Protein AF-A0A4Y7PXG0-F1 (afdb_monomer_lite)

Organism: NCBI:txid50990

Structure (mmCIF, N/CA/C/O backbone):
data_AF-A0A4Y7PXG0-F1
#
_entry.id   AF-A0A4Y7PXG0-F1
#
loop_
_atom_site.group_PDB
_atom_site.id
_atom_site.type_symbol
_atom_site.label_atom_id
_atom_site.label_alt_id
_atom_site.label_comp_id
_atom_site.label_asym_id
_atom_site.label_entity_id
_atom_site.label_seq_id
_atom_site.pdbx_PDB_ins_code
_atom_site.Cartn_x
_atom_site.Cartn_y
_atom_site.Cartn_z
_atom_site.occupancy
_atom_site.B_iso_or_equiv
_atom_site.auth_seq_id
_atom_site.auth_comp_id
_atom_site.auth_asym_id
_atom_site.auth_atom_id
_atom_site.pdbx_PDB_model_num
ATOM 1 N N . MET A 1 1 ? 46.203 24.951 -33.612 1.00 40.97 1 MET A N 1
ATOM 2 C CA . MET A 1 1 ? 46.061 23.713 -32.829 1.00 40.97 1 MET A CA 1
ATOM 3 C C . MET A 1 1 ? 44.956 23.925 -31.813 1.00 40.97 1 MET A C 1
ATOM 5 O O . MET A 1 1 ? 45.062 24.821 -30.986 1.00 40.97 1 MET A O 1
ATOM 9 N N . GLY A 1 2 ? 43.862 23.171 -31.935 1.00 44.19 2 GLY A N 1
ATOM 10 C CA . GLY A 1 2 ? 42.755 23.217 -30.977 1.00 44.19 2 GLY A CA 1
ATOM 11 C C . GLY A 1 2 ? 43.132 22.587 -29.633 1.00 44.19 2 GLY A C 1
ATOM 12 O O . GLY A 1 2 ? 44.190 21.964 -29.512 1.00 44.19 2 GLY A O 1
ATOM 13 N N . LEU A 1 3 ? 42.265 22.746 -28.626 1.00 47.06 3 LEU A N 1
ATOM 14 C CA . LEU A 1 3 ? 42.345 21.924 -27.416 1.00 47.06 3 LEU A CA 1
ATOM 15 C C . LEU A 1 3 ? 42.347 20.442 -27.842 1.00 47.06 3 LEU A C 1
ATOM 17 O O . LEU A 1 3 ? 41.605 20.086 -28.760 1.00 47.06 3 LEU A O 1
ATOM 21 N N . PRO A 1 4 ? 43.170 19.571 -27.229 1.00 47.88 4 PRO A N 1
ATOM 22 C CA . PRO A 1 4 ? 43.013 18.136 -27.429 1.00 47.88 4 PRO A CA 1
ATOM 23 C C . PRO A 1 4 ? 41.588 17.710 -27.037 1.00 47.88 4 PRO A C 1
ATOM 25 O O . PRO A 1 4 ? 40.912 18.383 -26.268 1.00 47.88 4 PRO A O 1
ATOM 28 N N . ASN A 1 5 ? 41.084 16.601 -27.569 1.00 43.50 5 ASN A N 1
ATOM 29 C CA . ASN A 1 5 ? 39.733 16.184 -27.200 1.00 43.50 5 ASN A CA 1
ATOM 30 C C . ASN A 1 5 ? 39.681 15.810 -25.710 1.00 43.50 5 ASN A C 1
ATOM 32 O O . ASN A 1 5 ? 40.474 14.994 -25.237 1.00 43.50 5 ASN A O 1
ATOM 36 N N . GLY A 1 6 ? 38.762 16.417 -24.963 1.00 48.44 6 GLY A N 1
ATOM 37 C CA . GLY A 1 6 ? 38.644 16.206 -23.525 1.00 48.44 6 GLY A CA 1
ATOM 38 C C . GLY A 1 6 ? 37.518 17.015 -22.894 1.00 48.44 6 GLY A C 1
ATOM 39 O O . GLY A 1 6 ? 37.078 18.026 -23.435 1.00 48.44 6 GLY A O 1
ATOM 40 N N . VAL A 1 7 ? 37.045 16.555 -21.734 1.00 44.22 7 VAL A N 1
ATOM 41 C CA . VAL A 1 7 ? 36.142 17.336 -20.882 1.00 44.22 7 VAL A CA 1
ATOM 42 C C . VAL A 1 7 ? 36.988 18.278 -20.043 1.00 44.22 7 VAL A C 1
ATOM 44 O O . VAL A 1 7 ? 37.875 17.844 -19.304 1.00 44.22 7 VAL A O 1
ATOM 47 N N . TYR A 1 8 ? 36.682 19.564 -20.141 1.00 49.88 8 TYR A N 1
ATOM 48 C CA . TYR A 1 8 ? 37.384 20.606 -19.413 1.00 49.88 8 TYR A CA 1
ATOM 49 C C . TYR A 1 8 ? 36.490 21.189 -18.337 1.00 49.88 8 TYR A C 1
ATOM 51 O O . TYR A 1 8 ? 35.365 21.596 -18.612 1.00 49.88 8 TYR A O 1
ATOM 59 N N . THR A 1 9 ? 37.008 21.270 -17.116 1.00 49.62 9 THR A N 1
ATOM 60 C CA . THR A 1 9 ? 36.431 22.130 -16.082 1.00 49.62 9 THR A CA 1
ATOM 61 C C . THR A 1 9 ? 37.228 23.425 -16.032 1.00 49.62 9 THR A C 1
ATOM 63 O O . THR A 1 9 ? 38.440 23.386 -15.818 1.00 49.62 9 THR A O 1
ATOM 66 N N . ILE A 1 10 ? 36.550 24.561 -16.212 1.00 53.53 10 ILE A N 1
ATOM 67 C CA . ILE A 1 10 ? 37.145 25.898 -16.091 1.00 53.53 10 ILE A CA 1
ATOM 68 C C . ILE A 1 10 ? 36.751 26.496 -14.739 1.00 53.53 10 ILE A C 1
ATOM 70 O O . ILE A 1 10 ? 35.619 26.948 -14.580 1.00 53.53 10 ILE A O 1
ATOM 74 N N . THR A 1 11 ? 37.665 26.521 -13.766 1.00 50.16 11 THR A N 1
ATOM 75 C CA . THR A 1 11 ? 37.377 27.056 -12.423 1.00 50.16 11 THR A CA 1
ATOM 76 C C . THR A 1 11 ? 38.101 28.374 -12.172 1.00 50.16 11 THR A C 1
ATOM 78 O O . THR A 1 11 ? 39.317 28.470 -12.339 1.00 50.16 11 THR A O 1
ATOM 81 N N . ASN A 1 12 ? 37.352 29.373 -11.698 1.00 52.50 12 ASN A N 1
ATOM 82 C CA . ASN A 1 12 ? 37.888 30.534 -10.989 1.00 52.50 12 ASN A CA 1
ATOM 83 C C . ASN A 1 12 ? 37.644 30.324 -9.488 1.00 52.50 12 ASN A C 1
ATOM 85 O O . ASN A 1 12 ? 36.490 30.188 -9.068 1.00 52.50 12 ASN A O 1
ATOM 89 N N . ILE A 1 13 ? 38.715 30.293 -8.691 1.00 45.44 13 ILE A N 1
ATOM 90 C CA . ILE A 1 13 ? 38.663 30.001 -7.246 1.00 45.44 13 ILE A CA 1
ATOM 91 C C . ILE A 1 13 ? 37.767 31.007 -6.494 1.00 45.44 13 ILE A C 1
ATOM 93 O O . ILE A 1 13 ? 37.146 30.641 -5.499 1.00 45.44 13 ILE A O 1
ATOM 97 N N . HIS A 1 14 ? 37.603 32.229 -7.011 1.00 42.09 14 HIS A N 1
ATOM 98 C CA . HIS A 1 14 ? 36.809 33.288 -6.386 1.00 42.09 14 HIS A CA 1
ATOM 99 C C . HIS A 1 14 ? 35.302 33.247 -6.701 1.00 42.09 14 HIS A C 1
ATOM 101 O O . HIS A 1 14 ? 34.524 33.874 -5.987 1.00 42.09 14 HIS A O 1
ATOM 107 N N . CYS A 1 15 ? 34.862 32.552 -7.759 1.00 48.28 15 CYS A N 1
ATOM 108 C CA . CYS A 1 15 ? 33.457 32.592 -8.215 1.00 48.28 15 CYS A CA 1
ATOM 109 C C . CYS A 1 15 ? 32.815 31.226 -8.486 1.00 48.28 15 CYS A C 1
ATOM 111 O O . CYS A 1 15 ? 31.639 31.186 -8.846 1.00 48.28 15 CYS A O 1
ATOM 113 N N . TRP A 1 16 ? 33.551 30.124 -8.291 1.00 47.94 16 TRP A N 1
ATOM 114 C CA . TRP A 1 16 ? 33.038 28.749 -8.408 1.00 47.94 16 TRP A CA 1
ATOM 115 C C . TRP A 1 16 ? 32.289 28.498 -9.725 1.00 47.94 16 TRP A C 1
ATOM 117 O O . TRP A 1 16 ? 31.226 27.879 -9.761 1.00 47.94 16 TRP A O 1
ATOM 127 N N . ASN A 1 17 ? 32.844 28.995 -10.829 1.00 47.31 17 ASN A N 1
ATOM 128 C CA . ASN A 1 17 ? 32.306 28.682 -12.145 1.00 47.31 17 ASN A CA 1
ATOM 129 C C . ASN A 1 17 ? 32.657 27.256 -12.532 1.00 47.31 17 ASN A C 1
ATOM 131 O O . ASN A 1 17 ? 33.788 26.810 -12.330 1.00 47.31 17 ASN A O 1
ATOM 135 N N . VAL A 1 18 ? 31.675 26.582 -13.116 1.00 48.19 18 VAL A N 1
ATOM 136 C CA . VAL A 1 18 ? 31.830 25.291 -13.768 1.00 48.19 18 VAL A CA 1
ATOM 137 C C . VAL A 1 18 ? 31.264 25.465 -15.164 1.00 48.19 18 VAL A C 1
ATOM 139 O O . VAL A 1 18 ? 30.083 25.755 -15.331 1.00 48.19 18 VAL A O 1
ATOM 142 N N . ALA A 1 19 ? 32.133 25.336 -16.154 1.00 47.22 19 ALA A N 1
ATOM 143 C CA . ALA A 1 19 ? 31.768 25.378 -17.554 1.00 47.22 19 ALA A CA 1
ATOM 144 C C . ALA A 1 19 ? 32.248 24.102 -18.220 1.00 47.22 19 ALA A C 1
ATOM 146 O O . ALA A 1 19 ? 33.355 23.646 -17.930 1.00 47.22 19 ALA A O 1
ATOM 147 N N . TYR A 1 20 ? 31.404 23.565 -19.091 1.00 48.53 20 TYR A N 1
ATOM 148 C CA . TYR A 1 20 ? 31.653 22.355 -19.851 1.00 48.53 20 TYR A CA 1
ATOM 149 C C . TYR A 1 20 ? 31.914 22.758 -21.297 1.00 48.53 20 TYR A C 1
ATOM 151 O O . TYR A 1 20 ? 31.089 23.444 -21.893 1.00 48.53 20 TYR A O 1
ATOM 159 N N . LEU A 1 21 ? 33.066 22.354 -21.827 1.00 50.31 21 LEU A N 1
ATOM 160 C CA . LEU A 1 21 ? 33.448 22.583 -23.219 1.00 50.31 21 LEU A CA 1
ATOM 161 C C . LEU A 1 21 ? 33.563 21.231 -23.938 1.00 50.31 21 LEU A C 1
ATOM 163 O O . LEU A 1 21 ? 34.588 20.561 -23.776 1.00 50.31 21 LEU A O 1
ATOM 167 N N . PRO A 1 22 ? 32.535 20.778 -24.678 1.00 46.72 22 PRO A N 1
ATOM 168 C CA . PRO A 1 22 ? 32.644 19.654 -25.603 1.00 46.72 22 PRO A CA 1
ATOM 169 C C . PRO A 1 22 ? 33.558 20.012 -26.788 1.00 46.72 22 PRO A C 1
ATOM 171 O O . PRO A 1 22 ? 33.167 20.587 -27.794 1.00 46.72 22 PRO A O 1
ATOM 174 N N . SER A 1 23 ? 34.818 19.643 -26.589 1.00 50.69 23 SER A N 1
ATOM 175 C CA . SER A 1 23 ? 36.056 19.728 -27.375 1.00 50.69 23 SER A CA 1
ATOM 176 C C . SER A 1 23 ? 36.113 19.922 -28.910 1.00 50.69 23 SER A C 1
ATOM 178 O O . SER A 1 23 ? 37.156 19.580 -29.459 1.00 50.69 23 SER A O 1
ATOM 180 N N . THR A 1 24 ? 35.123 20.440 -29.650 1.00 40.19 24 THR A N 1
ATOM 181 C CA . THR A 1 24 ? 35.226 20.427 -31.132 1.00 40.19 24 THR A CA 1
ATOM 182 C C . THR A 1 24 ? 34.801 21.660 -31.939 1.00 40.19 24 THR A C 1
ATOM 184 O O . THR A 1 24 ? 35.064 21.634 -33.138 1.00 40.19 24 THR A O 1
ATOM 187 N N . ASP A 1 25 ? 34.267 22.753 -31.373 1.00 44.94 25 ASP A N 1
ATOM 188 C CA . ASP A 1 25 ? 34.185 24.014 -32.143 1.00 44.94 25 ASP A CA 1
ATOM 189 C C . ASP A 1 25 ? 34.343 25.283 -31.284 1.00 44.94 25 ASP A C 1
ATOM 191 O O . ASP A 1 25 ? 33.770 25.432 -30.203 1.00 44.94 25 ASP A O 1
ATOM 195 N N . ASP A 1 26 ? 35.132 26.230 -31.788 1.00 50.12 26 ASP A N 1
ATOM 196 C CA . ASP A 1 26 ? 35.785 27.308 -31.030 1.00 50.12 26 ASP A CA 1
ATOM 197 C C . ASP A 1 26 ? 34.854 28.477 -30.649 1.00 50.12 26 ASP A C 1
ATOM 199 O O . ASP A 1 26 ? 35.310 29.593 -30.406 1.00 50.12 26 ASP A O 1
ATOM 203 N N . ARG A 1 27 ? 33.534 28.270 -30.658 1.00 49.28 27 ARG A N 1
ATOM 204 C CA . ARG A 1 27 ? 32.528 29.344 -30.538 1.00 49.28 27 ARG A CA 1
ATOM 205 C C . ARG A 1 27 ? 31.463 29.095 -29.476 1.00 49.28 27 ARG A C 1
ATOM 207 O O . ARG A 1 27 ? 30.477 29.833 -29.422 1.00 49.28 27 ARG A O 1
ATOM 214 N N . GLU A 1 28 ? 31.636 28.079 -28.638 1.00 52.78 28 GLU A N 1
ATOM 215 C CA . GLU A 1 28 ? 30.645 27.757 -27.619 1.00 52.78 28 GLU A CA 1
ATOM 216 C C . GLU A 1 28 ? 30.525 28.822 -26.527 1.00 52.78 28 GLU A C 1
ATOM 218 O O . GLU A 1 28 ? 31.491 29.472 -26.103 1.00 52.78 28 GLU A O 1
ATOM 223 N N . GLN A 1 29 ? 29.279 28.994 -26.080 1.00 52.38 29 GLN A N 1
ATOM 224 C CA . GLN A 1 29 ? 28.937 29.888 -24.991 1.00 52.38 29 GLN A CA 1
ATOM 225 C C . GLN A 1 29 ? 29.162 29.198 -23.646 1.00 52.38 29 GLN A C 1
ATOM 227 O O . GLN A 1 29 ? 28.631 28.126 -23.374 1.00 52.38 29 GLN A O 1
ATOM 232 N N . VAL A 1 30 ? 29.908 29.861 -22.772 1.00 53.84 30 VAL A N 1
ATOM 233 C CA . VAL A 1 30 ? 30.200 29.437 -21.409 1.00 53.84 30 VAL A CA 1
ATOM 234 C C . VAL A 1 30 ? 29.355 30.255 -20.441 1.00 53.84 30 VAL A C 1
ATOM 236 O O . VAL A 1 30 ? 29.513 31.469 -20.347 1.00 53.84 30 VAL A O 1
ATOM 239 N N . VAL A 1 31 ? 28.472 29.609 -19.681 1.00 52.47 31 VAL A N 1
ATOM 240 C CA . VAL A 1 31 ? 27.696 30.290 -18.634 1.00 52.47 31 VAL A CA 1
ATOM 241 C C . VAL A 1 31 ? 28.514 30.325 -17.342 1.00 52.47 31 VAL A C 1
ATOM 243 O O . VAL A 1 31 ? 28.868 29.283 -16.798 1.00 52.47 31 VAL A O 1
ATOM 246 N N . GLY A 1 32 ? 28.818 31.522 -16.830 1.00 54.50 32 GLY A N 1
ATOM 247 C CA . GLY A 1 32 ? 29.572 31.684 -15.581 1.00 54.50 32 GLY A CA 1
ATOM 248 C C . GLY A 1 32 ? 29.323 33.021 -14.875 1.00 54.50 32 GLY A C 1
ATOM 249 O O . GLY A 1 32 ? 28.742 33.947 -15.439 1.00 54.50 32 GLY A O 1
ATOM 250 N N . LYS A 1 33 ? 29.736 33.107 -13.608 1.00 52.50 33 LYS A N 1
ATOM 251 C CA . LYS A 1 33 ? 29.701 34.289 -12.735 1.00 52.50 33 LYS A CA 1
ATOM 252 C C . LYS A 1 33 ? 31.036 35.035 -12.794 1.00 52.50 33 LYS A C 1
ATOM 254 O O . LYS A 1 33 ? 32.079 34.462 -12.492 1.00 52.50 33 LYS A O 1
ATOM 259 N N . VAL A 1 34 ? 31.033 36.313 -13.146 1.00 52.94 34 VAL A N 1
ATOM 260 C CA . VAL A 1 34 ? 32.256 37.137 -13.135 1.00 52.94 34 VAL A CA 1
ATOM 261 C C . VAL A 1 34 ? 32.356 37.860 -11.784 1.00 52.94 34 VAL A C 1
ATOM 263 O O . VAL A 1 34 ? 31.339 38.396 -11.336 1.00 52.94 34 VAL A O 1
ATOM 266 N N . PRO A 1 35 ? 33.524 37.887 -11.112 1.00 47.44 35 PRO A N 1
ATOM 267 C CA . PRO A 1 35 ? 33.686 38.714 -9.922 1.00 47.44 35 PRO A CA 1
ATOM 268 C C . PRO A 1 35 ? 33.567 40.199 -10.291 1.00 47.44 35 PRO A C 1
ATOM 270 O O . PRO A 1 35 ? 34.208 40.670 -11.230 1.00 47.44 35 PRO A O 1
ATOM 273 N N . SER A 1 36 ? 32.733 40.922 -9.544 1.00 53.47 36 SER A N 1
ATOM 274 C CA . SER A 1 36 ? 32.681 42.387 -9.554 1.00 53.47 36 SER A CA 1
ATOM 275 C C . SER A 1 36 ? 33.916 42.941 -8.833 1.00 53.47 36 SER A C 1
ATOM 277 O O . SER A 1 36 ? 34.288 42.424 -7.785 1.00 53.47 36 SER A O 1
ATOM 279 N N . GLU A 1 37 ? 34.540 43.994 -9.371 1.00 51.12 37 GLU A N 1
ATOM 280 C CA . GLU A 1 37 ? 35.707 44.676 -8.772 1.00 51.12 37 GLU A CA 1
ATOM 281 C C . GLU A 1 37 ? 35.384 45.434 -7.471 1.00 51.12 37 GLU A C 1
ATOM 283 O O . GLU A 1 37 ? 36.294 45.890 -6.785 1.00 51.12 37 GLU A O 1
ATOM 288 N N . SER A 1 38 ? 34.109 45.566 -7.105 1.00 51.25 38 SER A N 1
ATOM 289 C CA . SER A 1 38 ? 33.699 46.079 -5.799 1.00 51.25 38 SER A CA 1
ATOM 290 C C . SER A 1 38 ? 33.218 44.931 -4.916 1.00 51.25 38 SER A C 1
ATOM 292 O O . SER A 1 38 ? 32.426 44.099 -5.357 1.00 51.25 38 SER A O 1
ATOM 294 N N . ASP A 1 39 ? 33.648 44.915 -3.655 1.00 44.41 39 ASP A N 1
ATOM 295 C CA . ASP A 1 39 ? 33.277 43.957 -2.595 1.00 44.41 39 ASP A CA 1
ATOM 296 C C . ASP A 1 39 ? 31.760 43.919 -2.233 1.00 44.41 39 ASP A C 1
ATOM 298 O O . ASP A 1 39 ? 31.370 43.571 -1.120 1.00 44.41 39 ASP A O 1
ATOM 302 N N . ALA A 1 40 ? 30.846 44.247 -3.154 1.00 45.75 40 ALA A N 1
ATOM 303 C CA . ALA A 1 40 ? 29.398 44.281 -2.944 1.00 45.75 40 ALA A CA 1
ATOM 304 C C . ALA A 1 40 ? 28.642 43.204 -3.763 1.00 45.75 40 ALA A C 1
ATOM 306 O O . ALA A 1 40 ? 28.206 43.430 -4.888 1.00 45.75 40 ALA A O 1
ATOM 307 N N . THR A 1 41 ? 28.499 42.018 -3.157 1.00 44.38 41 THR A N 1
ATOM 308 C CA . THR A 1 41 ? 27.347 41.070 -3.118 1.00 44.38 41 THR A CA 1
ATOM 309 C C . THR A 1 41 ? 26.451 40.735 -4.331 1.00 44.38 41 THR A C 1
ATOM 311 O O . THR A 1 41 ? 25.601 39.857 -4.180 1.00 44.38 41 THR A O 1
ATOM 314 N N . SER A 1 42 ? 26.616 41.279 -5.539 1.00 43.50 42 SER A N 1
ATOM 315 C CA . SER A 1 42 ? 25.809 40.862 -6.705 1.00 43.50 42 SER A CA 1
ATOM 316 C C . SER A 1 42 ? 26.647 40.134 -7.761 1.00 43.50 42 SER A C 1
ATOM 318 O O . SER A 1 42 ? 27.561 40.693 -8.358 1.00 43.50 42 SER A O 1
ATOM 320 N N . THR A 1 43 ? 26.344 38.850 -7.987 1.00 51.06 43 THR A N 1
ATOM 321 C CA . THR A 1 43 ? 26.910 38.052 -9.088 1.00 51.06 43 THR A CA 1
ATOM 322 C C . THR A 1 43 ? 25.894 37.972 -10.219 1.00 51.06 43 THR A C 1
ATOM 324 O O . THR A 1 43 ? 24.780 37.490 -10.026 1.00 51.06 43 THR A O 1
ATOM 327 N N . VAL A 1 44 ? 26.276 38.431 -11.411 1.00 50.56 44 VAL A N 1
ATOM 328 C CA . VAL A 1 44 ? 25.461 38.301 -12.626 1.00 50.56 44 VAL A CA 1
ATOM 329 C C . VAL A 1 44 ? 25.980 37.106 -13.422 1.00 50.56 44 VAL A C 1
ATOM 331 O O . VAL A 1 44 ? 27.174 37.013 -13.706 1.00 50.56 44 VAL A O 1
ATOM 334 N N . SER A 1 45 ? 25.089 36.171 -13.756 1.00 50.31 45 SER A N 1
ATOM 335 C CA . SER A 1 45 ? 25.391 35.091 -14.697 1.00 50.31 45 SER A CA 1
ATOM 336 C C . SER A 1 45 ? 25.335 35.653 -16.117 1.00 50.31 45 SER A C 1
ATOM 338 O O . SER A 1 45 ? 24.293 36.153 -16.546 1.00 50.31 45 SER A O 1
ATOM 340 N N . ASN A 1 46 ? 26.461 35.604 -16.829 1.00 58.25 46 ASN A N 1
ATOM 341 C CA . ASN A 1 46 ? 26.549 36.009 -18.230 1.00 58.25 46 ASN A CA 1
ATOM 342 C C . ASN A 1 46 ? 26.941 34.799 -19.087 1.00 58.25 46 ASN A C 1
ATOM 344 O O . ASN A 1 46 ? 27.756 33.971 -18.676 1.00 58.25 46 ASN A O 1
ATOM 348 N N . ALA A 1 47 ? 26.363 34.717 -20.287 1.00 53.94 47 ALA A N 1
ATOM 349 C CA . ALA A 1 47 ? 26.868 33.855 -21.347 1.00 53.94 47 ALA A CA 1
ATOM 350 C C . ALA A 1 47 ? 28.139 34.504 -21.911 1.00 53.94 47 ALA A C 1
ATOM 352 O O . ALA A 1 47 ? 28.065 35.574 -22.506 1.00 53.94 47 ALA A O 1
ATOM 353 N N . MET A 1 48 ? 29.299 33.904 -21.670 1.00 62.56 48 MET A N 1
ATOM 354 C CA . MET A 1 48 ? 30.597 34.298 -22.221 1.00 62.56 48 MET A CA 1
ATOM 355 C C . MET A 1 48 ? 30.856 33.523 -23.515 1.00 62.56 48 MET A C 1
ATOM 357 O O . MET A 1 48 ? 30.333 32.428 -23.671 1.00 62.56 48 MET A O 1
ATOM 361 N N . SER A 1 49 ? 31.662 34.041 -24.436 1.00 59.22 49 SER A N 1
ATOM 362 C CA . SER A 1 49 ? 32.095 33.306 -25.631 1.00 59.22 49 SER A CA 1
ATOM 363 C C . SER A 1 49 ? 33.570 32.937 -25.539 1.00 59.22 49 SER A C 1
ATOM 365 O O . SER A 1 49 ? 34.403 33.782 -25.203 1.00 59.22 49 SER A O 1
ATOM 367 N N . LEU A 1 50 ? 33.909 31.683 -25.850 1.00 60.25 50 LEU A N 1
ATOM 368 C CA . LEU A 1 50 ? 35.278 31.359 -26.246 1.00 60.25 50 LEU A CA 1
ATOM 369 C C . LEU A 1 50 ? 35.493 31.840 -27.684 1.00 60.25 50 LEU A C 1
ATOM 371 O O . LEU A 1 50 ? 34.616 31.692 -28.530 1.00 60.25 50 LEU A O 1
ATOM 375 N N . ILE A 1 51 ? 36.643 32.457 -27.947 1.00 59.59 51 ILE A N 1
ATOM 376 C CA . ILE A 1 51 ? 37.051 32.908 -29.279 1.00 59.59 51 ILE A CA 1
ATOM 377 C C . ILE A 1 51 ? 38.464 32.380 -29.542 1.00 59.59 51 ILE A C 1
ATOM 379 O O . ILE A 1 51 ? 39.351 32.605 -28.708 1.00 59.59 51 ILE A O 1
ATOM 383 N N . PRO A 1 52 ? 38.713 31.718 -30.683 1.00 53.19 52 PRO A N 1
ATOM 384 C CA . PRO A 1 52 ? 40.049 31.284 -31.052 1.00 53.19 52 PRO A CA 1
ATOM 385 C C . PRO A 1 52 ? 40.890 32.502 -31.450 1.00 53.19 52 PRO A C 1
ATOM 387 O O . PRO A 1 52 ? 40.439 33.391 -32.173 1.00 53.19 52 PRO A O 1
ATOM 390 N N . SER A 1 53 ? 42.128 32.552 -30.973 1.00 55.69 53 SER A N 1
ATOM 391 C CA . SER A 1 53 ? 43.137 33.538 -31.361 1.00 55.69 53 SER A CA 1
ATOM 392 C C . SER A 1 53 ? 44.192 32.876 -32.244 1.00 55.69 53 SER A C 1
ATOM 394 O O . SER A 1 53 ? 44.472 31.689 -32.101 1.00 55.69 53 SER A O 1
ATOM 396 N N . SER A 1 54 ? 44.842 33.668 -33.096 1.00 44.25 54 SER A N 1
ATOM 397 C CA . SER A 1 54 ? 45.867 33.267 -34.080 1.00 44.25 54 SER A CA 1
ATOM 398 C C . SER A 1 54 ? 47.086 32.489 -33.551 1.00 44.25 54 SER A C 1
ATOM 400 O O . SER A 1 54 ? 47.881 32.016 -34.355 1.00 44.25 54 SER A O 1
ATOM 402 N N . ASP A 1 55 ? 47.239 32.344 -32.232 1.00 54.59 55 ASP A N 1
ATOM 403 C CA . ASP A 1 55 ? 48.450 31.840 -31.569 1.00 54.59 55 ASP A CA 1
ATOM 404 C C . ASP A 1 55 ? 48.183 30.574 -30.726 1.00 54.59 55 ASP A C 1
ATOM 406 O O . ASP A 1 55 ? 48.753 30.441 -29.644 1.00 54.59 55 ASP A O 1
ATOM 410 N N . ASP A 1 56 ? 47.271 29.687 -31.138 1.00 45.09 56 ASP A N 1
ATOM 411 C CA . ASP A 1 56 ? 46.874 28.494 -30.355 1.00 45.09 56 ASP A CA 1
ATOM 412 C C . ASP A 1 56 ? 46.349 28.834 -28.944 1.00 45.09 56 ASP A C 1
ATOM 414 O O . ASP A 1 56 ? 46.570 28.121 -27.964 1.00 45.09 56 ASP A O 1
ATOM 418 N N . ARG A 1 57 ? 45.654 29.971 -28.823 1.00 52.44 57 ARG A N 1
ATOM 419 C CA . ARG A 1 57 ? 45.103 30.480 -27.559 1.00 52.44 57 ARG A CA 1
ATOM 420 C C . ARG A 1 57 ? 43.610 30.737 -27.696 1.00 52.44 57 ARG A C 1
ATOM 422 O O . ARG A 1 57 ? 43.183 31.316 -28.687 1.00 52.44 57 ARG A O 1
ATOM 429 N N . TYR A 1 58 ? 42.840 30.390 -26.669 1.00 54.53 58 TYR A N 1
ATOM 430 C CA . TYR A 1 58 ? 41.436 30.790 -26.556 1.00 54.53 58 TYR A CA 1
ATOM 431 C C . TYR A 1 58 ? 41.309 32.038 -25.692 1.00 54.53 58 TYR A C 1
ATOM 433 O O . TYR A 1 58 ? 41.987 32.175 -24.673 1.00 54.53 58 TYR A O 1
ATOM 441 N N . VAL A 1 59 ? 40.431 32.946 -26.101 1.00 59.47 59 VAL A N 1
ATOM 442 C CA . VAL A 1 59 ? 40.041 34.130 -25.339 1.00 59.47 59 VAL A CA 1
ATOM 443 C C . VAL A 1 59 ? 38.627 33.916 -24.831 1.00 59.47 59 VAL A C 1
ATOM 445 O O . VAL A 1 59 ? 37.741 33.611 -25.621 1.00 59.47 59 VAL A O 1
ATOM 448 N N . ILE A 1 60 ? 38.405 34.099 -23.530 1.00 61.53 60 ILE A N 1
ATOM 449 C CA . ILE A 1 60 ? 37.049 34.145 -22.974 1.00 61.53 60 ILE A CA 1
ATOM 450 C C . ILE A 1 60 ? 36.610 35.606 -23.007 1.00 61.53 60 ILE A C 1
ATOM 452 O O . ILE A 1 60 ? 37.227 36.455 -22.356 1.00 61.53 60 ILE A O 1
ATOM 456 N N . ARG A 1 61 ? 35.582 35.906 -23.796 1.00 61.03 61 ARG A N 1
ATOM 457 C CA . ARG A 1 61 ? 35.001 37.241 -23.932 1.00 61.03 61 ARG A CA 1
ATOM 458 C C . ARG A 1 61 ? 33.659 37.278 -23.221 1.00 61.03 61 ARG A C 1
ATOM 460 O O . ARG A 1 61 ? 32.780 36.468 -23.496 1.00 61.03 61 ARG A O 1
ATOM 467 N N . ASP A 1 62 ? 33.490 38.240 -22.327 1.00 62.19 62 ASP A N 1
ATOM 468 C CA . ASP A 1 62 ? 32.165 38.585 -21.820 1.00 62.19 62 ASP A CA 1
ATOM 469 C C . ASP A 1 62 ? 31.512 39.569 -22.807 1.00 62.19 62 ASP A C 1
ATOM 471 O O . ASP A 1 62 ? 31.999 40.694 -22.957 1.00 62.19 62 ASP A O 1
ATOM 475 N N . PRO A 1 63 ? 30.424 39.186 -23.495 1.00 56.06 63 PRO A N 1
ATOM 476 C CA . PRO A 1 63 ? 29.803 40.032 -24.505 1.00 56.06 63 PRO A CA 1
ATOM 477 C C . PRO A 1 63 ? 29.197 41.316 -23.926 1.00 56.06 63 PRO A C 1
ATOM 479 O O . PRO A 1 63 ? 28.967 42.252 -24.686 1.00 56.06 63 PRO A O 1
ATOM 482 N N . LYS A 1 64 ? 28.935 41.390 -22.609 1.00 56.41 64 LYS A N 1
ATOM 483 C CA . LYS A 1 64 ? 28.347 42.587 -21.982 1.00 56.41 64 LYS A CA 1
ATOM 484 C C . LYS A 1 64 ? 29.375 43.636 -21.567 1.00 56.41 64 LYS A C 1
ATOM 486 O O . LYS A 1 64 ? 29.044 44.817 -21.554 1.00 56.41 64 LYS A O 1
ATOM 491 N N . SER A 1 65 ? 30.588 43.226 -21.202 1.00 61.53 65 SER A N 1
ATOM 492 C CA . SER A 1 65 ? 31.644 44.136 -20.729 1.00 61.53 65 SER A CA 1
ATOM 493 C C . SER A 1 65 ? 32.763 44.361 -21.750 1.00 61.53 65 SER A C 1
ATOM 495 O O . SER A 1 65 ? 33.661 45.162 -21.500 1.00 61.53 65 SER A O 1
ATOM 497 N N . ASP A 1 66 ? 32.732 43.633 -22.870 1.00 53.09 66 ASP A N 1
ATOM 498 C CA . ASP A 1 66 ? 33.783 43.537 -23.892 1.00 53.09 66 ASP A CA 1
ATOM 499 C C . ASP A 1 66 ? 35.174 43.137 -23.356 1.00 53.09 66 ASP A C 1
ATOM 501 O O . ASP A 1 66 ? 36.187 43.159 -24.061 1.00 53.09 66 ASP A O 1
ATOM 505 N N . ARG A 1 67 ? 35.242 42.726 -22.085 1.00 56.94 67 ARG A N 1
ATOM 506 C CA . ARG A 1 67 ? 36.478 42.286 -21.448 1.00 56.94 67 ARG A CA 1
ATOM 507 C C . ARG A 1 67 ? 36.871 40.926 -22.021 1.00 56.94 67 ARG A C 1
ATOM 509 O O . ARG A 1 67 ? 36.090 39.974 -22.027 1.00 56.94 67 ARG A O 1
ATOM 516 N N . CYS A 1 68 ? 38.113 40.853 -22.487 1.00 50.53 68 CYS A N 1
ATOM 517 C CA . CYS A 1 68 ? 38.736 39.650 -23.021 1.00 50.53 68 CYS A CA 1
ATOM 518 C C . CYS A 1 68 ? 39.768 39.123 -22.024 1.00 50.53 68 CYS A C 1
ATOM 520 O O . CYS A 1 68 ? 40.735 39.816 -21.707 1.00 50.53 68 CYS A O 1
ATOM 522 N N . ILE A 1 69 ? 39.600 37.887 -21.565 1.00 55.41 69 ILE A N 1
ATOM 523 C CA . ILE A 1 69 ? 40.558 37.223 -20.678 1.00 55.41 69 ILE A CA 1
ATOM 524 C C . ILE A 1 69 ? 41.417 36.278 -21.519 1.00 55.41 69 ILE A C 1
ATOM 526 O O . ILE A 1 69 ? 40.894 35.409 -22.217 1.00 55.41 69 ILE A O 1
ATOM 530 N N . ARG A 1 70 ? 42.743 36.466 -21.462 1.00 51.41 70 ARG A N 1
ATOM 531 C CA . ARG A 1 70 ? 43.736 35.689 -22.222 1.00 51.41 70 ARG A CA 1
ATOM 532 C C . ARG A 1 70 ? 44.501 34.733 -21.296 1.00 51.41 70 ARG A C 1
ATOM 534 O O . ARG A 1 70 ? 45.519 35.142 -20.736 1.00 51.41 70 ARG A O 1
ATOM 541 N N . PRO A 1 71 ? 44.056 33.480 -21.112 1.00 48.06 71 PRO A N 1
ATOM 542 C CA . PRO A 1 71 ? 44.861 32.475 -20.423 1.00 48.06 71 PRO A CA 1
ATOM 543 C C . PRO A 1 71 ? 46.201 32.236 -21.151 1.00 48.06 71 PRO A C 1
ATOM 545 O O . PRO A 1 71 ? 46.267 32.204 -22.382 1.00 48.06 71 PRO A O 1
ATOM 548 N N . ARG A 1 72 ? 47.295 32.092 -20.390 1.00 40.50 72 ARG A N 1
ATOM 549 C CA . ARG A 1 72 ? 48.596 31.614 -20.898 1.00 40.50 72 ARG A CA 1
ATOM 550 C C . ARG A 1 72 ? 48.651 30.092 -20.747 1.00 40.50 72 ARG A C 1
ATOM 552 O O . ARG A 1 72 ? 48.430 29.590 -19.651 1.00 40.50 72 ARG A O 1
ATOM 559 N N . PHE A 1 73 ? 48.982 29.384 -21.826 1.00 41.50 73 PHE A N 1
ATOM 560 C CA . PHE A 1 73 ? 49.116 27.924 -21.852 1.00 41.50 73 PHE A CA 1
ATOM 561 C C . PHE A 1 73 ? 50.595 27.536 -22.014 1.00 41.50 73 PHE A C 1
ATOM 563 O O . PHE A 1 73 ? 51.295 28.134 -22.831 1.00 41.50 73 PHE A O 1
ATOM 570 N N . SER A 1 74 ? 51.078 26.538 -21.269 1.00 36.19 74 SER A N 1
ATOM 571 C CA . SER A 1 74 ? 52.353 25.853 -21.530 1.00 36.19 74 SER A CA 1
ATOM 572 C C . SER A 1 74 ? 52.128 24.339 -21.466 1.00 36.19 74 SER A C 1
ATOM 574 O O . SER A 1 74 ? 51.526 23.845 -20.518 1.00 36.19 74 SER A O 1
ATOM 576 N N . ALA A 1 75 ? 52.558 23.587 -22.482 1.00 35.62 75 ALA A N 1
ATOM 577 C CA . ALA A 1 75 ? 52.525 22.123 -22.461 1.00 35.62 75 ALA A CA 1
ATOM 578 C C . ALA A 1 75 ? 53.783 21.545 -23.129 1.00 35.62 75 ALA A C 1
ATOM 580 O O . ALA A 1 75 ? 54.097 21.878 -24.270 1.00 35.62 75 ALA A O 1
ATOM 581 N N . GLN A 1 76 ? 54.489 20.673 -22.407 1.00 33.81 76 GLN A N 1
ATOM 582 C CA . GLN A 1 76 ? 55.580 19.820 -22.888 1.00 33.81 76 GLN A CA 1
ATOM 583 C C . GLN A 1 76 ? 55.321 18.389 -22.378 1.00 33.81 76 GLN A C 1
ATOM 585 O O . GLN A 1 76 ? 55.474 18.180 -21.182 1.00 33.81 76 GLN A O 1
ATOM 590 N N . SER A 1 77 ? 54.964 17.420 -23.237 1.00 32.78 77 SER A N 1
ATOM 591 C CA . SER A 1 77 ? 55.457 16.016 -23.195 1.00 32.78 77 SER A CA 1
ATOM 592 C C . SER A 1 77 ? 54.818 15.124 -24.286 1.00 32.78 77 SER A C 1
ATOM 594 O O . SER A 1 77 ? 53.873 15.524 -24.962 1.00 32.78 77 SER A O 1
ATOM 596 N N . ARG A 1 78 ? 55.432 13.949 -24.518 1.00 38.28 78 ARG A N 1
ATOM 597 C CA . ARG A 1 78 ? 55.238 12.999 -25.637 1.00 38.28 78 ARG A CA 1
ATOM 598 C C . ARG A 1 78 ? 54.234 11.872 -25.327 1.00 38.28 78 ARG A C 1
ATOM 600 O O . ARG A 1 78 ? 53.865 11.647 -24.184 1.00 38.28 78 ARG A O 1
ATOM 607 N N . ALA A 1 79 ? 53.858 11.146 -26.385 1.00 37.56 79 ALA A N 1
ATOM 608 C CA . ALA A 1 79 ? 52.903 10.038 -26.413 1.00 37.56 79 ALA A CA 1
ATOM 609 C C . ALA A 1 79 ? 53.232 8.883 -25.446 1.00 37.56 79 ALA A C 1
ATOM 611 O O . ALA A 1 79 ? 54.321 8.315 -25.517 1.00 37.56 79 ALA A O 1
ATOM 612 N N . GLY A 1 80 ? 52.250 8.505 -24.618 1.00 36.94 80 GLY A N 1
ATOM 613 C CA . GLY A 1 80 ? 52.269 7.292 -23.791 1.00 36.94 80 GLY A CA 1
ATOM 614 C C . GLY A 1 80 ? 51.829 7.477 -22.336 1.00 36.94 80 GLY A C 1
ATOM 615 O O . GLY A 1 80 ? 51.344 6.520 -21.745 1.00 36.94 80 GLY A O 1
ATOM 616 N N . ASP A 1 81 ? 51.921 8.684 -21.778 1.00 32.09 81 ASP A N 1
ATOM 617 C CA . ASP A 1 81 ? 51.584 8.924 -20.370 1.00 32.09 81 ASP A CA 1
ATOM 618 C C . ASP A 1 81 ? 50.171 9.500 -20.198 1.00 32.09 81 ASP A C 1
ATOM 620 O O . ASP A 1 81 ? 49.731 10.368 -20.955 1.00 32.09 81 ASP A O 1
ATOM 624 N N . ALA A 1 82 ? 49.461 9.044 -19.163 1.00 43.84 82 ALA A N 1
ATOM 625 C CA . ALA A 1 82 ? 48.259 9.708 -18.671 1.00 43.84 82 ALA A CA 1
ATOM 626 C C . ALA A 1 82 ? 48.672 11.049 -18.038 1.00 43.84 82 ALA A C 1
ATOM 628 O O . ALA A 1 82 ? 49.205 11.079 -16.929 1.00 43.84 82 ALA A O 1
ATOM 629 N N . VAL A 1 83 ? 48.487 12.164 -18.752 1.00 36.44 83 VAL A N 1
ATOM 630 C CA . VAL A 1 83 ? 48.935 13.486 -18.286 1.00 36.44 83 VAL A CA 1
ATOM 631 C C . VAL A 1 83 ? 47.772 14.303 -17.733 1.00 36.44 83 VAL A C 1
ATOM 633 O O . VAL A 1 83 ? 46.871 14.733 -18.448 1.00 36.44 83 VAL A O 1
ATOM 636 N N . GLN A 1 84 ? 47.865 14.589 -16.438 1.00 35.91 84 GLN A N 1
ATOM 637 C CA . GLN A 1 84 ? 47.132 15.632 -15.736 1.00 35.91 84 GLN A CA 1
ATOM 638 C C . GLN A 1 84 ? 47.758 16.991 -16.104 1.00 35.91 84 GLN A C 1
ATOM 640 O O . GLN A 1 84 ? 48.722 17.432 -15.481 1.00 35.91 84 GLN A O 1
ATOM 645 N N . ALA A 1 85 ? 47.261 17.650 -17.152 1.00 38.00 85 ALA A N 1
ATOM 646 C CA . ALA A 1 85 ? 47.761 18.966 -17.541 1.00 38.00 85 ALA A CA 1
ATOM 647 C C . ALA A 1 85 ? 47.150 20.050 -16.636 1.00 38.00 85 ALA A C 1
ATOM 649 O O . ALA A 1 85 ? 45.964 20.371 -16.725 1.00 38.00 85 ALA A O 1
ATOM 650 N N . SER A 1 86 ? 47.955 20.594 -15.722 1.00 38.34 86 SER A N 1
ATOM 651 C CA . SER A 1 86 ? 47.595 21.740 -14.890 1.00 38.34 86 SER A CA 1
ATOM 652 C C . SER A 1 86 ? 48.143 23.024 -15.513 1.00 38.34 86 SER A C 1
ATOM 654 O O . SER A 1 86 ? 49.339 23.301 -15.487 1.00 38.34 86 SER A O 1
ATOM 656 N N . TYR A 1 87 ? 47.247 23.829 -16.081 1.00 42.56 87 TYR A N 1
ATOM 657 C CA . TYR A 1 87 ? 47.589 25.127 -16.661 1.00 42.56 87 TYR A CA 1
ATOM 658 C C . TYR A 1 87 ? 47.403 26.221 -15.600 1.00 42.56 87 TYR A C 1
ATOM 660 O O . TYR A 1 87 ? 46.300 26.380 -15.074 1.00 42.56 87 TYR A O 1
ATOM 668 N N . GLY A 1 88 ? 48.476 26.940 -15.246 1.00 38.03 88 GLY A N 1
ATOM 669 C CA . GLY A 1 88 ? 48.476 27.928 -14.161 1.00 38.03 88 GLY A CA 1
ATOM 670 C C . GLY A 1 88 ? 49.289 29.195 -14.455 1.00 38.03 88 GLY A C 1
ATOM 671 O O . GLY A 1 88 ? 50.272 29.167 -15.190 1.00 38.03 88 GLY A O 1
ATOM 672 N N . SER A 1 89 ? 48.862 30.304 -13.844 1.00 40.88 89 SER A N 1
ATOM 673 C CA . SER A 1 89 ? 49.557 31.598 -13.740 1.00 40.88 89 SER A CA 1
ATOM 674 C C . SER A 1 89 ? 49.687 31.953 -12.253 1.00 40.88 89 SER A C 1
ATOM 676 O O . SER A 1 89 ? 48.845 31.539 -11.461 1.00 40.88 89 SER A O 1
ATOM 678 N N . SER A 1 90 ? 50.706 32.722 -11.865 1.00 42.88 90 SER A N 1
ATOM 679 C CA . SER A 1 90 ? 50.976 33.131 -10.475 1.00 42.88 90 SER A CA 1
ATOM 680 C C . SER A 1 90 ? 50.114 34.298 -9.956 1.00 42.88 90 SER A C 1
ATOM 682 O O . SER A 1 90 ? 50.359 34.776 -8.853 1.00 42.88 90 SER A O 1
ATOM 684 N N . ASP A 1 91 ? 49.135 34.782 -10.726 1.00 42.97 91 ASP A N 1
ATOM 685 C CA . ASP A 1 91 ? 48.291 35.934 -10.363 1.00 42.97 91 ASP A CA 1
ATOM 686 C C . ASP A 1 91 ? 47.073 35.555 -9.500 1.00 42.97 91 ASP A C 1
ATOM 688 O O . ASP A 1 91 ? 46.467 34.521 -9.759 1.00 42.97 91 ASP A O 1
ATOM 692 N N . PRO A 1 92 ? 46.609 36.406 -8.559 1.00 38.09 92 PRO A N 1
ATOM 693 C CA . PRO A 1 92 ? 45.529 36.096 -7.604 1.00 38.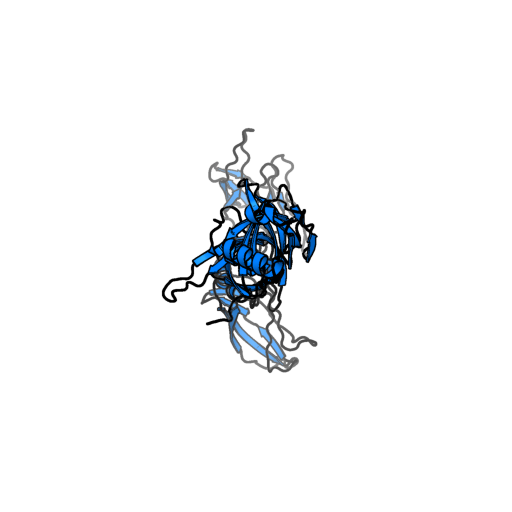09 92 PRO A CA 1
ATOM 694 C C . PRO A 1 92 ? 44.145 35.831 -8.233 1.00 38.09 92 PRO A C 1
ATOM 696 O O . PRO A 1 92 ? 43.244 35.347 -7.553 1.00 38.09 92 PRO A O 1
ATOM 699 N N . PHE A 1 93 ? 43.983 36.079 -9.537 1.00 42.97 93 PHE A N 1
ATOM 700 C CA . PHE A 1 93 ? 42.762 35.826 -10.315 1.00 42.97 93 PHE A CA 1
ATOM 701 C C . PHE A 1 93 ? 42.962 34.750 -11.393 1.00 42.97 93 PHE A C 1
ATOM 703 O O . PHE A 1 93 ? 42.434 34.857 -12.505 1.00 42.97 93 PHE A O 1
ATOM 710 N N . TYR A 1 94 ? 43.770 33.729 -11.107 1.00 45.16 94 TYR A N 1
ATOM 711 C CA . TYR A 1 94 ? 44.053 32.688 -12.086 1.00 45.16 94 TYR A CA 1
ATOM 712 C C . TYR A 1 94 ? 42.875 31.722 -12.286 1.00 45.16 94 TYR A C 1
ATOM 714 O O . TYR A 1 94 ? 42.120 31.385 -11.371 1.00 45.16 94 TYR A O 1
ATOM 722 N N . TRP A 1 95 ? 42.743 31.268 -13.530 1.00 41.69 95 TRP A N 1
ATOM 723 C CA . TRP A 1 95 ? 41.792 30.250 -13.955 1.00 41.69 95 TRP A CA 1
ATOM 724 C C . TRP A 1 95 ? 42.526 28.920 -14.095 1.00 41.69 95 TRP A C 1
ATOM 726 O O . TRP A 1 95 ? 43.614 28.879 -14.672 1.00 41.69 95 TRP A O 1
ATOM 736 N N . LYS A 1 96 ? 41.934 27.839 -13.583 1.00 43.84 96 LYS A N 1
ATOM 737 C CA . LYS A 1 96 ? 42.468 26.480 -13.714 1.00 43.84 96 LYS A CA 1
ATOM 738 C C . LYS A 1 96 ? 41.616 25.708 -14.714 1.00 43.84 96 LYS A C 1
ATOM 740 O O . LYS A 1 96 ? 40.407 25.585 -14.519 1.00 43.84 96 LYS A O 1
ATOM 745 N N . ILE A 1 97 ? 42.253 25.195 -15.763 1.00 42.84 97 ILE A N 1
ATOM 746 C CA . ILE A 1 97 ? 41.652 24.245 -16.703 1.00 42.84 97 ILE A CA 1
ATOM 747 C C . ILE A 1 97 ? 42.213 22.875 -16.353 1.00 42.84 97 ILE A C 1
ATOM 749 O O . ILE A 1 97 ? 43.428 22.687 -16.362 1.00 42.84 97 ILE A O 1
ATOM 753 N N . ILE A 1 98 ? 41.330 21.951 -15.985 1.00 47.16 98 ILE A N 1
ATOM 754 C CA . ILE A 1 98 ? 41.694 20.577 -15.635 1.00 47.16 98 ILE A CA 1
ATOM 755 C C . ILE A 1 98 ? 41.148 19.660 -16.719 1.00 47.16 98 ILE A C 1
ATOM 757 O O . ILE A 1 98 ? 39.944 19.660 -16.975 1.00 47.16 98 ILE A O 1
ATOM 761 N N . GLN A 1 99 ? 42.048 18.900 -17.334 1.00 40.28 99 GLN A N 1
ATOM 762 C CA . GLN A 1 99 ? 41.716 17.741 -18.152 1.00 40.28 99 GLN A CA 1
ATOM 763 C C . GLN A 1 99 ? 41.669 16.519 -17.228 1.00 40.28 99 GLN A C 1
ATOM 765 O O . GLN A 1 99 ? 42.632 16.257 -16.504 1.00 40.28 99 GLN A O 1
ATOM 770 N N . HIS A 1 100 ? 40.543 15.811 -17.199 1.00 39.50 100 HIS A N 1
ATOM 771 C CA . HIS A 1 100 ? 40.338 14.680 -16.289 1.00 39.50 100 HIS A CA 1
ATOM 772 C C . HIS A 1 100 ? 40.751 13.357 -16.948 1.00 39.50 100 HIS A C 1
ATOM 774 O O . HIS A 1 100 ? 40.308 13.063 -18.057 1.00 39.50 100 HIS A O 1
ATOM 780 N N . ALA A 1 101 ? 41.582 12.575 -16.250 1.00 42.50 101 ALA A N 1
ATOM 781 C CA . ALA A 1 101 ? 41.868 11.169 -16.534 1.00 42.50 101 ALA A CA 1
ATOM 782 C C . ALA A 1 101 ? 41.103 10.328 -15.498 1.00 42.50 101 ALA A C 1
ATOM 784 O O . ALA A 1 101 ? 41.316 10.513 -14.305 1.00 42.50 101 ALA A O 1
ATOM 785 N N . ASP A 1 102 ? 40.188 9.489 -15.983 1.00 45.31 102 ASP A N 1
ATOM 786 C CA . ASP A 1 102 ? 39.285 8.566 -15.280 1.00 45.31 102 ASP A CA 1
ATOM 787 C C . ASP A 1 102 ? 38.546 9.080 -14.023 1.00 45.31 102 ASP A C 1
ATOM 789 O O . ASP A 1 102 ? 39.094 9.187 -12.930 1.00 45.31 102 ASP A O 1
ATOM 793 N N . GLY A 1 103 ? 37.224 9.261 -14.177 1.00 38.59 103 GLY A N 1
ATOM 794 C CA . GLY A 1 103 ? 36.250 9.510 -13.105 1.00 38.59 103 GLY A CA 1
ATOM 795 C C . GLY A 1 103 ? 36.271 10.951 -12.577 1.00 38.59 103 GLY A C 1
ATOM 796 O O . GLY A 1 103 ? 37.304 11.531 -12.299 1.00 38.59 103 GLY A O 1
ATOM 797 N N . SER A 1 104 ? 35.168 11.649 -12.364 1.00 46.31 104 SER A N 1
ATOM 798 C CA . SER A 1 104 ? 33.771 11.261 -12.334 1.00 46.31 104 SER A CA 1
ATOM 799 C C . SER A 1 104 ? 32.983 12.565 -12.261 1.00 46.31 104 SER A C 1
ATOM 801 O O . SER A 1 104 ? 33.058 13.241 -11.243 1.00 46.31 104 SER A O 1
ATOM 803 N N . TYR A 1 105 ? 32.267 12.917 -13.324 1.00 34.47 105 TYR A N 1
ATOM 804 C CA . TYR A 1 105 ? 30.961 13.577 -13.289 1.00 34.47 105 TYR A CA 1
ATOM 805 C C . TYR A 1 105 ? 30.348 13.429 -14.687 1.00 34.47 105 TYR A C 1
ATOM 807 O O . TYR A 1 105 ? 30.922 13.892 -15.666 1.00 34.47 105 TYR A O 1
ATOM 815 N N . LEU A 1 106 ? 29.171 12.797 -14.730 1.00 44.88 106 LEU A N 1
ATOM 816 C CA . LEU A 1 106 ? 28.144 12.960 -15.765 1.00 44.88 106 LEU A CA 1
ATOM 817 C C . LEU A 1 106 ? 28.594 12.633 -17.196 1.00 44.88 106 LEU A C 1
ATOM 819 O O . LEU A 1 106 ? 28.744 13.519 -18.032 1.00 44.88 106 LEU A O 1
ATOM 823 N N . SER A 1 107 ? 28.764 11.348 -17.498 1.00 37.59 107 SER A N 1
ATOM 824 C CA . SER A 1 107 ? 28.866 10.896 -18.882 1.00 37.59 107 SER A CA 1
ATOM 825 C C . SER A 1 107 ? 27.508 10.388 -19.370 1.00 37.59 107 SER A C 1
ATOM 827 O O . SER A 1 107 ? 26.734 9.787 -18.622 1.00 37.59 107 SER A O 1
ATOM 829 N N . ASN A 1 108 ? 27.250 10.565 -20.663 1.00 38.75 108 ASN A N 1
ATOM 830 C CA . ASN A 1 108 ? 26.251 9.838 -21.450 1.00 38.75 108 ASN A CA 1
ATOM 831 C C . ASN A 1 108 ? 26.531 8.306 -21.490 1.00 38.75 108 ASN A C 1
ATOM 833 O O . ASN A 1 108 ? 26.295 7.646 -22.499 1.00 38.75 108 ASN A O 1
ATOM 837 N N . GLU A 1 109 ? 27.085 7.722 -20.419 1.00 42.66 109 GLU A N 1
ATOM 838 C CA . GLU A 1 109 ? 27.458 6.308 -20.287 1.00 42.66 109 GLU A CA 1
ATOM 839 C C . GLU A 1 109 ? 26.673 5.576 -19.200 1.00 42.66 109 GLU A C 1
ATOM 841 O O . GLU A 1 109 ? 27.076 4.492 -18.778 1.00 42.66 109 GLU A O 1
ATOM 846 N N . GLN A 1 110 ? 25.516 6.091 -18.779 1.00 51.06 110 GLN A N 1
ATOM 847 C CA . GLN A 1 110 ? 24.508 5.219 -18.176 1.00 51.06 110 GLN A CA 1
ATOM 848 C C . GLN A 1 110 ? 23.925 4.331 -19.274 1.00 51.06 110 GLN A C 1
ATOM 850 O O . GLN A 1 110 ? 22.822 4.537 -19.773 1.00 51.06 110 GLN A O 1
ATOM 855 N N . GLY A 1 111 ? 24.736 3.370 -19.707 1.00 54.84 111 GLY A N 1
ATOM 856 C CA . GLY A 1 111 ? 24.267 2.271 -20.505 1.00 54.84 111 GLY A CA 1
ATOM 857 C C . GLY A 1 111 ? 23.633 1.245 -19.584 1.00 54.84 111 GLY A C 1
ATOM 858 O O . GLY A 1 111 ? 24.246 0.842 -18.597 1.00 54.84 111 GLY A O 1
ATOM 859 N N . PHE A 1 112 ? 22.414 0.817 -19.881 1.00 61.28 112 PHE A N 1
ATOM 860 C CA . PHE A 1 112 ? 21.847 -0.340 -19.201 1.00 61.28 112 PHE A CA 1
ATOM 861 C C . PHE A 1 112 ? 22.219 -1.596 -19.983 1.00 61.28 112 PHE A C 1
ATOM 863 O O . PHE A 1 112 ? 22.284 -1.594 -21.214 1.00 61.28 112 PHE A O 1
ATOM 870 N N . THR A 1 113 ? 22.518 -2.669 -19.257 1.00 64.12 113 THR A N 1
ATOM 871 C CA . THR A 1 113 ? 22.811 -3.957 -19.882 1.00 64.12 113 THR A CA 1
ATOM 872 C C . THR A 1 113 ? 21.493 -4.681 -20.111 1.00 64.12 113 THR A C 1
ATOM 874 O O . THR A 1 113 ? 20.711 -4.837 -19.177 1.00 64.12 113 THR A O 1
ATOM 877 N N . CYS A 1 114 ? 21.237 -5.111 -21.342 1.00 66.38 114 CYS A N 1
ATOM 878 C CA . CYS A 1 114 ? 20.136 -6.027 -21.645 1.00 66.38 114 CYS A CA 1
ATOM 879 C C . CYS A 1 114 ? 20.692 -7.425 -21.928 1.00 66.38 114 CYS A C 1
ATOM 881 O O . CYS A 1 114 ? 21.855 -7.552 -22.288 1.00 66.38 114 CYS A O 1
ATOM 883 N N . GLU A 1 115 ? 19.885 -8.470 -21.758 1.00 77.94 115 GLU A N 1
ATOM 884 C CA . GLU A 1 115 ? 20.229 -9.835 -22.174 1.00 77.94 115 GLU A CA 1
ATOM 885 C C . GLU A 1 115 ? 19.404 -10.174 -23.420 1.00 77.94 115 GLU A C 1
ATOM 887 O O . GLU A 1 115 ? 18.176 -10.097 -23.393 1.00 77.94 115 GLU A O 1
ATOM 892 N N . ILE A 1 116 ? 20.073 -10.522 -24.521 1.00 76.06 116 ILE A N 1
ATOM 893 C CA . ILE A 1 116 ? 19.437 -10.981 -25.764 1.00 76.06 116 ILE A CA 1
ATOM 894 C C . ILE A 1 116 ? 19.839 -12.436 -25.985 1.00 76.06 116 ILE A C 1
ATOM 896 O O . ILE A 1 116 ? 21.025 -12.734 -26.106 1.00 76.06 116 ILE A O 1
ATOM 900 N N . GLU A 1 117 ? 18.867 -13.340 -26.072 1.00 80.50 117 GLU A N 1
ATOM 901 C CA . GLU A 1 117 ? 19.091 -14.761 -26.355 1.00 80.50 117 GLU A CA 1
ATOM 902 C C . GLU A 1 117 ? 18.622 -15.116 -27.773 1.00 80.50 117 GLU A C 1
ATOM 904 O O . GLU A 1 117 ? 17.459 -14.911 -28.124 1.00 80.50 117 GLU A O 1
ATOM 909 N N . PHE A 1 118 ? 19.520 -15.683 -28.583 1.00 75.50 118 PHE A N 1
ATOM 910 C CA . PHE A 1 118 ? 19.211 -16.204 -29.916 1.00 75.50 118 PHE A CA 1
ATOM 911 C C . PHE A 1 118 ? 18.930 -17.706 -29.825 1.00 75.50 118 PHE A C 1
ATOM 913 O O . PHE A 1 118 ? 19.838 -18.527 -29.682 1.00 75.50 118 PHE A O 1
ATOM 920 N N . GLN A 1 119 ? 17.656 -18.082 -29.901 1.00 77.25 119 GLN A N 1
ATOM 921 C CA . GLN A 1 119 ? 17.244 -19.483 -29.827 1.00 77.25 119 GLN A CA 1
ATOM 922 C C . GLN A 1 119 ? 17.435 -20.196 -31.176 1.00 77.25 119 GLN A C 1
ATOM 924 O O . GLN A 1 119 ? 17.266 -19.599 -32.235 1.00 77.25 119 GLN A O 1
ATOM 929 N N . GLY A 1 120 ? 17.783 -21.487 -31.135 1.00 75.50 120 GLY A N 1
ATOM 930 C CA . GLY A 1 120 ? 17.903 -22.338 -32.328 1.00 75.50 120 GLY A CA 1
ATOM 931 C C . GLY A 1 120 ? 19.271 -22.345 -33.026 1.00 75.50 120 GLY A C 1
ATOM 932 O O . GLY A 1 120 ? 19.435 -23.079 -33.996 1.00 75.50 120 GLY A O 1
ATOM 933 N N . PHE A 1 121 ? 20.260 -21.594 -32.533 1.00 74.06 121 PHE A N 1
ATOM 934 C CA . PHE A 1 121 ? 21.632 -21.608 -33.058 1.00 74.06 121 PHE A CA 1
ATOM 935 C C . PHE A 1 121 ? 22.533 -22.606 -32.309 1.00 74.06 121 PHE A C 1
ATOM 937 O O . PHE A 1 121 ? 22.378 -22.822 -31.106 1.00 74.06 121 PHE A O 1
ATOM 944 N N . ASP A 1 122 ? 23.504 -23.211 -33.002 1.00 77.00 122 ASP A N 1
ATOM 945 C CA . ASP A 1 122 ? 24.552 -24.022 -32.357 1.00 77.00 122 ASP A CA 1
ATOM 946 C C . ASP A 1 122 ? 25.479 -23.097 -31.528 1.00 77.00 122 ASP A C 1
ATOM 948 O O . ASP A 1 122 ? 25.812 -22.002 -31.986 1.00 77.00 122 ASP A O 1
ATOM 952 N N . PRO A 1 123 ? 25.936 -23.512 -30.331 1.00 78.44 123 PRO A N 1
ATOM 953 C CA . PRO A 1 123 ? 26.888 -22.765 -29.505 1.00 78.44 123 PRO A CA 1
ATOM 954 C C . PRO A 1 123 ? 28.128 -22.214 -30.216 1.00 78.44 123 PRO A C 1
ATOM 956 O O . PRO A 1 123 ? 28.726 -21.267 -29.715 1.00 78.44 123 PRO A O 1
ATOM 959 N N . ARG A 1 124 ? 28.535 -22.803 -31.346 1.00 79.69 124 ARG A N 1
ATOM 960 C CA . ARG A 1 124 ? 29.727 -22.424 -32.122 1.00 79.69 124 ARG A CA 1
ATOM 961 C C . ARG A 1 124 ? 29.492 -21.278 -33.105 1.00 79.69 124 ARG A C 1
ATOM 963 O O . ARG A 1 124 ? 30.395 -20.968 -33.880 1.00 79.69 124 ARG A O 1
ATOM 970 N N . TYR A 1 125 ? 28.302 -20.686 -33.145 1.00 80.94 125 TYR A N 1
ATOM 971 C CA . TYR A 1 125 ? 28.049 -19.532 -34.003 1.00 80.94 125 TYR A CA 1
ATOM 972 C C . TYR A 1 125 ? 28.614 -18.240 -33.401 1.00 80.94 125 TYR A C 1
ATOM 974 O O . TYR A 1 125 ? 28.584 -17.997 -32.193 1.00 80.94 125 TYR A O 1
ATOM 982 N N . VAL A 1 126 ? 29.148 -17.405 -34.286 1.00 81.81 126 VAL A N 1
ATOM 983 C CA . VAL A 1 126 ? 29.673 -16.072 -34.005 1.00 81.81 126 VAL A CA 1
ATOM 984 C C . VAL A 1 126 ? 28.743 -15.058 -34.650 1.00 81.81 126 VAL A C 1
ATOM 986 O O . VAL A 1 126 ? 28.425 -15.167 -35.835 1.00 81.81 126 VAL A O 1
ATOM 989 N N . PHE A 1 127 ? 28.352 -14.052 -33.870 1.00 85.00 127 PHE A N 1
ATOM 990 C CA . PHE A 1 127 ? 27.545 -12.934 -34.343 1.00 85.00 127 PHE A CA 1
ATOM 991 C C . PHE A 1 127 ? 28.444 -11.707 -34.520 1.00 85.00 127 PHE A C 1
ATOM 993 O O . PHE A 1 127 ? 29.157 -11.298 -33.596 1.00 85.00 127 PHE A O 1
ATOM 1000 N N . HIS A 1 128 ? 28.431 -11.138 -35.721 1.00 86.38 128 HIS A N 1
ATOM 1001 C CA . HIS A 1 128 ? 29.171 -9.934 -36.084 1.00 86.38 128 HIS A CA 1
ATOM 1002 C C . HIS A 1 128 ? 28.168 -8.856 -36.487 1.00 86.38 128 HIS A C 1
ATOM 1004 O O . HIS A 1 128 ? 27.511 -8.975 -37.517 1.00 86.38 128 HIS A O 1
ATOM 1010 N N . PHE A 1 129 ? 28.040 -7.810 -35.674 1.00 85.69 129 PHE A N 1
ATOM 1011 C CA . PHE A 1 129 ? 27.147 -6.694 -35.965 1.00 85.69 129 PHE A CA 1
ATOM 1012 C C . PHE A 1 129 ? 27.949 -5.585 -36.643 1.00 85.69 129 PHE A C 1
ATOM 1014 O O . PHE A 1 129 ? 28.860 -5.019 -36.040 1.00 85.69 129 PHE A O 1
ATOM 1021 N N . GLN A 1 130 ? 27.634 -5.305 -37.910 1.00 86.94 130 GLN A N 1
ATOM 1022 C CA . GLN A 1 130 ? 28.245 -4.199 -38.656 1.00 86.94 130 GLN A CA 1
ATOM 1023 C C . GLN A 1 130 ? 27.595 -2.859 -38.295 1.00 86.94 130 GLN A C 1
ATOM 1025 O O . GLN A 1 130 ? 28.250 -1.818 -38.305 1.00 86.94 130 GLN A O 1
ATOM 1030 N N . GLU A 1 131 ? 26.314 -2.902 -37.933 1.00 89.19 131 GLU A N 1
ATOM 1031 C CA . GLU A 1 131 ? 25.525 -1.761 -37.484 1.00 89.19 131 GLU A CA 1
ATOM 1032 C C . GLU A 1 131 ? 25.170 -1.910 -35.996 1.00 89.19 131 GLU A C 1
ATOM 1034 O O . GLU A 1 131 ? 25.157 -3.027 -35.464 1.00 89.19 131 GLU A O 1
ATOM 1039 N N . PRO A 1 132 ? 24.909 -0.802 -35.281 1.00 89.06 132 PRO A N 1
ATOM 1040 C CA . PRO A 1 132 ? 24.501 -0.872 -33.887 1.00 89.06 132 PRO A CA 1
ATOM 1041 C C . PRO A 1 132 ? 23.142 -1.558 -33.726 1.00 89.06 132 PRO A C 1
ATOM 1043 O O . PRO A 1 132 ? 22.242 -1.414 -34.551 1.00 89.06 132 PRO A O 1
ATOM 1046 N N . ILE A 1 133 ? 22.971 -2.238 -32.597 1.00 88.56 133 ILE A N 1
ATOM 1047 C CA . ILE A 1 133 ? 21.657 -2.692 -32.147 1.00 88.56 133 ILE A CA 1
ATOM 1048 C C . ILE A 1 133 ? 20.900 -1.472 -31.630 1.00 88.56 133 ILE A C 1
ATOM 1050 O O . ILE A 1 133 ? 21.423 -0.738 -30.791 1.00 88.56 133 ILE A O 1
ATOM 1054 N N . LEU A 1 134 ? 19.682 -1.267 -32.113 1.00 91.56 134 LEU A N 1
ATOM 1055 C CA . LEU A 1 134 ? 18.834 -0.126 -31.800 1.00 91.56 134 LEU A CA 1
ATOM 1056 C C . LEU A 1 134 ? 17.668 -0.555 -30.913 1.00 91.56 134 LEU A C 1
ATOM 1058 O O . LEU A 1 134 ? 17.078 -1.618 -31.116 1.00 91.56 134 LEU A O 1
ATOM 1062 N N . ILE A 1 135 ? 17.313 0.302 -29.961 1.00 89.19 135 ILE A N 1
ATOM 1063 C CA . ILE A 1 135 ? 16.010 0.272 -29.305 1.00 89.19 135 ILE A CA 1
ATOM 1064 C C . ILE A 1 135 ? 15.224 1.486 -29.751 1.00 89.19 135 ILE A C 1
ATOM 1066 O O . ILE A 1 135 ? 15.702 2.618 -29.664 1.00 89.19 135 ILE A O 1
ATOM 1070 N N . GLU A 1 136 ? 13.995 1.231 -30.167 1.00 92.56 136 GLU A N 1
ATOM 1071 C CA . GLU A 1 136 ? 13.049 2.239 -30.601 1.00 92.56 136 GLU A CA 1
ATOM 1072 C C . GLU A 1 136 ? 11.818 2.239 -29.704 1.00 92.56 136 GLU A C 1
ATOM 1074 O O . GLU A 1 136 ? 11.340 1.195 -29.243 1.00 92.56 136 GLU A O 1
ATOM 1079 N N . TYR A 1 137 ? 11.285 3.434 -29.489 1.00 90.44 137 TYR A N 1
ATOM 1080 C CA . TYR A 1 137 ? 9.984 3.644 -28.881 1.00 90.44 137 TYR A CA 1
ATOM 1081 C C . TYR A 1 137 ? 9.132 4.470 -29.845 1.00 90.44 137 TYR A C 1
ATOM 1083 O O . TYR A 1 137 ? 9.508 5.572 -30.244 1.00 90.44 137 TYR A O 1
ATOM 1091 N N . GLY A 1 138 ? 8.003 3.907 -30.281 1.00 88.69 138 GLY A N 1
ATOM 1092 C CA . GLY A 1 138 ? 7.255 4.452 -31.414 1.00 88.69 138 GLY A CA 1
ATOM 1093 C C . GLY A 1 138 ? 8.036 4.289 -32.722 1.00 88.69 138 GLY A C 1
ATOM 1094 O O . GLY A 1 138 ? 8.202 3.168 -33.196 1.00 88.69 138 GLY A O 1
ATOM 1095 N N . HIS A 1 139 ? 8.497 5.402 -33.295 1.00 87.25 139 HIS A N 1
ATOM 1096 C CA . HIS A 1 139 ? 9.325 5.440 -34.512 1.00 87.25 139 HIS A CA 1
ATOM 1097 C C . HIS A 1 139 ? 10.699 6.088 -34.282 1.00 87.25 139 HIS A C 1
ATOM 1099 O O . HIS A 1 139 ? 11.449 6.292 -35.234 1.00 87.25 139 HIS A O 1
ATOM 1105 N N . ASP A 1 140 ? 11.018 6.421 -33.030 1.00 91.81 140 ASP A N 1
ATOM 1106 C CA . ASP A 1 140 ? 12.228 7.145 -32.664 1.00 91.81 140 ASP A CA 1
ATOM 1107 C C . ASP A 1 140 ? 13.235 6.190 -32.006 1.00 91.81 140 ASP A C 1
ATOM 1109 O O . ASP A 1 140 ? 12.868 5.371 -31.157 1.00 91.81 140 ASP A O 1
ATOM 1113 N N . VAL A 1 141 ? 14.514 6.312 -32.373 1.00 90.12 141 VAL A N 1
ATOM 1114 C CA . VAL A 1 141 ? 15.615 5.573 -31.736 1.00 90.12 141 VAL A CA 1
ATOM 1115 C C . VAL A 1 141 ? 15.921 6.214 -30.387 1.00 90.12 141 VAL A C 1
ATOM 1117 O O . VAL A 1 141 ? 16.290 7.383 -30.313 1.00 90.12 141 VAL A O 1
ATOM 1120 N N . ILE A 1 142 ? 15.777 5.443 -29.313 1.00 87.94 142 ILE A N 1
ATOM 1121 C CA . ILE A 1 142 ? 15.996 5.924 -27.944 1.00 87.94 142 ILE A CA 1
ATOM 1122 C C . ILE A 1 142 ? 17.354 5.514 -27.385 1.00 87.94 142 ILE A C 1
ATOM 1124 O O . ILE A 1 142 ? 17.926 6.225 -26.560 1.00 87.94 142 ILE A O 1
ATOM 1128 N N . ALA A 1 143 ? 17.878 4.369 -27.814 1.00 86.56 143 ALA A N 1
ATOM 1129 C CA . ALA A 1 143 ? 19.152 3.852 -27.348 1.00 86.56 143 ALA A CA 1
ATOM 1130 C C . ALA A 1 143 ? 19.802 2.975 -28.413 1.00 86.56 143 ALA A C 1
ATOM 1132 O O . ALA A 1 143 ? 19.117 2.335 -29.213 1.00 86.56 143 ALA A O 1
ATOM 1133 N N . LYS A 1 144 ? 21.131 2.898 -28.375 1.00 90.75 144 LYS A N 1
ATOM 1134 C CA . LYS A 1 144 ? 21.915 2.054 -29.274 1.00 90.75 144 LYS A CA 1
ATOM 1135 C C . LYS A 1 144 ? 23.061 1.352 -28.564 1.00 90.75 144 LYS A C 1
ATOM 1137 O O . LYS A 1 144 ? 23.601 1.848 -27.576 1.00 90.75 144 LYS A O 1
ATOM 1142 N N . SER A 1 145 ? 23.461 0.199 -29.085 1.00 86.81 145 SER A N 1
ATOM 1143 C CA . SER A 1 145 ? 24.628 -0.543 -28.616 1.00 86.81 145 SER A CA 1
ATOM 1144 C C . SER A 1 145 ? 25.517 -0.944 -29.783 1.00 86.81 145 SER A C 1
ATOM 1146 O O . SER A 1 145 ? 25.062 -1.571 -30.738 1.00 86.81 145 SER A O 1
ATOM 1148 N N . TYR A 1 146 ? 26.800 -0.598 -29.691 1.00 84.88 146 TYR A N 1
ATOM 1149 C CA . TYR A 1 146 ? 27.815 -1.037 -30.642 1.00 84.88 146 TYR A CA 1
ATOM 1150 C C . TYR A 1 146 ? 28.478 -2.293 -30.096 1.00 84.88 146 TYR A C 1
ATOM 1152 O O . TYR A 1 146 ? 29.238 -2.225 -29.129 1.00 84.88 146 TYR A O 1
ATOM 1160 N N . ILE A 1 147 ? 28.194 -3.438 -30.715 1.00 79.75 147 ILE A N 1
ATOM 1161 C CA . ILE A 1 147 ? 28.820 -4.702 -30.343 1.00 79.75 147 ILE A CA 1
ATOM 1162 C C . ILE A 1 147 ? 29.513 -5.293 -31.568 1.00 79.75 147 ILE A C 1
ATOM 1164 O O . ILE A 1 147 ? 28.883 -6.000 -32.346 1.00 79.75 147 ILE A O 1
ATOM 1168 N N . PRO A 1 148 ? 30.813 -5.027 -31.760 1.00 70.44 148 PRO A N 1
ATOM 1169 C CA . PRO A 1 148 ? 31.474 -5.364 -33.013 1.00 70.44 148 PRO A CA 1
ATOM 1170 C C . PRO A 1 148 ? 31.512 -6.875 -33.254 1.00 70.44 148 PRO A C 1
ATOM 1172 O O . PRO A 1 148 ? 31.286 -7.328 -34.363 1.00 70.44 148 PRO A O 1
ATOM 1175 N N . ARG A 1 149 ? 31.761 -7.704 -32.238 1.00 74.50 149 ARG A N 1
ATOM 1176 C CA . ARG A 1 149 ? 31.760 -9.162 -32.414 1.00 74.50 149 ARG A CA 1
ATOM 1177 C C . ARG A 1 149 ? 31.517 -9.850 -31.088 1.00 74.50 149 ARG A C 1
ATOM 1179 O O . ARG A 1 149 ? 32.218 -9.558 -30.123 1.00 74.50 149 ARG A O 1
ATOM 1186 N N . VAL A 1 150 ? 30.584 -10.797 -31.053 1.00 71.00 150 VAL A N 1
ATOM 1187 C CA . VAL A 1 150 ? 30.337 -11.598 -29.850 1.00 71.00 150 VAL A CA 1
ATOM 1188 C C . VAL A 1 150 ? 30.553 -13.063 -30.141 1.00 71.00 150 VAL A C 1
ATOM 1190 O O . VAL A 1 150 ? 29.988 -13.629 -31.079 1.00 71.00 150 VAL A O 1
ATOM 1193 N N . ARG A 1 151 ? 31.388 -13.672 -29.301 1.00 65.38 151 ARG A N 1
ATOM 1194 C CA . ARG A 1 151 ? 31.464 -15.120 -29.197 1.00 65.38 151 ARG A CA 1
ATOM 1195 C C . ARG A 1 151 ? 30.419 -15.572 -28.196 1.00 65.38 151 ARG A C 1
ATOM 1197 O O . ARG A 1 151 ? 30.358 -15.061 -27.081 1.00 65.38 151 ARG A O 1
ATOM 1204 N N . SER A 1 152 ? 29.618 -16.531 -28.623 1.00 62.34 152 SER A N 1
ATOM 1205 C CA . SER A 1 152 ? 28.759 -17.319 -27.757 1.00 62.34 152 SER A CA 1
ATOM 1206 C C . SER A 1 152 ? 29.603 -17.886 -26.599 1.00 62.34 152 SER A C 1
ATOM 1208 O O . SER A 1 152 ? 30.622 -18.541 -26.827 1.00 62.34 152 SER A O 1
ATOM 1210 N N . GLY A 1 153 ? 29.264 -17.532 -25.355 1.00 59.91 153 GLY A N 1
ATOM 1211 C CA . GLY A 1 153 ? 30.034 -17.946 -24.178 1.00 59.91 153 GLY A CA 1
ATOM 1212 C C . GLY A 1 153 ? 29.917 -19.453 -23.935 1.00 59.91 153 GLY A C 1
ATOM 1213 O O . GLY A 1 153 ? 28.852 -20.023 -24.160 1.00 59.91 153 GLY A O 1
ATOM 1214 N N . GLN A 1 154 ? 30.985 -20.094 -23.437 1.00 57.34 154 GLN A N 1
ATOM 1215 C CA . GLN A 1 154 ? 30.996 -21.545 -23.171 1.00 57.34 154 GLN A CA 1
ATOM 1216 C C . GLN A 1 154 ? 29.895 -21.984 -22.187 1.00 57.34 154 GLN A C 1
ATOM 1218 O O . GLN A 1 154 ? 29.321 -23.053 -22.368 1.00 57.34 154 GLN A O 1
ATOM 1223 N N . ASP A 1 155 ? 29.551 -21.134 -21.212 1.00 57.53 155 ASP A N 1
ATOM 1224 C CA . ASP A 1 155 ? 28.556 -21.443 -20.173 1.00 57.53 155 ASP A CA 1
ATOM 1225 C C . ASP A 1 155 ? 27.118 -21.017 -20.528 1.00 57.53 155 ASP A C 1
ATOM 1227 O O . ASP A 1 155 ? 26.157 -21.505 -19.934 1.00 57.53 155 ASP A O 1
ATOM 1231 N N . LYS A 1 156 ? 26.946 -20.091 -21.482 1.00 65.81 156 LYS A N 1
ATOM 1232 C CA . LYS A 1 156 ? 25.639 -19.573 -21.926 1.00 65.81 156 LYS A CA 1
ATOM 1233 C C . LYS A 1 156 ? 25.676 -19.280 -23.427 1.00 65.81 156 LYS A C 1
ATOM 1235 O O . LYS A 1 156 ? 25.872 -18.123 -23.821 1.00 65.81 156 LYS A O 1
ATOM 1240 N N . PRO A 1 157 ? 25.521 -20.312 -24.268 1.00 67.31 157 PRO A N 1
ATOM 1241 C CA . PRO A 1 157 ? 25.618 -20.121 -25.697 1.00 67.31 157 PRO A CA 1
ATOM 1242 C C . PRO A 1 157 ? 24.492 -19.234 -26.232 1.00 67.31 157 PRO A C 1
ATOM 1244 O O . PRO A 1 157 ? 23.370 -19.270 -25.733 1.00 67.31 157 PRO A O 1
ATOM 1247 N N . ASN A 1 158 ? 24.802 -18.442 -27.258 1.00 73.00 158 ASN A N 1
ATOM 1248 C CA . ASN A 1 158 ? 23.871 -17.565 -27.976 1.00 73.00 158 ASN A CA 1
ATOM 1249 C C . ASN A 1 158 ? 23.238 -16.436 -27.148 1.00 73.00 158 ASN A C 1
ATOM 1251 O O . ASN A 1 158 ? 22.198 -15.899 -27.535 1.00 73.00 158 ASN A O 1
ATOM 1255 N N . ARG A 1 159 ? 23.854 -16.054 -26.025 1.00 79.31 159 ARG A N 1
ATOM 1256 C CA . ARG A 1 159 ? 23.424 -14.901 -25.228 1.00 79.31 159 ARG A CA 1
ATOM 1257 C C . ARG A 1 159 ? 24.360 -13.718 -25.408 1.00 79.31 159 ARG A C 1
ATOM 1259 O O . ARG A 1 159 ? 25.575 -13.861 -25.288 1.00 79.31 159 ARG A O 1
ATOM 1266 N N . LEU A 1 160 ? 23.785 -12.552 -25.674 1.00 77.44 160 LEU A N 1
ATOM 1267 C CA . LEU A 1 160 ? 24.485 -11.280 -25.790 1.00 77.44 160 LEU A CA 1
ATOM 1268 C C . LEU A 1 160 ? 24.086 -10.377 -24.632 1.00 77.44 160 LEU A C 1
ATOM 1270 O O . LEU A 1 160 ? 22.923 -10.361 -24.231 1.00 77.44 160 LEU A O 1
ATOM 1274 N N . TYR A 1 161 ? 25.037 -9.568 -24.174 1.00 78.19 161 TYR A N 1
ATOM 1275 C CA . TYR A 1 161 ? 24.798 -8.558 -23.150 1.00 78.19 161 TYR A CA 1
ATOM 1276 C C . TYR A 1 161 ? 25.136 -7.154 -23.676 1.00 78.19 161 TYR A C 1
ATOM 1278 O O . TYR A 1 161 ? 26.168 -6.597 -23.295 1.00 78.19 161 TYR A O 1
ATOM 1286 N N . PRO A 1 162 ? 24.343 -6.587 -24.612 1.00 76.88 162 PRO A N 1
ATOM 1287 C CA . PRO A 1 162 ? 24.565 -5.228 -25.085 1.00 76.88 162 PRO A CA 1
ATOM 1288 C C . PRO A 1 162 ? 24.481 -4.224 -23.946 1.00 76.88 162 PRO A C 1
ATOM 1290 O O . PRO A 1 162 ? 23.499 -4.203 -23.200 1.00 76.88 162 PRO A O 1
ATOM 1293 N N . VAL A 1 163 ? 25.462 -3.327 -23.890 1.00 78.69 163 VAL A N 1
ATOM 1294 C CA . VAL A 1 163 ? 25.356 -2.088 -23.120 1.00 78.69 163 VAL A CA 1
ATOM 1295 C C . VAL A 1 163 ? 24.684 -1.054 -24.019 1.00 78.69 163 VAL A C 1
ATOM 1297 O O . VAL A 1 163 ? 25.291 -0.568 -24.978 1.00 78.69 163 VAL A O 1
ATOM 1300 N N . LEU A 1 164 ? 23.413 -0.766 -23.753 1.00 76.94 164 LEU A N 1
ATOM 1301 C CA . LEU A 1 164 ? 22.594 0.166 -24.523 1.00 76.94 164 LEU A CA 1
ATOM 1302 C C . LEU A 1 164 ? 22.768 1.572 -23.989 1.00 76.94 164 LEU A C 1
ATOM 1304 O O . LEU A 1 164 ? 22.363 1.855 -22.867 1.00 76.94 164 LEU A O 1
ATOM 1308 N N . ARG A 1 165 ? 23.348 2.452 -24.799 1.00 82.62 165 ARG A N 1
ATOM 1309 C CA . ARG A 1 165 ? 23.553 3.858 -24.457 1.00 82.62 165 ARG A CA 1
ATOM 1310 C C . ARG A 1 165 ? 22.382 4.677 -24.983 1.00 82.62 165 ARG A C 1
ATOM 1312 O O . ARG A 1 165 ? 22.015 4.529 -26.148 1.00 82.62 165 ARG A O 1
ATOM 1319 N N . ILE A 1 166 ? 21.807 5.516 -24.126 1.00 80.00 166 ILE A N 1
ATOM 1320 C CA . ILE A 1 166 ? 20.707 6.414 -24.494 1.00 80.00 166 ILE A CA 1
ATOM 1321 C C . ILE A 1 166 ? 21.220 7.411 -25.541 1.00 80.00 166 ILE A C 1
ATOM 1323 O O . ILE A 1 166 ? 22.259 8.038 -25.342 1.00 80.00 166 ILE A O 1
ATOM 1327 N N . GLU A 1 167 ? 20.510 7.521 -26.661 1.00 81.81 167 GLU A N 1
ATOM 1328 C CA . GLU A 1 167 ? 20.858 8.409 -27.776 1.00 81.81 167 GLU A CA 1
ATOM 1329 C C . GLU A 1 167 ? 20.035 9.698 -27.741 1.00 81.81 167 GLU A C 1
ATOM 1331 O O . GLU A 1 167 ? 20.596 10.787 -27.848 1.00 81.81 167 GLU A O 1
ATOM 1336 N N . ASP A 1 168 ? 18.725 9.579 -27.517 1.00 80.25 168 ASP A N 1
ATOM 1337 C CA . ASP A 1 168 ? 17.822 10.713 -27.349 1.00 80.25 168 ASP A CA 1
ATOM 1338 C C . ASP A 1 168 ? 17.218 10.690 -25.944 1.00 80.25 168 ASP A C 1
ATOM 1340 O O . ASP A 1 168 ? 16.368 9.866 -25.595 1.00 80.25 168 ASP A O 1
ATOM 1344 N N . TRP A 1 169 ? 17.677 11.630 -25.126 1.00 73.25 169 TRP A N 1
ATOM 1345 C CA . TRP A 1 169 ? 17.257 11.748 -23.741 1.00 73.25 169 TRP A CA 1
ATOM 1346 C C . TRP A 1 169 ? 15.791 12.161 -23.581 1.00 73.25 169 TRP A C 1
ATOM 1348 O O . TRP A 1 169 ? 15.108 11.651 -22.694 1.00 73.25 169 TRP A O 1
ATOM 1358 N N . LEU A 1 170 ? 15.282 13.059 -24.429 1.00 75.44 170 LEU A N 1
ATOM 1359 C CA . LEU A 1 170 ? 13.890 13.508 -24.349 1.00 75.44 170 LEU A CA 1
ATOM 1360 C C . LEU A 1 170 ? 12.948 12.354 -24.699 1.00 75.44 170 LEU A C 1
ATOM 1362 O O . LEU A 1 170 ? 11.952 12.128 -24.014 1.00 75.44 170 LEU A O 1
ATOM 1366 N N . ARG A 1 171 ? 13.312 11.552 -25.702 1.00 81.25 171 ARG A N 1
ATOM 1367 C CA . ARG A 1 171 ? 12.537 10.366 -26.089 1.00 81.25 171 ARG A CA 1
ATOM 1368 C C . ARG A 1 171 ? 12.648 9.240 -25.079 1.00 81.25 171 ARG A C 1
ATOM 1370 O O . ARG A 1 171 ? 11.662 8.555 -24.820 1.00 81.25 171 ARG A O 1
ATOM 1377 N N . PHE A 1 172 ? 13.808 9.078 -24.450 1.00 78.50 172 PHE A N 1
ATOM 1378 C CA . PHE A 1 172 ? 13.943 8.173 -23.316 1.00 78.50 172 PHE A CA 1
ATOM 1379 C C . PHE A 1 172 ? 13.058 8.606 -22.138 1.00 78.50 172 PHE A C 1
ATOM 1381 O O . PHE A 1 172 ? 12.413 7.759 -21.524 1.00 78.50 172 PHE A O 1
ATOM 1388 N N . GLN A 1 173 ? 12.957 9.909 -21.848 1.00 72.88 173 GLN A N 1
ATOM 1389 C CA . GLN A 1 173 ? 12.017 10.422 -20.846 1.00 72.88 173 GLN A CA 1
ATOM 1390 C C . GLN A 1 173 ? 10.561 10.132 -21.219 1.00 72.88 173 GLN A C 1
ATOM 1392 O O . GLN A 1 173 ? 9.772 9.788 -20.339 1.00 72.88 173 GLN A O 1
ATOM 1397 N N . ASP A 1 174 ? 10.202 10.237 -22.499 1.00 80.06 174 ASP A N 1
ATOM 1398 C CA . ASP A 1 174 ? 8.864 9.884 -22.975 1.00 80.06 174 ASP A CA 1
ATOM 1399 C C . ASP A 1 174 ? 8.588 8.382 -22.839 1.00 80.06 174 ASP A C 1
ATOM 1401 O O . ASP A 1 174 ? 7.518 8.016 -22.349 1.00 80.06 174 ASP A O 1
ATOM 1405 N N . LEU A 1 175 ? 9.555 7.514 -23.172 1.00 81.00 175 LEU A N 1
ATOM 1406 C CA . LEU A 1 175 ? 9.452 6.077 -22.907 1.00 81.00 175 LEU A CA 1
ATOM 1407 C C . LEU A 1 175 ? 9.279 5.821 -21.409 1.00 81.00 175 LEU A C 1
ATOM 1409 O O . LEU A 1 175 ? 8.380 5.087 -21.014 1.00 81.00 175 LEU A O 1
ATOM 1413 N N . ALA A 1 176 ? 10.131 6.404 -20.565 1.00 74.06 176 ALA A N 1
ATOM 1414 C CA . ALA A 1 176 ? 10.068 6.205 -19.124 1.00 74.06 176 ALA A CA 1
ATOM 1415 C C . ALA A 1 176 ? 8.713 6.664 -18.572 1.00 74.06 176 ALA A C 1
ATOM 1417 O O . ALA A 1 176 ? 8.094 5.960 -17.778 1.00 74.06 176 ALA A O 1
ATOM 1418 N N . ARG A 1 177 ? 8.193 7.801 -19.048 1.00 72.75 177 ARG A N 1
ATOM 1419 C CA . ARG A 1 177 ? 6.855 8.283 -18.698 1.00 72.75 177 ARG A CA 1
ATOM 1420 C C . ARG A 1 177 ? 5.775 7.294 -19.133 1.00 72.75 177 ARG A C 1
ATOM 1422 O O . ARG A 1 177 ? 4.906 6.989 -18.321 1.00 72.75 177 ARG A O 1
ATOM 1429 N N . ALA A 1 178 ? 5.847 6.770 -20.354 1.00 78.81 178 ALA A N 1
ATOM 1430 C CA . ALA A 1 178 ? 4.909 5.768 -20.850 1.00 78.81 178 ALA A CA 1
ATOM 1431 C C . ALA A 1 178 ? 4.970 4.485 -20.015 1.00 78.81 178 ALA A C 1
ATOM 1433 O O . ALA A 1 178 ? 3.934 3.995 -19.572 1.00 78.81 178 ALA A O 1
ATOM 1434 N N . VAL A 1 179 ? 6.174 3.988 -19.702 1.00 75.88 179 VAL A N 1
ATOM 1435 C CA . VAL A 1 179 ? 6.370 2.817 -18.830 1.00 75.88 179 VAL A CA 1
ATOM 1436 C C . VAL A 1 179 ? 5.768 3.087 -17.459 1.00 75.88 179 VAL A C 1
ATOM 1438 O O . VAL A 1 179 ? 5.210 2.185 -16.857 1.00 75.88 179 VAL A O 1
ATOM 1441 N N . MET A 1 180 ? 5.778 4.318 -16.960 1.00 69.06 180 MET A N 1
ATOM 1442 C CA . MET A 1 180 ? 5.141 4.632 -15.680 1.00 69.06 180 MET A CA 1
ATOM 1443 C C . MET A 1 180 ? 3.620 4.879 -15.758 1.00 69.06 180 MET A C 1
ATOM 1445 O O . MET A 1 180 ? 2.972 4.939 -14.714 1.00 69.06 180 MET A O 1
ATOM 1449 N N . GLN A 1 181 ? 3.024 5.023 -16.945 1.00 70.12 181 GLN A N 1
ATOM 1450 C CA . GLN A 1 181 ? 1.608 5.397 -17.108 1.00 70.12 181 GLN A CA 1
ATOM 1451 C C . GLN A 1 181 ? 0.740 4.300 -17.726 1.00 70.12 181 GLN A C 1
ATOM 1453 O O . GLN A 1 181 ? -0.448 4.205 -17.412 1.00 70.12 181 GLN A O 1
ATOM 1458 N N . GLU A 1 182 ? 1.316 3.479 -18.594 1.00 75.12 182 GLU A N 1
ATOM 1459 C CA . GLU A 1 182 ? 0.597 2.494 -19.391 1.00 75.12 182 GLU A CA 1
ATOM 1460 C C . GLU A 1 182 ? 0.770 1.080 -18.822 1.00 75.12 182 GLU A C 1
ATOM 1462 O O . GLU A 1 182 ? 1.708 0.785 -18.081 1.00 75.12 182 GLU A O 1
ATOM 1467 N N . ALA A 1 183 ? -0.156 0.176 -19.153 1.00 71.88 183 ALA A N 1
ATOM 1468 C CA . ALA A 1 183 ? -0.046 -1.232 -18.766 1.00 71.88 183 ALA A CA 1
ATOM 1469 C C . ALA A 1 183 ? 1.033 -1.958 -19.570 1.00 71.88 183 ALA A C 1
ATOM 1471 O O . ALA A 1 183 ? 1.824 -2.708 -18.997 1.00 71.88 183 ALA A O 1
ATOM 1472 N N . ASP A 1 184 ? 1.067 -1.699 -20.877 1.00 82.19 184 ASP A N 1
ATOM 1473 C CA . ASP A 1 184 ? 1.936 -2.354 -21.843 1.00 82.19 184 ASP A CA 1
ATOM 1474 C C . ASP A 1 184 ? 2.542 -1.295 -22.761 1.00 82.19 184 ASP A C 1
ATOM 1476 O O . ASP A 1 184 ? 1.838 -0.725 -23.590 1.00 82.19 184 ASP A O 1
ATOM 1480 N N . VAL A 1 185 ? 3.850 -1.091 -22.666 1.00 83.75 185 VAL A N 1
ATOM 1481 C CA . VAL A 1 185 ? 4.597 -0.190 -23.542 1.00 83.75 185 VAL A CA 1
ATOM 1482 C C . VAL A 1 185 ? 5.394 -1.014 -24.529 1.00 83.75 185 VAL A C 1
ATOM 1484 O O . VAL A 1 185 ? 6.197 -1.859 -24.141 1.00 83.75 185 VAL A O 1
ATOM 1487 N N . THR A 1 186 ? 5.162 -0.803 -25.819 1.00 89.31 186 THR A N 1
ATOM 1488 C CA . THR A 1 186 ? 5.870 -1.561 -26.853 1.00 89.31 186 THR A CA 1
ATOM 1489 C C . THR A 1 186 ? 7.163 -0.850 -27.221 1.00 89.31 186 THR A C 1
ATOM 1491 O O . THR A 1 186 ? 7.137 0.305 -27.636 1.00 89.31 186 THR A O 1
ATOM 1494 N N . VAL A 1 187 ? 8.277 -1.562 -27.103 1.00 88.88 187 VAL A N 1
ATOM 1495 C CA . VAL A 1 187 ? 9.586 -1.150 -27.615 1.00 88.88 187 VAL A CA 1
ATOM 1496 C C . VAL A 1 187 ? 10.015 -2.107 -28.715 1.00 88.88 187 VAL A C 1
ATOM 1498 O O . VAL A 1 187 ? 9.689 -3.298 -28.681 1.00 88.88 187 VAL A O 1
ATOM 1501 N N . VAL A 1 188 ? 10.735 -1.591 -29.700 1.00 91.19 188 VAL A N 1
ATOM 1502 C CA . VAL A 1 188 ? 11.261 -2.389 -30.805 1.00 91.19 188 VAL A CA 1
ATOM 1503 C C . VAL A 1 188 ? 12.761 -2.519 -30.625 1.00 91.19 188 VAL A C 1
ATOM 1505 O O . VAL A 1 188 ? 13.459 -1.522 -30.483 1.00 91.19 188 VAL A O 1
ATOM 1508 N N . LEU A 1 189 ? 13.253 -3.751 -30.608 1.00 88.06 189 LEU A N 1
ATOM 1509 C CA . LEU A 1 189 ? 14.676 -4.045 -30.672 1.00 88.06 189 LEU A CA 1
ATOM 1510 C C . LEU A 1 189 ? 14.999 -4.422 -32.117 1.00 88.06 189 LEU A C 1
ATOM 1512 O O . LEU A 1 189 ? 14.455 -5.399 -32.640 1.00 88.06 189 LEU A O 1
ATOM 1516 N N . ARG A 1 190 ? 15.875 -3.647 -32.750 1.00 90.69 190 ARG A N 1
ATOM 1517 C CA . ARG A 1 190 ? 16.236 -3.797 -34.159 1.00 90.69 190 ARG A CA 1
ATOM 1518 C C . ARG A 1 190 ? 17.742 -3.969 -34.305 1.00 90.69 190 ARG A C 1
ATOM 1520 O O . ARG A 1 190 ? 18.518 -3.203 -33.749 1.00 90.69 190 ARG A O 1
ATOM 1527 N N . ALA A 1 191 ? 18.155 -4.974 -35.064 1.00 88.31 191 ALA A N 1
ATOM 1528 C CA . ALA A 1 191 ? 19.537 -5.178 -35.474 1.00 88.31 191 ALA A CA 1
ATOM 1529 C C . ALA A 1 191 ? 19.560 -5.410 -36.984 1.00 88.31 191 ALA A C 1
ATOM 1531 O O . ALA A 1 191 ? 18.928 -6.337 -37.488 1.00 88.31 191 ALA A O 1
ATOM 1532 N N . THR A 1 192 ? 20.269 -4.560 -37.710 1.00 87.19 192 THR A N 1
ATOM 1533 C CA . THR A 1 192 ? 20.380 -4.593 -39.170 1.00 87.19 192 THR A CA 1
ATOM 1534 C C . THR A 1 192 ? 21.803 -4.959 -39.578 1.00 87.19 192 THR A C 1
ATOM 1536 O O . THR A 1 192 ? 22.753 -4.753 -38.824 1.00 87.19 192 THR A O 1
ATOM 1539 N N . GLY A 1 193 ? 21.956 -5.570 -40.753 1.00 82.25 193 GLY A N 1
ATOM 1540 C CA . GLY A 1 193 ? 23.273 -5.827 -41.340 1.00 82.25 193 GLY A CA 1
ATOM 1541 C C . GLY A 1 193 ? 24.191 -6.727 -40.504 1.00 82.25 193 GLY A C 1
ATOM 1542 O O . GLY A 1 193 ? 25.412 -6.610 -40.602 1.00 82.25 193 GLY A O 1
ATOM 1543 N N . PHE A 1 194 ? 23.645 -7.609 -39.660 1.00 85.81 194 PHE A N 1
ATOM 1544 C CA . PHE A 1 194 ? 24.475 -8.508 -38.858 1.00 85.81 194 PHE A CA 1
ATOM 1545 C C . PHE A 1 194 ? 24.762 -9.808 -39.606 1.00 85.81 194 PHE A C 1
ATOM 1547 O O . PHE A 1 194 ? 23.964 -10.295 -40.401 1.00 85.81 194 PHE A O 1
ATOM 1554 N N . GLN A 1 195 ? 25.928 -10.373 -39.342 1.00 86.81 195 GLN A N 1
ATOM 1555 C CA . GLN A 1 195 ? 26.434 -11.589 -39.952 1.00 86.81 195 GLN A CA 1
ATOM 1556 C C . GLN A 1 195 ? 26.496 -12.697 -38.904 1.00 86.81 195 GLN A C 1
ATOM 1558 O O . GLN A 1 195 ? 26.885 -12.464 -37.756 1.00 86.81 195 GLN A O 1
ATOM 1563 N N . CYS A 1 196 ? 26.121 -13.907 -39.306 1.00 84.06 196 CYS A N 1
ATOM 1564 C CA . CYS A 1 196 ? 26.157 -15.091 -38.458 1.00 84.06 196 CYS A CA 1
ATOM 1565 C C . CYS A 1 196 ? 26.911 -16.203 -39.188 1.00 84.06 196 CYS A C 1
ATOM 1567 O O . CYS A 1 196 ? 26.546 -16.578 -40.301 1.00 84.06 196 CYS A O 1
ATOM 1569 N N . PHE A 1 197 ? 27.979 -16.716 -38.581 1.00 83.94 197 PHE A N 1
ATOM 1570 C CA . PHE A 1 197 ? 28.804 -17.773 -39.170 1.00 83.94 197 PHE A CA 1
ATOM 1571 C C . PHE A 1 197 ? 29.394 -18.670 -38.085 1.00 83.94 197 PHE A C 1
ATOM 1573 O O . PHE A 1 197 ? 29.511 -18.274 -36.924 1.00 83.94 197 PHE A O 1
ATOM 1580 N N . ARG A 1 198 ? 29.763 -19.898 -38.452 1.00 81.50 198 ARG A N 1
ATOM 1581 C CA . ARG A 1 198 ? 30.361 -20.854 -37.519 1.00 81.50 198 ARG A CA 1
ATOM 1582 C C . ARG A 1 198 ? 31.819 -20.487 -37.241 1.00 81.50 198 ARG A C 1
ATOM 1584 O O . ARG A 1 198 ? 32.565 -20.107 -38.142 1.00 81.50 198 ARG A O 1
ATOM 1591 N N . GLU A 1 199 ? 32.241 -20.593 -35.987 1.00 76.00 199 GLU A N 1
ATOM 1592 C CA . GLU A 1 199 ? 33.622 -20.323 -35.599 1.00 76.00 199 GLU A CA 1
ATOM 1593 C C . GLU A 1 199 ? 34.587 -21.284 -36.319 1.00 76.00 199 GLU A C 1
ATOM 1595 O O . GLU A 1 199 ? 34.435 -22.503 -36.238 1.00 76.00 199 GLU A O 1
ATOM 1600 N N . GLY A 1 200 ? 35.570 -20.725 -37.034 1.00 75.81 200 GLY A N 1
ATOM 1601 C CA . GLY A 1 200 ? 36.541 -21.473 -37.845 1.00 75.81 200 GLY A CA 1
ATOM 1602 C C . GLY A 1 200 ? 36.313 -21.385 -39.358 1.00 75.81 200 GLY A C 1
ATOM 1603 O O . GLY A 1 200 ? 37.262 -21.569 -40.117 1.00 75.81 200 GLY A O 1
ATOM 1604 N N . ASP A 1 201 ? 35.115 -21.000 -39.803 1.00 73.50 201 ASP A N 1
ATOM 1605 C CA . ASP A 1 201 ? 34.796 -20.860 -41.227 1.00 73.50 201 ASP A CA 1
ATOM 1606 C C . ASP A 1 201 ? 35.119 -19.437 -41.719 1.00 73.50 201 ASP A C 1
ATOM 1608 O O . ASP A 1 201 ? 34.254 -18.570 -41.815 1.00 73.50 201 ASP A O 1
ATOM 1612 N N . ALA A 1 202 ? 36.397 -19.171 -42.019 1.00 56.44 202 ALA A N 1
ATOM 1613 C CA . ALA A 1 202 ? 36.884 -17.847 -42.440 1.00 56.44 202 ALA A CA 1
ATOM 1614 C C . ALA A 1 202 ? 36.452 -17.416 -43.861 1.00 56.44 202 ALA A C 1
ATOM 1616 O O . ALA A 1 202 ? 36.603 -16.250 -44.212 1.00 56.44 202 ALA A O 1
ATOM 1617 N N . ASN A 1 203 ? 35.923 -18.343 -44.668 1.00 58.31 203 ASN A N 1
ATOM 1618 C CA . ASN A 1 203 ? 35.663 -18.144 -46.102 1.00 58.31 203 ASN A CA 1
ATOM 1619 C C . ASN A 1 203 ? 34.174 -18.104 -46.481 1.00 58.31 203 ASN A C 1
ATOM 1621 O O . ASN A 1 203 ? 33.854 -18.084 -47.668 1.00 58.31 203 ASN A O 1
ATOM 1625 N N . PHE A 1 204 ? 33.253 -18.109 -45.517 1.00 59.66 204 PHE A N 1
ATOM 1626 C CA . PHE A 1 204 ? 31.831 -17.995 -45.835 1.00 59.66 204 PHE A CA 1
ATOM 1627 C C . PHE A 1 204 ? 31.446 -16.521 -46.002 1.00 59.66 204 PHE A C 1
ATOM 1629 O O . PHE A 1 204 ? 31.552 -15.744 -45.053 1.00 59.66 204 PHE A O 1
ATOM 1636 N N . SER A 1 205 ? 30.963 -16.129 -47.189 1.00 57.41 205 SER A N 1
ATOM 1637 C CA . SER A 1 205 ? 30.173 -14.902 -47.315 1.00 57.41 205 SER A CA 1
ATOM 1638 C C . SER A 1 205 ? 28.858 -15.153 -46.586 1.00 57.41 205 SER A C 1
ATOM 1640 O O . SER A 1 205 ? 27.933 -15.743 -47.140 1.00 57.41 205 SER A O 1
ATOM 1642 N N . SER A 1 206 ? 28.794 -14.818 -45.302 1.00 63.78 206 SER A N 1
ATOM 1643 C CA . SER A 1 206 ? 27.528 -14.903 -44.587 1.00 63.78 206 SER A CA 1
ATOM 1644 C C . SER A 1 206 ? 26.609 -13.821 -45.136 1.00 63.78 206 SER A C 1
ATOM 1646 O O . SER A 1 206 ? 27.005 -12.648 -45.167 1.00 63.78 206 SER A O 1
ATOM 1648 N N . ASP A 1 207 ? 25.401 -14.216 -45.525 1.00 78.69 207 ASP A N 1
ATOM 1649 C CA . ASP A 1 207 ? 24.319 -13.280 -45.801 1.00 78.69 207 ASP A CA 1
ATOM 1650 C C . ASP A 1 207 ? 24.2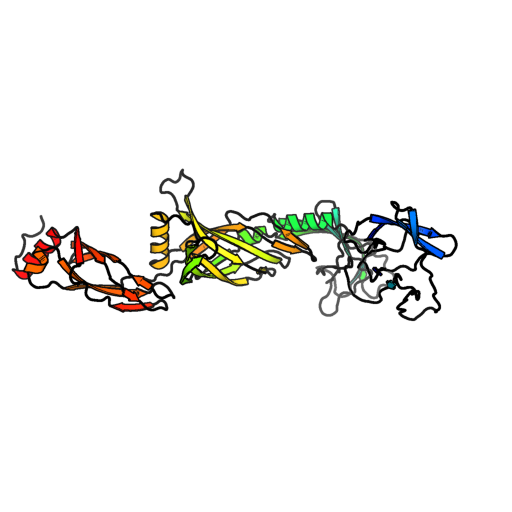01 -12.271 -44.649 1.00 78.69 207 ASP A C 1
ATOM 1652 O O . ASP A 1 207 ? 24.473 -12.578 -43.482 1.00 78.69 207 ASP A O 1
ATOM 1656 N N . THR A 1 208 ? 23.853 -11.033 -44.983 1.00 83.19 208 THR A N 1
ATOM 1657 C CA . THR A 1 208 ? 23.510 -10.029 -43.982 1.00 83.19 208 THR A CA 1
ATOM 1658 C C . THR A 1 208 ? 22.066 -10.234 -43.556 1.00 83.19 208 THR A C 1
ATOM 1660 O O . THR A 1 208 ? 21.152 -10.324 -44.375 1.00 83.19 208 THR A O 1
ATOM 1663 N N . PHE A 1 209 ? 21.858 -10.302 -42.250 1.00 83.56 209 PHE A N 1
ATOM 1664 C CA . PHE A 1 209 ? 20.559 -10.524 -41.644 1.00 83.56 209 PHE A CA 1
ATOM 1665 C C . PHE A 1 209 ? 20.034 -9.236 -41.014 1.00 83.56 209 PHE A C 1
ATOM 1667 O O . PHE A 1 209 ? 20.790 -8.393 -40.521 1.00 83.56 209 PHE A O 1
ATOM 1674 N N . THR A 1 210 ? 18.708 -9.123 -40.998 1.00 85.12 210 THR A N 1
ATOM 1675 C CA . THR A 1 210 ? 17.979 -8.108 -40.241 1.00 85.12 210 THR A CA 1
ATOM 1676 C C . THR A 1 210 ? 17.052 -8.811 -39.266 1.00 85.12 210 THR A C 1
ATOM 1678 O O . THR A 1 210 ? 16.352 -9.757 -39.625 1.00 85.12 210 THR A O 1
ATOM 1681 N N . PHE A 1 211 ? 17.050 -8.338 -38.030 1.00 84.06 211 PHE A N 1
ATOM 1682 C CA . PHE A 1 211 ? 16.204 -8.812 -36.953 1.00 84.06 211 PHE A CA 1
ATOM 1683 C C . PHE A 1 211 ? 15.437 -7.630 -36.368 1.00 84.06 211 PHE A C 1
ATOM 1685 O O . PHE A 1 211 ? 16.026 -6.615 -36.001 1.00 84.06 211 PHE A O 1
ATOM 1692 N N . GLU A 1 212 ? 14.122 -7.782 -36.269 1.00 88.62 212 GLU A N 1
ATOM 1693 C CA . GLU A 1 212 ? 13.239 -6.870 -35.550 1.00 88.62 212 GLU A CA 1
ATOM 1694 C C . GLU A 1 212 ? 12.387 -7.709 -34.602 1.00 88.62 212 GLU A C 1
ATOM 1696 O O . GLU A 1 212 ? 11.740 -8.671 -35.021 1.00 88.62 212 GLU A O 1
ATOM 1701 N N . THR A 1 213 ? 12.368 -7.340 -33.326 1.00 85.62 213 THR A N 1
ATOM 1702 C CA . THR A 1 213 ? 11.425 -7.906 -32.363 1.00 85.62 213 THR A CA 1
ATOM 1703 C C . THR A 1 213 ? 10.725 -6.806 -31.593 1.00 85.62 213 THR A C 1
ATOM 1705 O O . THR A 1 213 ? 11.313 -5.780 -31.250 1.00 85.62 213 THR A O 1
ATOM 1708 N N . ARG A 1 214 ? 9.442 -7.029 -31.316 1.00 87.19 214 ARG A N 1
ATOM 1709 C CA . ARG A 1 214 ? 8.613 -6.116 -30.536 1.00 87.19 214 ARG A CA 1
ATOM 1710 C C . ARG A 1 214 ? 8.427 -6.701 -29.151 1.00 87.19 214 ARG A C 1
ATOM 1712 O O . ARG A 1 214 ? 7.786 -7.739 -28.992 1.00 87.19 214 ARG A O 1
ATOM 1719 N N . SER A 1 215 ? 8.953 -6.005 -28.157 1.00 81.06 215 SER A N 1
ATOM 1720 C CA . SER A 1 215 ? 8.850 -6.382 -26.754 1.00 81.06 215 SER A CA 1
ATOM 1721 C C . SER A 1 215 ? 7.855 -5.473 -26.052 1.00 81.06 215 SER A C 1
ATOM 1723 O O . SER A 1 215 ? 7.841 -4.264 -26.265 1.00 81.06 215 SER A O 1
ATOM 1725 N N . LYS A 1 216 ? 7.014 -6.050 -25.194 1.00 82.75 216 LYS A N 1
ATOM 1726 C CA . LYS A 1 216 ? 6.102 -5.282 -24.342 1.00 82.75 216 LYS A CA 1
ATOM 1727 C C . LYS A 1 216 ? 6.706 -5.148 -22.954 1.00 82.75 216 LYS A C 1
ATOM 1729 O O . LYS A 1 216 ? 6.769 -6.125 -22.210 1.00 82.75 216 LYS A O 1
ATOM 1734 N N . LEU A 1 217 ? 7.124 -3.941 -22.604 1.00 75.88 217 LEU A N 1
ATOM 1735 C CA . LEU A 1 217 ? 7.473 -3.574 -21.243 1.00 75.88 217 LEU A CA 1
ATOM 1736 C C . LEU A 1 217 ? 6.177 -3.407 -20.454 1.00 75.88 217 LEU A C 1
ATOM 1738 O O . LEU A 1 217 ? 5.330 -2.583 -20.796 1.00 75.88 217 LEU A O 1
ATOM 1742 N N . LYS A 1 218 ? 6.001 -4.207 -19.404 1.00 72.56 218 LYS A N 1
ATOM 1743 C CA . LYS A 1 218 ? 4.902 -3.998 -18.463 1.00 72.56 218 LYS A CA 1
ATOM 1744 C C . LYS A 1 218 ? 5.195 -2.746 -17.655 1.00 72.56 218 LYS A C 1
ATOM 1746 O O . LYS A 1 218 ? 6.241 -2.655 -17.019 1.00 72.56 218 LYS A O 1
ATOM 1751 N N . GLY A 1 219 ? 4.285 -1.788 -17.709 1.00 66.38 219 GLY A N 1
ATOM 1752 C CA . GLY A 1 219 ? 4.470 -0.523 -17.028 1.00 66.38 219 GLY A CA 1
ATOM 1753 C C . GLY A 1 219 ? 4.064 -0.548 -15.558 1.00 66.38 219 GLY A C 1
ATOM 1754 O O . GLY A 1 219 ? 3.597 -1.561 -15.029 1.00 66.38 219 GLY A O 1
ATOM 1755 N N . PHE A 1 220 ? 4.205 0.590 -14.886 1.00 65.75 220 PHE A N 1
ATOM 1756 C CA . PHE A 1 220 ? 3.794 0.800 -13.502 1.00 65.75 220 PHE A CA 1
ATOM 1757 C C . PHE A 1 220 ? 2.281 0.651 -13.323 1.00 65.75 220 PHE A C 1
ATOM 1759 O O . PHE A 1 220 ? 1.844 0.368 -12.221 1.00 65.75 220 PHE A O 1
ATOM 1766 N N . ASP A 1 221 ? 1.451 0.705 -14.370 1.00 66.50 221 ASP A N 1
ATOM 1767 C CA . ASP A 1 221 ? 0.038 0.321 -14.228 1.00 66.50 221 ASP A CA 1
ATOM 1768 C C . ASP A 1 221 ? -0.126 -1.158 -13.808 1.00 66.50 221 ASP A C 1
ATOM 1770 O O . ASP A 1 221 ? -1.093 -1.514 -13.132 1.00 66.50 221 ASP A O 1
ATOM 1774 N N . SER A 1 222 ? 0.863 -2.021 -14.084 1.00 65.38 222 SER A N 1
ATOM 1775 C CA . SER A 1 222 ? 0.893 -3.385 -13.536 1.00 65.38 222 SER A CA 1
ATOM 1776 C C . SER A 1 222 ? 0.939 -3.417 -12.000 1.00 65.38 222 SER A C 1
ATOM 1778 O O . SER A 1 222 ? 0.383 -4.339 -11.398 1.00 65.38 222 SER A O 1
ATOM 1780 N N . PHE A 1 223 ? 1.479 -2.371 -11.358 1.00 66.25 223 PHE A N 1
ATOM 1781 C CA . PHE A 1 223 ? 1.419 -2.164 -9.908 1.00 66.25 223 PHE A CA 1
ATOM 1782 C C . PHE A 1 223 ? -0.023 -2.074 -9.404 1.00 66.25 223 PHE A C 1
ATOM 1784 O O . PHE A 1 223 ? -0.321 -2.589 -8.328 1.00 66.25 223 PHE A O 1
ATOM 1791 N N . ARG A 1 224 ? -0.957 -1.498 -10.185 1.00 69.25 224 ARG A N 1
ATOM 1792 C CA . ARG A 1 224 ? -2.367 -1.345 -9.769 1.00 69.25 224 ARG A CA 1
ATOM 1793 C C . ARG A 1 224 ? -3.049 -2.676 -9.459 1.00 69.25 224 ARG A C 1
ATOM 1795 O O . ARG A 1 224 ? -4.065 -2.694 -8.771 1.00 69.25 224 ARG A O 1
ATOM 1802 N N . ARG A 1 225 ? -2.521 -3.783 -9.984 1.00 68.50 225 ARG A N 1
ATOM 1803 C CA . ARG A 1 225 ? -3.064 -5.136 -9.789 1.00 68.50 225 ARG A CA 1
ATOM 1804 C C . ARG A 1 225 ? -2.326 -5.929 -8.709 1.00 68.50 225 ARG A C 1
ATOM 1806 O O . ARG A 1 225 ? -2.713 -7.057 -8.427 1.00 68.50 225 ARG A O 1
ATOM 1813 N N . GLY A 1 226 ? -1.269 -5.360 -8.134 1.00 70.00 226 GLY A N 1
ATOM 1814 C CA . GLY A 1 226 ? -0.296 -6.071 -7.314 1.00 70.00 226 GLY A CA 1
ATOM 1815 C C . GLY A 1 226 ? -0.179 -5.597 -5.871 1.00 70.00 226 GLY A C 1
ATOM 1816 O O . GLY A 1 226 ? 0.806 -5.939 -5.225 1.00 70.00 226 GLY A O 1
ATOM 1817 N N . VAL A 1 227 ? -1.124 -4.801 -5.363 1.00 76.25 227 VAL A N 1
ATOM 1818 C CA . VAL A 1 227 ? -1.076 -4.296 -3.983 1.00 76.25 227 VAL A CA 1
ATOM 1819 C C . VAL A 1 227 ? -2.051 -5.062 -3.098 1.00 76.25 227 VAL A C 1
ATOM 1821 O O . VAL A 1 227 ? -3.253 -5.080 -3.347 1.00 76.25 227 VAL A O 1
ATOM 1824 N N . GLN A 1 228 ? -1.540 -5.666 -2.028 1.00 80.88 228 GLN A N 1
ATOM 1825 C CA . GLN A 1 228 ? -2.347 -6.270 -0.967 1.00 80.88 228 GLN A CA 1
ATOM 1826 C C . GLN A 1 228 ? -2.039 -5.588 0.364 1.00 80.88 228 GLN A C 1
ATOM 1828 O O . GLN A 1 228 ? -0.869 -5.401 0.707 1.00 80.88 228 GLN A O 1
ATOM 1833 N N . LEU A 1 229 ? -3.082 -5.228 1.116 1.00 82.44 229 LEU A N 1
ATOM 1834 C CA . LEU A 1 229 ? -2.962 -4.590 2.425 1.00 82.44 229 LEU A CA 1
ATOM 1835 C C . LEU A 1 229 ? -3.342 -5.585 3.522 1.00 82.44 229 LEU A C 1
ATOM 1837 O O . LEU A 1 229 ? -4.511 -5.800 3.840 1.00 82.44 229 LEU A O 1
ATOM 1841 N N . ASN A 1 230 ? -2.327 -6.154 4.148 1.00 81.81 230 ASN A N 1
ATOM 1842 C CA . ASN A 1 230 ? -2.478 -7.149 5.191 1.00 81.81 230 ASN A CA 1
ATOM 1843 C C . ASN A 1 230 ? -2.186 -6.549 6.569 1.00 81.81 230 ASN A C 1
ATOM 1845 O O . ASN A 1 230 ? -1.489 -5.547 6.719 1.00 81.81 230 ASN A O 1
ATOM 1849 N N . ASP A 1 231 ? -2.720 -7.200 7.598 1.00 79.69 231 ASP A N 1
ATOM 1850 C CA . ASP A 1 231 ? -2.313 -6.995 8.984 1.00 79.69 231 ASP A CA 1
ATOM 1851 C C . ASP A 1 231 ? -2.283 -5.531 9.466 1.00 79.69 231 ASP A C 1
ATOM 1853 O O . ASP A 1 231 ? -1.334 -5.134 10.140 1.00 79.69 231 ASP A O 1
ATOM 1857 N N . VAL A 1 232 ? -3.338 -4.735 9.237 1.00 85.94 232 VAL A N 1
ATOM 1858 C CA . VAL A 1 232 ? -3.415 -3.382 9.828 1.00 85.94 232 VAL A CA 1
ATOM 1859 C C . VAL A 1 232 ? -3.610 -3.473 11.349 1.00 85.94 232 VAL A C 1
ATOM 1861 O O . VAL A 1 232 ? -4.674 -3.857 11.850 1.00 85.94 232 VAL A O 1
ATOM 1864 N N . VAL A 1 233 ? -2.542 -3.255 12.111 1.00 87.88 233 VAL A N 1
ATOM 1865 C CA . VAL A 1 233 ? -2.468 -3.310 13.578 1.00 87.88 233 VAL A CA 1
ATOM 1866 C C . VAL A 1 233 ? -2.608 -1.900 14.131 1.00 87.88 233 VAL A C 1
ATOM 1868 O O . VAL A 1 233 ? -1.762 -1.059 13.853 1.00 87.88 233 VAL A O 1
ATOM 1871 N N . VAL A 1 234 ? -3.612 -1.646 14.968 1.00 89.88 234 VAL A N 1
ATOM 1872 C CA . VAL A 1 234 ? -3.715 -0.375 15.700 1.00 89.88 234 VAL A CA 1
ATOM 1873 C C . VAL A 1 234 ? -2.832 -0.434 16.948 1.00 89.88 234 VAL A C 1
ATOM 1875 O O . VAL A 1 234 ? -3.011 -1.303 17.801 1.00 89.88 234 VAL A O 1
ATOM 1878 N N . LEU A 1 235 ? -1.891 0.502 17.050 1.00 91.44 235 LEU A N 1
ATOM 1879 C CA . LEU A 1 235 ? -0.918 0.628 18.138 1.00 91.44 235 LEU A CA 1
ATOM 1880 C C . LEU A 1 235 ? -1.371 1.598 19.233 1.00 91.44 235 LEU A C 1
ATOM 1882 O O . LEU A 1 235 ? -0.876 1.535 20.356 1.00 91.44 235 LEU A O 1
ATOM 1886 N N . GLY A 1 236 ? -2.300 2.502 18.926 1.00 90.31 236 GLY A N 1
ATOM 1887 C CA . GLY A 1 236 ? -2.841 3.449 19.894 1.00 90.31 236 GLY A CA 1
ATOM 1888 C C . GLY A 1 236 ? -3.423 4.693 19.236 1.00 90.31 236 GLY A C 1
ATOM 1889 O O . GLY A 1 236 ? -3.751 4.697 18.053 1.00 90.31 236 GLY A O 1
ATOM 1890 N N . SER A 1 237 ? -3.549 5.763 20.014 1.00 91.12 237 SER A N 1
ATOM 1891 C CA . SER A 1 237 ? -3.993 7.077 19.544 1.00 91.12 237 SER A CA 1
ATOM 1892 C C . SER A 1 237 ? -2.847 8.081 19.585 1.00 91.12 237 SER A C 1
ATOM 1894 O O . SER A 1 237 ? -2.117 8.137 20.576 1.00 91.12 237 SER A O 1
ATOM 1896 N N . LYS A 1 238 ? -2.735 8.923 18.561 1.00 92.94 238 LYS A N 1
ATOM 1897 C CA . LYS A 1 238 ? -1.785 10.041 18.501 1.00 92.94 238 LYS A CA 1
ATOM 1898 C C . LYS A 1 238 ? -2.497 11.323 18.080 1.00 92.94 238 LYS A C 1
ATOM 1900 O O . LYS A 1 238 ? -3.608 11.289 17.558 1.00 92.94 238 LYS A O 1
ATOM 1905 N N . ILE A 1 239 ? -1.846 12.457 18.320 1.00 91.31 239 ILE A N 1
ATOM 1906 C CA . ILE A 1 239 ? -2.267 13.763 17.811 1.00 91.31 239 ILE A CA 1
ATOM 1907 C C . ILE A 1 239 ? -1.337 14.119 16.659 1.00 91.31 239 ILE A C 1
ATOM 1909 O O . ILE A 1 239 ? -0.118 13.978 16.763 1.00 91.31 239 ILE A O 1
ATOM 1913 N N . ASP A 1 240 ? -1.910 14.534 15.540 1.00 88.31 240 ASP A N 1
ATOM 1914 C CA . ASP A 1 240 ? -1.137 14.981 14.394 1.00 88.31 240 ASP A CA 1
ATOM 1915 C C . ASP A 1 240 ? -0.579 16.384 14.662 1.00 88.31 240 ASP A C 1
ATOM 1917 O O . ASP A 1 240 ? -1.333 17.311 14.945 1.00 88.31 240 ASP A O 1
ATOM 1921 N N . GLY A 1 241 ? 0.746 16.536 14.604 1.00 86.69 241 GLY A N 1
ATOM 1922 C CA . GLY A 1 241 ? 1.414 17.781 14.998 1.00 86.69 241 GLY A CA 1
ATOM 1923 C C . GLY A 1 241 ? 1.070 18.988 14.121 1.00 86.69 241 GLY A C 1
ATOM 1924 O O . GLY A 1 241 ? 1.109 20.112 14.607 1.00 86.69 241 GLY A O 1
ATOM 1925 N N . ALA A 1 242 ? 0.699 18.769 12.855 1.00 87.31 242 ALA A N 1
ATOM 1926 C CA . ALA A 1 242 ? 0.352 19.847 11.932 1.00 87.31 242 ALA A CA 1
ATOM 1927 C C . ALA A 1 242 ? -1.098 20.318 12.112 1.00 87.31 242 ALA A C 1
ATOM 1929 O O . ALA A 1 242 ? -1.382 21.510 12.041 1.00 87.31 242 ALA A O 1
ATOM 1930 N N . THR A 1 243 ? -2.026 19.385 12.341 1.00 87.62 243 THR A N 1
ATOM 1931 C CA . THR A 1 243 ? -3.465 19.693 12.421 1.00 87.62 243 THR A CA 1
ATOM 1932 C C . THR A 1 243 ? -4.005 19.790 13.848 1.00 87.62 243 THR A C 1
ATOM 1934 O O . THR A 1 243 ? -5.117 20.280 14.044 1.00 87.62 243 THR A O 1
ATOM 1937 N N . GLY A 1 244 ? -3.272 19.286 14.843 1.00 88.81 244 GLY A N 1
ATOM 1938 C CA . GLY A 1 244 ? -3.719 19.173 16.234 1.00 88.81 244 GLY A CA 1
ATOM 1939 C C . GLY A 1 244 ? -4.871 18.182 16.443 1.00 88.81 244 GLY A C 1
ATOM 1940 O O . GLY A 1 244 ? -5.455 18.138 17.525 1.00 88.81 244 GLY A O 1
ATOM 1941 N N . ARG A 1 245 ? -5.236 17.394 15.424 1.00 89.50 245 ARG A N 1
ATOM 1942 C CA . ARG A 1 245 ? -6.375 16.467 15.474 1.00 89.50 245 ARG A CA 1
ATOM 1943 C C . ARG A 1 245 ? -5.921 15.042 15.805 1.00 89.50 245 ARG A C 1
ATOM 1945 O O . ARG A 1 245 ? -4.824 14.642 15.405 1.00 89.50 245 ARG A O 1
ATOM 1952 N N . PRO A 1 246 ? -6.750 14.263 16.521 1.00 90.00 246 PRO A N 1
ATOM 1953 C CA . PRO A 1 246 ? -6.418 12.889 16.858 1.00 90.00 246 PRO A CA 1
ATOM 1954 C C . PRO A 1 246 ? -6.516 11.970 15.635 1.00 90.00 246 PRO A C 1
ATOM 1956 O O . PRO A 1 246 ? -7.335 12.190 14.743 1.00 90.00 246 PRO A O 1
ATOM 1959 N N . TYR A 1 247 ? -5.706 10.918 15.638 1.00 92.06 247 TYR A N 1
ATOM 1960 C CA . TYR A 1 247 ? -5.787 9.781 14.724 1.00 92.06 247 TYR A CA 1
ATOM 1961 C C . TYR A 1 247 ? -5.380 8.497 15.453 1.00 92.06 247 TYR A C 1
ATOM 1963 O O . TYR A 1 247 ? -4.802 8.540 16.546 1.00 92.06 247 TYR A O 1
ATOM 1971 N N . LEU A 1 248 ? -5.685 7.346 14.857 1.00 91.94 248 LEU A N 1
ATOM 1972 C CA . LEU A 1 248 ? -5.226 6.055 15.353 1.00 91.94 248 LEU A CA 1
ATOM 1973 C C . LEU A 1 248 ? -3.892 5.707 14.694 1.00 91.94 248 LEU A C 1
ATOM 1975 O O . LEU A 1 248 ? -3.795 5.571 13.475 1.00 91.94 248 LEU A O 1
ATOM 1979 N N . ASP A 1 249 ? -2.858 5.586 15.515 1.00 94.06 249 ASP A N 1
ATOM 1980 C CA . ASP A 1 249 ? -1.546 5.135 15.077 1.00 94.06 249 ASP A CA 1
ATOM 1981 C C . ASP A 1 249 ? -1.606 3.637 14.804 1.00 94.06 249 ASP A C 1
ATOM 1983 O O . ASP A 1 249 ? -2.096 2.866 15.636 1.00 94.06 249 ASP A O 1
ATOM 1987 N N . ALA A 1 250 ? -1.139 3.222 13.637 1.00 93.12 250 ALA A N 1
ATOM 1988 C CA . ALA A 1 250 ? -1.203 1.842 13.208 1.00 93.12 250 ALA A CA 1
ATOM 1989 C C . ALA A 1 250 ? 0.022 1.455 12.378 1.00 93.12 250 ALA A C 1
ATOM 1991 O O . ALA A 1 250 ? 0.757 2.292 11.856 1.00 93.12 250 ALA A O 1
ATOM 1992 N N . ARG A 1 251 ? 0.224 0.148 12.240 1.00 92.50 251 ARG A N 1
ATOM 1993 C CA . ARG A 1 251 ? 1.155 -0.446 11.282 1.00 92.50 251 ARG A CA 1
ATOM 1994 C C . ARG A 1 251 ? 0.387 -1.319 10.321 1.00 92.50 251 ARG A C 1
ATOM 1996 O O . ARG A 1 251 ? -0.520 -2.024 10.744 1.00 92.50 251 ARG A O 1
ATOM 2003 N N . ALA A 1 252 ? 0.756 -1.292 9.054 1.00 90.00 252 ALA A N 1
ATOM 2004 C CA . ALA A 1 252 ? 0.181 -2.171 8.051 1.00 90.00 252 ALA A CA 1
ATOM 2005 C C . ALA A 1 252 ? 1.286 -2.948 7.351 1.00 90.00 252 ALA A C 1
ATOM 2007 O O . ALA A 1 252 ? 2.367 -2.418 7.108 1.00 90.00 252 ALA A O 1
ATOM 2008 N N . VAL A 1 253 ? 1.006 -4.199 7.009 1.00 89.81 253 VAL A N 1
ATOM 2009 C CA . VAL A 1 253 ? 1.894 -4.995 6.174 1.00 89.81 253 VAL A CA 1
ATOM 2010 C C . VAL A 1 253 ? 1.364 -4.947 4.756 1.00 89.81 253 VAL A C 1
ATOM 2012 O O . VAL A 1 253 ? 0.344 -5.545 4.433 1.00 89.81 253 VAL A O 1
ATOM 2015 N N . THR A 1 254 ? 2.086 -4.286 3.873 1.00 85.81 254 THR A N 1
ATOM 2016 C CA . THR A 1 254 ? 1.746 -4.263 2.452 1.00 85.81 254 THR A CA 1
ATOM 2017 C C . THR A 1 254 ? 2.579 -5.261 1.679 1.00 85.81 254 THR A C 1
ATOM 2019 O O . THR A 1 254 ? 3.769 -5.421 1.939 1.00 85.81 254 THR A O 1
ATOM 2022 N N . VAL A 1 255 ? 1.952 -5.933 0.721 1.00 87.38 255 VAL A N 1
ATOM 2023 C CA . VAL A 1 255 ? 2.645 -6.746 -0.273 1.00 87.38 255 VAL A CA 1
ATOM 2024 C C . VAL A 1 255 ? 2.463 -6.068 -1.617 1.00 87.38 255 VAL A C 1
ATOM 2026 O O . VAL A 1 255 ? 1.336 -5.888 -2.073 1.00 87.38 255 VAL A O 1
ATOM 2029 N N . PHE A 1 256 ? 3.578 -5.700 -2.229 1.00 83.69 256 PHE A N 1
ATOM 2030 C CA . PHE A 1 256 ? 3.644 -5.128 -3.560 1.00 83.69 256 PHE A CA 1
ATOM 2031 C C . PHE A 1 256 ? 4.175 -6.174 -4.530 1.00 83.69 256 PHE A C 1
ATOM 2033 O O . PHE A 1 256 ? 5.147 -6.866 -4.237 1.00 83.69 256 PHE A O 1
ATOM 2040 N N . SER A 1 257 ? 3.567 -6.283 -5.700 1.00 81.44 257 SER A N 1
ATOM 2041 C CA . SER A 1 257 ? 4.096 -7.064 -6.812 1.00 81.44 257 SER A CA 1
ATOM 2042 C C . SER A 1 257 ? 4.073 -6.223 -8.072 1.00 81.44 257 SER A C 1
ATOM 2044 O O . SER A 1 257 ? 3.055 -5.604 -8.381 1.00 81.44 257 SER A O 1
ATOM 2046 N N . SER A 1 258 ? 5.177 -6.239 -8.805 1.00 75.38 258 SER A N 1
ATOM 2047 C CA . SER A 1 258 ? 5.274 -5.610 -10.114 1.00 75.38 258 SER A CA 1
ATOM 2048 C C . SER A 1 258 ? 5.461 -6.690 -11.169 1.00 75.38 258 SER A C 1
ATOM 2050 O O . SER A 1 258 ? 6.225 -7.627 -10.955 1.00 75.38 258 SER A O 1
ATOM 2052 N N . LEU A 1 259 ? 4.767 -6.550 -12.298 1.00 74.94 259 LEU A N 1
ATOM 2053 C CA . LEU A 1 259 ? 5.050 -7.346 -13.498 1.00 74.94 259 LEU A CA 1
ATOM 2054 C C . LEU A 1 259 ? 6.047 -6.628 -14.414 1.00 74.94 259 LEU A C 1
ATOM 2056 O O . LEU A 1 259 ? 6.312 -7.098 -15.517 1.00 74.94 259 LEU A O 1
ATOM 2060 N N . SER A 1 260 ? 6.544 -5.463 -13.987 1.00 69.12 260 SER A N 1
ATOM 2061 C CA . SER A 1 260 ? 7.558 -4.703 -14.704 1.00 69.12 260 SER A CA 1
ATOM 2062 C C . SER A 1 260 ? 8.807 -5.543 -14.928 1.00 69.12 260 SER A C 1
ATOM 2064 O O . SER A 1 260 ? 9.288 -6.208 -14.017 1.00 69.12 260 SER A O 1
ATOM 2066 N N . MET A 1 261 ? 9.355 -5.442 -16.137 1.00 65.94 261 MET A N 1
ATOM 2067 C CA . MET A 1 261 ? 10.652 -6.020 -16.507 1.00 65.94 261 MET A CA 1
ATOM 2068 C C . MET A 1 261 ? 11.828 -5.177 -15.993 1.00 65.94 261 MET A C 1
ATOM 2070 O O . MET A 1 261 ? 12.974 -5.610 -16.062 1.00 65.94 261 MET A O 1
ATOM 2074 N N . VAL A 1 262 ? 11.554 -3.967 -15.493 1.00 65.62 262 VAL A N 1
ATOM 2075 C CA . VAL A 1 262 ? 12.554 -3.051 -14.936 1.00 65.62 262 VAL A CA 1
ATOM 2076 C C . VAL A 1 262 ? 12.375 -2.889 -13.433 1.00 65.62 262 VAL A C 1
ATOM 2078 O O . VAL A 1 262 ? 11.248 -2.889 -12.926 1.00 65.62 262 VAL A O 1
ATOM 2081 N N . GLU A 1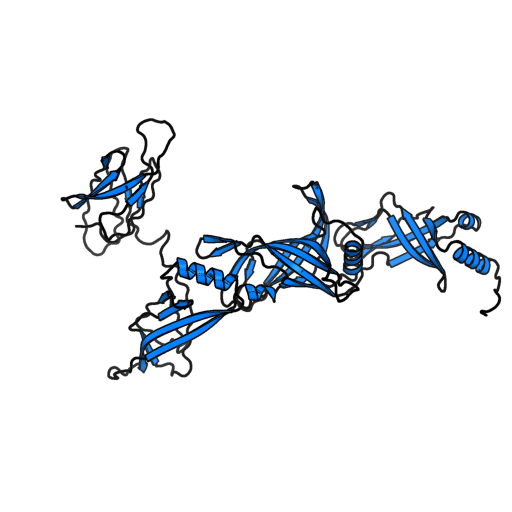 263 ? 13.498 -2.735 -12.734 1.00 73.06 263 GLU A N 1
ATOM 2082 C CA . GLU A 1 263 ? 13.513 -2.371 -11.321 1.00 73.06 263 GLU A CA 1
ATOM 2083 C C . GLU A 1 263 ? 12.983 -0.946 -11.144 1.00 73.06 263 GLU A C 1
ATOM 2085 O O . GLU A 1 263 ? 13.322 -0.039 -11.906 1.00 73.06 263 GLU A O 1
ATOM 2090 N N . ILE A 1 264 ? 12.126 -0.747 -10.145 1.00 73.62 264 ILE A N 1
ATOM 2091 C CA . ILE A 1 264 ? 11.475 0.539 -9.888 1.00 73.62 264 ILE A CA 1
ATOM 2092 C C . ILE A 1 264 ? 11.776 0.947 -8.457 1.00 73.62 264 ILE A C 1
ATOM 2094 O O . ILE A 1 264 ? 11.446 0.220 -7.524 1.00 73.62 264 ILE A O 1
ATOM 2098 N N . LYS A 1 265 ? 12.350 2.139 -8.285 1.00 83.50 265 LYS A N 1
ATOM 2099 C CA . LYS A 1 265 ? 12.508 2.786 -6.982 1.00 83.50 265 LYS A CA 1
ATOM 2100 C C . LYS A 1 265 ? 11.599 4.008 -6.906 1.00 83.50 265 LYS A C 1
ATOM 2102 O O . LYS A 1 265 ? 11.787 4.942 -7.686 1.00 83.50 265 LYS A O 1
ATOM 2107 N N . ALA A 1 266 ? 10.634 4.029 -5.989 1.00 83.94 266 ALA A N 1
ATOM 2108 C CA . ALA A 1 266 ? 9.693 5.144 -5.872 1.00 83.94 266 ALA A CA 1
ATOM 2109 C C . ALA A 1 266 ? 9.323 5.489 -4.423 1.00 83.94 266 ALA A C 1
ATOM 2111 O O . ALA A 1 266 ? 9.113 4.612 -3.594 1.00 83.94 266 ALA A O 1
ATOM 2112 N N . SER A 1 267 ? 9.171 6.779 -4.141 1.00 89.81 267 SER A N 1
ATOM 2113 C CA . SER A 1 267 ? 8.544 7.292 -2.921 1.00 89.81 267 SER A CA 1
ATOM 2114 C C . SER A 1 267 ? 7.141 7.800 -3.247 1.00 89.81 267 SER A C 1
ATOM 2116 O O . SER A 1 267 ? 6.932 8.371 -4.313 1.00 89.81 267 SER A O 1
ATOM 2118 N N . MET A 1 268 ? 6.166 7.578 -2.371 1.00 89.50 268 MET A N 1
ATOM 2119 C CA . MET A 1 268 ? 4.760 7.901 -2.632 1.00 89.50 268 MET A CA 1
ATOM 2120 C C . MET A 1 268 ? 3.953 8.091 -1.345 1.00 89.50 268 MET A C 1
ATOM 2122 O O . MET A 1 268 ? 4.296 7.567 -0.286 1.00 89.50 268 MET A O 1
ATOM 2126 N N . SER A 1 269 ? 2.827 8.784 -1.459 1.00 92.06 269 SER A N 1
ATOM 2127 C CA . SER A 1 269 ? 1.794 8.869 -0.426 1.00 92.06 269 SER A CA 1
ATOM 2128 C C . SER A 1 269 ? 0.581 8.043 -0.843 1.00 92.06 269 SER A C 1
ATOM 2130 O O . SER A 1 269 ? 0.190 8.037 -2.007 1.00 92.06 269 SER A O 1
ATOM 2132 N N . VAL A 1 270 ? -0.053 7.354 0.100 1.00 90.88 270 VAL A N 1
ATOM 2133 C CA . VAL A 1 270 ? -1.203 6.484 -0.160 1.00 90.88 270 VAL A CA 1
ATOM 2134 C C . VAL A 1 270 ? -2.362 6.901 0.730 1.00 90.88 270 VAL A C 1
ATOM 2136 O O . VAL A 1 270 ? -2.272 6.816 1.952 1.00 90.88 270 VAL A O 1
ATOM 2139 N N . ASP A 1 271 ? -3.464 7.318 0.115 1.00 93.56 271 ASP A N 1
ATOM 2140 C CA . ASP A 1 271 ? -4.749 7.498 0.782 1.00 93.56 271 ASP A CA 1
ATOM 2141 C C . ASP A 1 271 ? -5.596 6.235 0.593 1.00 93.56 271 ASP A C 1
ATOM 2143 O O . ASP A 1 271 ? -5.676 5.696 -0.512 1.00 93.56 271 ASP A O 1
ATOM 2147 N N . VAL A 1 272 ? -6.252 5.768 1.655 1.00 91.88 272 VAL A N 1
ATOM 2148 C CA . VAL A 1 272 ? -7.027 4.521 1.623 1.00 91.88 272 VAL A CA 1
ATOM 2149 C C . VAL A 1 272 ? -8.479 4.769 1.953 1.00 91.88 272 VAL A C 1
ATOM 2151 O O . VAL A 1 272 ? -8.800 5.421 2.949 1.00 91.88 272 VAL A O 1
ATOM 2154 N N . TYR A 1 273 ? -9.343 4.215 1.111 1.00 92.50 273 TYR A N 1
ATOM 2155 C CA . TYR A 1 273 ? -10.779 4.386 1.150 1.00 92.50 273 TYR A CA 1
ATOM 2156 C C . TYR A 1 273 ? -11.475 3.049 1.373 1.00 92.50 273 TYR A C 1
ATOM 2158 O O . TYR A 1 273 ? -11.190 2.066 0.692 1.00 92.50 273 TYR A O 1
ATOM 2166 N N . TYR A 1 274 ? -12.414 3.031 2.311 1.00 91.44 274 TYR A N 1
ATOM 2167 C CA . TYR A 1 274 ? -13.393 1.964 2.444 1.00 91.44 274 TYR A CA 1
ATOM 2168 C C . TYR A 1 274 ? -14.519 2.190 1.435 1.00 91.44 274 TYR A C 1
ATOM 2170 O O . TYR A 1 274 ? -15.062 3.297 1.357 1.00 91.44 274 TYR A O 1
ATOM 2178 N N . VAL A 1 275 ? -14.850 1.143 0.677 1.00 89.81 275 VAL A N 1
ATOM 2179 C CA . VAL A 1 275 ? -15.948 1.150 -0.293 1.00 89.81 275 VAL A CA 1
ATOM 2180 C C . VAL A 1 275 ? -17.195 0.617 0.385 1.00 89.81 275 VAL A C 1
ATOM 2182 O O . VAL A 1 275 ? -17.282 -0.569 0.703 1.00 89.81 275 VAL A O 1
ATOM 2185 N N . HIS A 1 276 ? -18.175 1.486 0.608 1.00 87.19 276 HIS A N 1
ATOM 2186 C CA . HIS A 1 276 ? -19.459 1.055 1.128 1.00 87.19 276 HIS A CA 1
ATOM 2187 C C . HIS A 1 276 ? -20.421 0.792 -0.030 1.00 87.19 276 HIS A C 1
ATOM 2189 O O . HIS A 1 276 ? -20.812 1.708 -0.756 1.00 87.19 276 HIS A O 1
ATOM 2195 N N . ALA A 1 277 ? -20.788 -0.477 -0.215 1.00 80.69 277 ALA A N 1
ATOM 2196 C CA . ALA A 1 277 ? -21.791 -0.861 -1.197 1.00 80.69 277 ALA A CA 1
ATOM 2197 C C . ALA A 1 277 ? -23.148 -0.266 -0.798 1.00 80.69 277 ALA A C 1
ATOM 2199 O O . ALA A 1 277 ? -23.685 -0.585 0.265 1.00 80.69 277 ALA A O 1
ATOM 2200 N N . SER A 1 278 ? -23.694 0.600 -1.653 1.00 76.94 278 SER A N 1
ATOM 2201 C CA . SER A 1 278 ? -25.046 1.114 -1.468 1.00 76.94 278 SER A CA 1
ATOM 2202 C C . SER A 1 278 ? -26.057 -0.030 -1.574 1.00 76.94 278 SER A C 1
ATOM 2204 O O . SER A 1 278 ? -25.883 -0.957 -2.364 1.00 76.94 278 SER A O 1
ATOM 2206 N N . LEU A 1 279 ? -27.138 0.046 -0.793 1.00 77.69 279 LEU A N 1
ATOM 2207 C CA . LEU A 1 279 ? -28.276 -0.874 -0.921 1.00 77.69 279 LEU A CA 1
ATOM 2208 C C . LEU A 1 279 ? -28.996 -0.718 -2.270 1.00 77.69 279 LEU A C 1
ATOM 2210 O O . LEU A 1 279 ? -29.721 -1.621 -2.681 1.00 77.69 279 LEU A O 1
ATOM 2214 N N . ASP A 1 280 ? -28.806 0.420 -2.938 1.00 81.94 280 ASP A N 1
ATOM 2215 C CA . ASP A 1 280 ? -29.320 0.682 -4.274 1.00 81.94 280 ASP A CA 1
ATOM 2216 C C . ASP A 1 280 ? -28.231 0.391 -5.325 1.00 81.94 280 ASP A C 1
ATOM 2218 O O . ASP A 1 280 ? -27.252 1.139 -5.405 1.00 81.94 280 ASP A O 1
ATOM 2222 N N . PRO A 1 281 ? -28.381 -0.656 -6.157 1.00 78.19 281 PRO A N 1
ATOM 2223 C CA . PRO A 1 281 ? -27.398 -1.005 -7.182 1.00 78.19 281 PRO A CA 1
ATOM 2224 C C . PRO A 1 281 ? -27.279 0.042 -8.304 1.00 78.19 281 PRO A C 1
ATOM 2226 O O . PRO A 1 281 ? -26.352 -0.044 -9.106 1.00 78.19 281 PRO A O 1
ATOM 2229 N N . SER A 1 282 ? -28.194 1.017 -8.387 1.00 82.69 282 SER A N 1
ATOM 2230 C CA . SER A 1 282 ? -28.129 2.116 -9.361 1.00 82.69 282 SER A CA 1
ATOM 2231 C C . SER A 1 282 ? -27.274 3.303 -8.902 1.00 82.69 282 SER A C 1
ATOM 2233 O O . SER A 1 282 ? -26.949 4.176 -9.710 1.00 82.69 282 SER A O 1
ATOM 2235 N N . ARG A 1 283 ? -26.885 3.343 -7.621 1.00 85.38 283 ARG A N 1
ATOM 2236 C CA . ARG A 1 283 ? -26.100 4.432 -7.037 1.00 85.38 283 ARG A CA 1
ATOM 2237 C C . ARG A 1 283 ? -24.620 4.060 -6.977 1.00 85.38 283 ARG A C 1
ATOM 2239 O O . ARG A 1 283 ? -24.266 2.950 -6.585 1.00 85.38 283 ARG A O 1
ATOM 2246 N N . GLU A 1 284 ? -23.747 5.002 -7.337 1.00 83.62 284 GLU A N 1
ATOM 2247 C CA . GLU A 1 284 ? -22.306 4.815 -7.141 1.00 83.62 284 GLU A CA 1
ATOM 2248 C C . GLU A 1 284 ? -21.990 4.565 -5.653 1.00 83.62 284 GLU A C 1
ATOM 2250 O O . GLU A 1 284 ? -22.624 5.174 -4.785 1.00 83.62 284 GLU A O 1
ATOM 2255 N N . PRO A 1 285 ? -21.035 3.669 -5.338 1.00 85.38 285 PRO A N 1
ATOM 2256 C CA . PRO A 1 285 ? -20.685 3.363 -3.959 1.00 85.38 285 PRO A CA 1
ATOM 2257 C C . PRO A 1 285 ? -20.097 4.586 -3.252 1.00 85.38 285 PRO A C 1
ATOM 2259 O O . PRO A 1 285 ? -19.368 5.386 -3.847 1.00 85.38 285 PRO A O 1
ATOM 2262 N N . ASP A 1 286 ? -20.374 4.705 -1.956 1.00 87.50 286 ASP A N 1
ATOM 2263 C CA . ASP A 1 286 ? -19.804 5.763 -1.131 1.00 87.50 286 ASP A CA 1
ATOM 2264 C C . ASP A 1 286 ? -18.369 5.390 -0.726 1.00 87.50 286 ASP A C 1
ATOM 2266 O O . ASP A 1 286 ? -18.052 4.231 -0.436 1.00 87.50 286 ASP A O 1
ATOM 2270 N N . HIS A 1 287 ? -17.481 6.386 -0.724 1.00 90.19 287 HIS A N 1
ATOM 2271 C CA . HIS A 1 287 ? -16.055 6.203 -0.464 1.00 90.19 287 HIS A CA 1
ATOM 2272 C C . HIS A 1 287 ? -15.644 6.989 0.776 1.00 90.19 287 HIS A C 1
ATOM 2274 O O . HIS A 1 287 ? -15.690 8.220 0.784 1.00 90.19 287 HIS A O 1
ATOM 2280 N N . TYR A 1 288 ? -15.173 6.290 1.804 1.00 91.81 288 TYR A N 1
ATOM 2281 C CA . TYR A 1 288 ? -14.766 6.916 3.061 1.00 91.81 288 TYR A CA 1
ATOM 2282 C C . TYR A 1 288 ? -13.271 6.774 3.271 1.00 91.81 288 TYR A C 1
ATOM 2284 O O . TYR A 1 288 ? -12.758 5.659 3.309 1.00 91.81 288 TYR A O 1
ATOM 2292 N N . LYS A 1 289 ? -12.560 7.890 3.438 1.00 92.19 289 LYS A N 1
ATOM 2293 C CA . LYS A 1 289 ? -11.125 7.863 3.729 1.00 92.19 289 LYS A CA 1
ATOM 2294 C C . LYS A 1 289 ? -10.896 7.302 5.135 1.00 92.19 289 LYS A C 1
ATOM 2296 O O . LYS A 1 289 ? -11.308 7.908 6.115 1.00 92.19 289 LYS A O 1
ATOM 2301 N N . ILE A 1 290 ? -10.228 6.157 5.227 1.00 93.19 290 ILE A N 1
ATOM 2302 C CA . ILE A 1 290 ? -9.958 5.440 6.483 1.00 93.19 290 ILE A CA 1
ATOM 2303 C C . ILE A 1 290 ? -8.470 5.381 6.832 1.00 93.19 290 ILE A C 1
ATOM 2305 O O . ILE A 1 290 ? -8.120 4.976 7.939 1.00 93.19 290 ILE A O 1
ATOM 2309 N N . GLY A 1 291 ? -7.584 5.758 5.909 1.00 92.56 291 GLY A N 1
ATOM 2310 C CA . GLY A 1 291 ? -6.149 5.602 6.107 1.00 92.56 291 GLY A CA 1
ATOM 2311 C C . GLY A 1 291 ? -5.296 6.555 5.288 1.00 92.56 291 GLY A C 1
ATOM 2312 O O . GLY A 1 291 ? -5.704 6.998 4.212 1.00 92.56 291 GLY A O 1
ATOM 2313 N N . VAL A 1 292 ? -4.107 6.851 5.814 1.00 93.94 292 VAL A N 1
ATOM 2314 C CA . VAL A 1 292 ? -2.998 7.471 5.078 1.00 93.94 292 VAL A CA 1
ATOM 2315 C C . VAL A 1 292 ? -1.697 6.774 5.451 1.00 93.94 292 VAL A C 1
ATOM 2317 O O . VAL A 1 292 ? -1.442 6.550 6.634 1.00 93.94 292 VAL A O 1
ATOM 2320 N N . ALA A 1 293 ? -0.862 6.493 4.459 1.00 92.44 293 ALA A N 1
ATOM 2321 C CA . ALA A 1 293 ? 0.509 6.039 4.645 1.00 92.44 293 ALA A CA 1
ATOM 2322 C C . ALA A 1 293 ? 1.455 6.801 3.715 1.00 92.44 293 ALA A C 1
ATOM 2324 O O . ALA A 1 293 ? 1.053 7.276 2.653 1.00 92.44 293 ALA A O 1
ATOM 2325 N N . THR A 1 294 ? 2.720 6.893 4.106 1.00 92.44 294 THR A N 1
ATOM 2326 C CA . THR A 1 294 ? 3.797 7.381 3.243 1.00 92.44 294 THR A CA 1
ATOM 2327 C C . THR A 1 294 ? 4.805 6.259 3.091 1.00 92.44 294 THR A C 1
ATOM 2329 O O . THR A 1 294 ? 5.179 5.618 4.070 1.00 92.44 294 THR A O 1
ATOM 2332 N N . ILE A 1 295 ? 5.217 6.011 1.858 1.00 90.44 295 ILE A N 1
ATOM 2333 C CA . ILE A 1 295 ? 6.175 4.976 1.499 1.00 90.44 295 ILE A CA 1
ATOM 2334 C C . ILE A 1 295 ? 7.385 5.694 0.925 1.00 90.44 295 ILE A C 1
ATOM 2336 O O . ILE A 1 295 ? 7.254 6.469 -0.022 1.00 90.44 295 ILE A O 1
ATOM 2340 N N . GLN A 1 296 ? 8.551 5.462 1.510 1.00 90.69 296 GLN A N 1
ATOM 2341 C CA . GLN A 1 296 ? 9.805 6.028 1.031 1.00 90.69 296 GLN A CA 1
ATOM 2342 C C . GLN A 1 296 ? 10.625 4.926 0.379 1.00 90.69 296 GLN A C 1
ATOM 2344 O O . GLN A 1 296 ? 10.746 3.840 0.939 1.00 90.69 296 GLN A O 1
ATOM 2349 N N . ASP A 1 297 ? 11.187 5.223 -0.789 1.00 86.56 297 ASP A N 1
ATOM 2350 C CA . ASP A 1 297 ? 12.161 4.373 -1.469 1.00 86.56 297 ASP A CA 1
ATOM 2351 C C . ASP A 1 297 ? 11.699 2.919 -1.699 1.00 86.56 297 ASP A C 1
ATOM 2353 O O . ASP A 1 297 ? 12.506 1.991 -1.645 1.00 86.56 297 ASP A O 1
ATOM 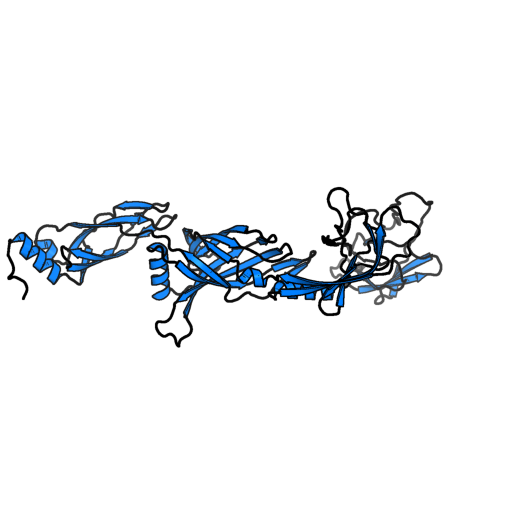2357 N N . LEU A 1 298 ? 10.414 2.716 -2.021 1.00 86.75 298 LEU A N 1
ATOM 2358 C CA . LEU A 1 298 ? 9.876 1.407 -2.390 1.00 86.75 298 LEU A CA 1
ATOM 2359 C C . LEU A 1 298 ? 10.656 0.851 -3.578 1.00 86.75 298 LEU A C 1
ATOM 2361 O O . LEU A 1 298 ? 10.600 1.417 -4.671 1.00 86.75 298 LEU A O 1
ATOM 2365 N N . TYR A 1 299 ? 11.344 -0.265 -3.359 1.00 85.38 299 TYR A N 1
ATOM 2366 C CA . TYR A 1 299 ? 12.129 -0.943 -4.378 1.00 85.38 299 TYR A CA 1
ATOM 2367 C C . TYR A 1 299 ? 11.380 -2.171 -4.881 1.00 85.38 299 TYR A C 1
ATOM 2369 O O . TYR A 1 299 ? 11.213 -3.143 -4.149 1.00 85.38 299 TYR A O 1
ATOM 2377 N N . LEU A 1 300 ? 10.921 -2.139 -6.128 1.00 79.50 300 LEU A N 1
ATOM 2378 C CA . LEU A 1 300 ? 10.246 -3.254 -6.780 1.00 79.50 300 LEU A CA 1
ATOM 2379 C C . LEU A 1 300 ? 11.195 -3.894 -7.782 1.00 79.50 300 LEU A C 1
ATOM 2381 O O . LEU A 1 300 ? 11.681 -3.234 -8.697 1.00 79.50 300 LEU A O 1
ATOM 2385 N N . THR A 1 301 ? 11.423 -5.192 -7.614 1.00 80.12 301 THR A N 1
ATOM 2386 C CA . THR A 1 301 ? 12.195 -6.008 -8.554 1.00 80.12 301 THR A CA 1
ATOM 2387 C C . THR A 1 301 ? 11.246 -6.816 -9.442 1.00 80.12 301 THR A C 1
ATOM 2389 O O . THR A 1 301 ? 10.173 -7.211 -8.966 1.00 80.12 301 THR A O 1
ATOM 2392 N N . PRO A 1 302 ? 11.607 -7.063 -10.715 1.00 76.06 302 PRO A N 1
ATOM 2393 C CA . PRO A 1 302 ? 10.807 -7.881 -11.621 1.00 76.06 302 PRO A CA 1
ATOM 2394 C C . PRO A 1 302 ? 10.435 -9.236 -11.013 1.00 76.06 302 PRO A C 1
ATOM 2396 O O . PRO A 1 302 ? 11.267 -9.890 -10.379 1.00 76.06 302 PRO A O 1
ATOM 2399 N N . ASP A 1 303 ? 9.171 -9.631 -11.182 1.00 74.50 303 ASP A N 1
ATOM 2400 C CA . ASP A 1 303 ? 8.597 -10.919 -10.762 1.00 74.50 303 ASP A CA 1
ATOM 2401 C C . ASP A 1 303 ? 8.726 -11.265 -9.267 1.00 74.50 303 ASP A C 1
ATOM 2403 O O . ASP A 1 303 ? 8.491 -12.404 -8.849 1.00 74.50 303 ASP A O 1
ATOM 2407 N N . ARG A 1 304 ? 9.056 -10.284 -8.420 1.00 82.19 304 ARG A N 1
ATOM 2408 C CA . ARG A 1 304 ? 9.186 -10.476 -6.973 1.00 82.19 304 ARG A CA 1
ATOM 2409 C C . ARG A 1 304 ? 8.115 -9.720 -6.209 1.00 82.19 304 ARG A C 1
ATOM 2411 O O . ARG A 1 304 ? 7.785 -8.568 -6.486 1.00 82.19 304 ARG A O 1
ATOM 2418 N N . LYS A 1 305 ? 7.587 -10.394 -5.188 1.00 85.69 305 LYS A N 1
ATOM 2419 C CA . LYS A 1 305 ? 6.725 -9.774 -4.186 1.00 85.69 305 LYS A CA 1
ATOM 2420 C C . LYS A 1 305 ? 7.598 -9.126 -3.121 1.00 85.69 305 LYS A C 1
ATOM 2422 O O . LYS A 1 305 ? 8.450 -9.792 -2.537 1.00 85.69 305 LYS A O 1
ATOM 2427 N N . VAL A 1 306 ? 7.353 -7.855 -2.852 1.00 86.94 306 VAL A N 1
ATOM 2428 C CA . VAL A 1 306 ? 8.047 -7.066 -1.838 1.00 86.94 306 VAL A CA 1
ATOM 2429 C C . VAL A 1 306 ? 7.083 -6.835 -0.690 1.00 86.94 306 VAL A C 1
ATOM 2431 O O . VAL A 1 306 ? 5.958 -6.383 -0.897 1.00 86.94 306 VAL A O 1
ATOM 2434 N N . ARG A 1 307 ? 7.496 -7.211 0.519 1.00 89.38 307 ARG A N 1
ATOM 2435 C CA . ARG A 1 307 ? 6.691 -7.066 1.731 1.00 89.38 307 ARG A CA 1
ATOM 2436 C C . ARG A 1 307 ? 7.264 -5.925 2.556 1.00 89.38 307 ARG A C 1
ATOM 2438 O O . ARG A 1 307 ? 8.388 -6.035 3.025 1.00 89.38 307 ARG A O 1
ATOM 2445 N N . GLU A 1 308 ? 6.463 -4.893 2.770 1.00 88.81 308 GLU A N 1
ATOM 2446 C CA . GLU A 1 308 ? 6.852 -3.696 3.514 1.00 88.81 308 GLU A CA 1
ATOM 2447 C C . GLU A 1 308 ? 5.976 -3.497 4.745 1.00 88.81 308 GLU A C 1
ATOM 2449 O O . GLU A 1 308 ? 4.762 -3.721 4.707 1.00 88.81 308 GLU A O 1
ATOM 2454 N N . ASN A 1 309 ? 6.603 -3.048 5.831 1.00 90.75 309 ASN A N 1
ATOM 2455 C CA . ASN A 1 309 ? 5.913 -2.632 7.046 1.00 90.75 309 ASN A CA 1
ATOM 2456 C C . ASN A 1 309 ? 5.760 -1.115 7.020 1.00 90.75 309 ASN A C 1
ATOM 2458 O O . ASN A 1 309 ? 6.739 -0.385 7.150 1.00 90.75 309 ASN A O 1
ATOM 2462 N N . LEU A 1 310 ? 4.528 -0.647 6.875 1.00 90.38 310 LEU A N 1
ATOM 2463 C CA . LEU A 1 310 ? 4.223 0.768 6.749 1.00 90.38 310 LEU A CA 1
ATOM 2464 C C . LEU A 1 310 ? 3.733 1.343 8.069 1.00 90.38 310 LEU A C 1
ATOM 2466 O O . LEU A 1 310 ? 2.899 0.744 8.755 1.00 90.38 310 LEU A O 1
ATOM 2470 N N . GLU A 1 311 ? 4.201 2.548 8.375 1.00 91.19 311 GLU A N 1
ATOM 2471 C CA . GLU A 1 311 ? 3.522 3.414 9.330 1.00 91.19 311 GLU A CA 1
ATOM 2472 C C . GLU A 1 311 ? 2.227 3.929 8.708 1.00 91.19 311 GLU A C 1
ATOM 2474 O O . GLU A 1 311 ? 2.192 4.405 7.570 1.00 91.19 311 GLU A O 1
ATOM 2479 N N . TRP A 1 312 ? 1.143 3.806 9.463 1.00 90.94 312 TRP A N 1
ATOM 2480 C CA . TRP A 1 312 ? -0.198 4.016 8.960 1.00 90.94 312 TRP A CA 1
ATOM 2481 C C . TRP A 1 312 ? -1.001 4.888 9.918 1.00 90.94 312 TRP A C 1
ATOM 2483 O O . TRP A 1 312 ? -1.191 4.556 11.087 1.00 90.94 312 TRP A O 1
ATOM 2493 N N . LYS A 1 313 ? -1.558 5.984 9.403 1.00 93.62 313 LYS A N 1
ATOM 2494 C CA . LYS A 1 313 ? -2.523 6.817 10.126 1.00 93.62 313 LYS A CA 1
ATOM 2495 C C . LYS A 1 313 ? -3.930 6.300 9.844 1.00 93.62 313 LYS A C 1
ATOM 2497 O O . LYS A 1 313 ? -4.508 6.620 8.806 1.00 93.62 313 LYS A O 1
ATOM 2502 N N . PHE A 1 314 ? -4.478 5.491 10.746 1.00 91.94 314 PHE A N 1
ATOM 2503 C CA . PHE A 1 314 ? -5.842 4.973 10.647 1.00 91.94 314 PHE A CA 1
ATOM 2504 C C . PHE A 1 314 ? -6.828 6.018 11.178 1.00 91.94 314 PHE A C 1
ATOM 2506 O O . PHE A 1 314 ? -6.583 6.632 12.215 1.00 91.94 314 PHE A O 1
ATOM 2513 N N . LEU A 1 315 ? -7.926 6.246 10.455 1.00 91.62 315 LEU A N 1
ATOM 2514 C CA . LEU A 1 315 ? -8.844 7.372 10.679 1.00 91.62 315 LEU A CA 1
ATOM 2515 C C . LEU A 1 315 ? -8.068 8.703 10.780 1.00 91.62 315 LEU A C 1
ATOM 2517 O O . LEU A 1 315 ? -8.003 9.313 11.850 1.00 91.62 315 LEU A O 1
ATOM 2521 N N . PRO A 1 316 ? -7.406 9.122 9.685 1.00 90.62 316 PRO A N 1
ATOM 2522 C CA . PRO A 1 316 ? -6.525 10.286 9.672 1.00 90.62 316 PRO A CA 1
ATOM 2523 C C . PRO A 1 316 ? -7.263 11.585 10.059 1.00 90.62 316 PRO A C 1
ATOM 2525 O O . PRO A 1 316 ? -8.495 11.655 9.964 1.00 90.62 316 PRO A O 1
ATOM 2528 N N . PRO A 1 317 ? -6.529 12.653 10.426 1.00 87.38 317 PRO A N 1
ATOM 2529 C CA . PRO A 1 317 ? -7.105 13.962 10.721 1.00 87.38 317 PRO A CA 1
ATOM 2530 C C . PRO A 1 317 ? -8.100 14.442 9.662 1.00 87.38 317 PRO A C 1
ATOM 2532 O O . PRO A 1 317 ? -7.793 14.468 8.473 1.00 87.38 317 PRO A O 1
ATOM 2535 N N . GLY A 1 318 ? -9.289 14.858 10.104 1.00 81.19 318 GLY A N 1
ATOM 2536 C CA . GLY A 1 318 ? -10.353 15.309 9.201 1.00 81.19 318 GLY A CA 1
ATOM 2537 C C . GLY A 1 318 ? -11.255 14.199 8.661 1.00 81.19 318 GLY A C 1
ATOM 2538 O O . GLY A 1 318 ? -12.185 14.512 7.929 1.00 81.19 318 GLY A O 1
ATOM 2539 N N . THR A 1 319 ? -11.044 12.940 9.056 1.00 85.25 319 THR A N 1
ATOM 2540 C CA . THR A 1 319 ? -12.035 11.878 8.828 1.00 85.25 319 THR A CA 1
ATOM 2541 C C . THR A 1 319 ? -13.295 12.181 9.635 1.00 85.25 319 THR A C 1
ATOM 2543 O O . THR A 1 319 ? -13.268 12.172 10.867 1.00 85.25 319 THR A O 1
ATOM 2546 N N . GLU A 1 320 ? -14.403 12.464 8.954 1.00 82.31 320 GLU A N 1
ATOM 2547 C CA . GLU A 1 320 ? -15.698 12.669 9.599 1.00 82.31 320 GLU A CA 1
ATOM 2548 C C . GLU A 1 320 ? -16.269 11.323 10.043 1.00 82.31 320 GLU A C 1
ATOM 2550 O O . GLU A 1 320 ? -16.622 10.487 9.218 1.00 82.31 320 GLU A O 1
ATOM 2555 N N . LEU A 1 321 ? -16.353 11.092 11.355 1.00 84.94 321 LEU A N 1
ATOM 2556 C CA . LEU A 1 321 ? -16.944 9.868 11.888 1.00 84.94 321 LEU A CA 1
ATOM 2557 C C . LEU A 1 321 ? -18.453 9.869 11.629 1.00 84.94 321 LEU A C 1
ATOM 2559 O O . LEU A 1 321 ? -19.207 10.616 12.252 1.00 84.94 321 LEU A O 1
ATOM 2563 N N . ASN A 1 322 ? -18.888 8.998 10.728 1.00 86.94 322 ASN A N 1
ATOM 2564 C CA . ASN A 1 322 ? -20.291 8.738 10.445 1.00 86.94 322 ASN A CA 1
ATOM 2565 C C . ASN A 1 322 ? -20.652 7.285 10.791 1.00 86.94 322 ASN A C 1
ATOM 2567 O O . ASN A 1 322 ? -19.821 6.500 11.260 1.00 86.94 322 ASN A O 1
ATOM 2571 N N . ARG A 1 323 ? -21.921 6.925 10.584 1.00 86.75 323 ARG A N 1
ATOM 2572 C CA . ARG A 1 323 ? -22.424 5.584 10.895 1.00 86.75 323 ARG A CA 1
ATOM 2573 C C . ARG A 1 323 ? -21.671 4.489 10.134 1.00 86.75 323 ARG A C 1
ATOM 2575 O O . ARG A 1 323 ? -21.392 3.450 10.728 1.00 86.75 323 ARG A O 1
ATOM 2582 N N . ASP A 1 324 ? -21.312 4.738 8.881 1.00 88.25 324 ASP A N 1
ATOM 2583 C CA . ASP A 1 324 ? -20.719 3.742 7.986 1.00 88.25 324 ASP A CA 1
ATOM 2584 C C . ASP A 1 324 ? -19.254 3.474 8.336 1.00 88.25 324 ASP A C 1
ATOM 2586 O O . ASP A 1 324 ? -18.836 2.320 8.404 1.00 88.25 324 ASP A O 1
ATOM 2590 N N . ILE A 1 325 ? -18.493 4.516 8.685 1.00 89.81 325 ILE A N 1
ATOM 2591 C CA . ILE A 1 325 ? -17.130 4.382 9.217 1.00 89.81 325 ILE A CA 1
ATOM 2592 C C . ILE A 1 325 ? -17.153 3.659 10.566 1.00 89.81 325 ILE A C 1
ATOM 2594 O O . ILE A 1 325 ? -16.362 2.744 10.787 1.00 89.81 325 ILE A O 1
ATOM 2598 N N . CYS A 1 326 ? -18.077 4.013 11.464 1.00 87.88 326 CYS A N 1
ATOM 2599 C CA . CYS A 1 326 ? -18.228 3.313 12.741 1.00 87.88 326 CYS A CA 1
ATOM 2600 C C . CYS A 1 326 ? -18.582 1.831 12.540 1.00 87.88 326 CYS A C 1
ATOM 2602 O O . CYS A 1 326 ? -18.047 0.966 13.238 1.00 87.88 326 CYS A O 1
ATOM 2604 N N . GLN A 1 327 ? -19.445 1.523 11.568 1.00 88.50 327 GLN A N 1
ATOM 2605 C CA . GLN A 1 327 ? -19.791 0.151 11.210 1.00 88.50 327 GLN A CA 1
ATOM 2606 C C . GLN A 1 327 ? -18.598 -0.591 10.602 1.00 88.50 327 GLN A C 1
ATOM 2608 O O . GLN A 1 327 ? -18.361 -1.739 10.974 1.00 88.50 327 GLN A O 1
ATOM 2613 N N . PHE A 1 328 ? -17.825 0.053 9.726 1.00 90.50 328 PHE A N 1
ATOM 2614 C CA . PHE A 1 328 ? -16.589 -0.501 9.182 1.00 90.50 328 PHE A CA 1
ATOM 2615 C C . PHE A 1 328 ? -15.597 -0.833 10.295 1.00 90.50 328 PHE A C 1
ATOM 2617 O O . PHE A 1 328 ? -15.170 -1.975 10.383 1.00 90.50 328 PHE A O 1
ATOM 2624 N N . VAL A 1 329 ? -15.281 0.109 11.189 1.00 90.00 329 VAL A N 1
ATOM 2625 C CA . VAL A 1 329 ? -14.347 -0.123 12.306 1.00 90.00 329 VAL A CA 1
ATOM 2626 C C . VAL A 1 329 ? -14.848 -1.254 13.203 1.00 90.00 329 VAL A C 1
ATOM 2628 O O . VAL A 1 329 ? -14.073 -2.126 13.593 1.00 90.00 329 VAL A O 1
ATOM 2631 N N . SER A 1 330 ? -16.150 -1.279 13.502 1.00 87.94 330 SER A N 1
ATOM 2632 C CA . SER A 1 330 ? -16.755 -2.351 14.291 1.00 87.94 330 SER A CA 1
ATOM 2633 C C . SER A 1 330 ? -16.587 -3.710 13.614 1.00 87.94 330 SER A C 1
ATOM 2635 O O . SER A 1 330 ? -16.09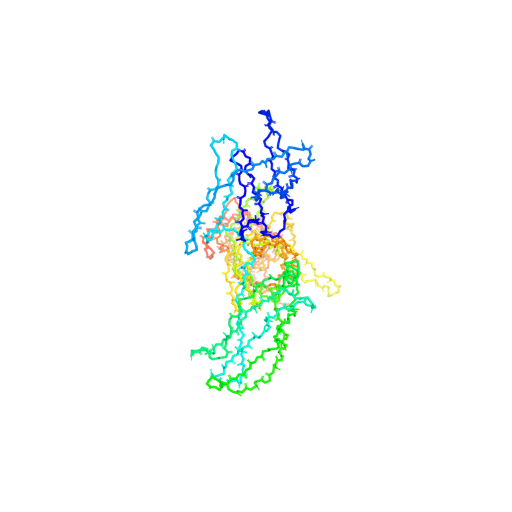2 -4.637 14.258 1.00 87.94 330 SER A O 1
ATOM 2637 N N . LYS A 1 331 ? -16.939 -3.835 12.330 1.00 89.88 331 LYS A N 1
ATOM 2638 C CA . LYS A 1 331 ? -16.771 -5.080 11.572 1.00 89.88 331 LYS A CA 1
ATOM 2639 C C . LYS A 1 331 ? -15.293 -5.462 11.467 1.00 89.88 331 LYS A C 1
ATOM 2641 O O . LYS A 1 331 ? -14.927 -6.558 11.863 1.00 89.88 331 LYS A O 1
ATOM 2646 N N . TYR A 1 332 ? -14.437 -4.534 11.047 1.00 90.19 332 TYR A N 1
ATOM 2647 C CA . TYR A 1 332 ? -13.000 -4.743 10.898 1.00 90.19 332 TYR A CA 1
ATOM 2648 C C . TYR A 1 332 ? -12.351 -5.281 12.176 1.00 90.19 332 TYR A C 1
ATOM 2650 O O . TYR A 1 332 ? -11.495 -6.154 12.104 1.00 90.19 332 TYR A O 1
ATOM 2658 N N . LEU A 1 333 ? -12.755 -4.806 13.356 1.00 88.75 333 LEU A N 1
ATOM 2659 C CA . LEU A 1 333 ? -12.208 -5.308 14.617 1.00 88.75 333 LEU A CA 1
ATOM 2660 C C . LEU A 1 333 ? -12.826 -6.644 15.054 1.00 88.75 333 LEU A C 1
ATOM 2662 O O . LEU A 1 333 ? -12.115 -7.477 15.611 1.00 88.75 333 LEU A O 1
ATOM 2666 N N . THR A 1 334 ? -14.126 -6.855 14.829 1.00 86.88 334 THR A N 1
ATOM 2667 C CA . THR A 1 334 ? -14.883 -7.952 15.468 1.00 86.88 334 THR A CA 1
ATOM 2668 C C . THR A 1 334 ? -15.179 -9.152 14.575 1.00 86.88 334 THR A C 1
ATOM 2670 O O . THR A 1 334 ? -15.497 -10.210 15.108 1.00 86.88 334 THR A O 1
ATOM 2673 N N . THR A 1 335 ? -15.060 -9.026 13.254 1.00 89.50 335 THR A N 1
ATOM 2674 C CA . THR A 1 335 ? -15.303 -10.111 12.292 1.00 89.50 335 THR A CA 1
ATOM 2675 C C . THR A 1 335 ? -14.016 -10.488 11.562 1.00 89.50 335 THR A C 1
ATOM 2677 O O . THR A 1 335 ? -13.012 -9.782 11.651 1.00 89.50 335 THR A O 1
ATOM 2680 N N . ASP A 1 336 ? -14.025 -11.616 10.853 1.00 90.00 336 ASP A N 1
ATOM 2681 C CA . ASP A 1 336 ? -12.968 -12.040 9.928 1.00 90.00 336 ASP A CA 1
ATOM 2682 C C . ASP A 1 336 ? -13.341 -11.782 8.454 1.00 90.00 336 ASP A C 1
ATOM 2684 O O . ASP A 1 336 ? -12.752 -12.387 7.556 1.00 90.00 336 ASP A O 1
ATOM 2688 N N . GLU A 1 337 ? -14.321 -10.902 8.214 1.00 91.38 337 GLU A N 1
ATOM 2689 C CA . GLU A 1 337 ? -14.822 -10.532 6.884 1.00 91.38 337 GLU A CA 1
ATOM 2690 C C . GLU A 1 337 ? -13.701 -9.895 6.045 1.00 91.38 337 GLU A C 1
ATOM 2692 O O . GLU A 1 337 ? -12.834 -9.193 6.572 1.00 91.38 337 GLU A O 1
ATOM 2697 N N . GLU A 1 338 ? -13.698 -10.152 4.738 1.00 88.88 338 GLU A N 1
ATOM 2698 C CA . GLU A 1 338 ? -12.810 -9.465 3.800 1.00 88.88 338 GLU A CA 1
ATOM 2699 C C . GLU A 1 338 ? -13.458 -8.152 3.347 1.00 88.88 338 GLU A 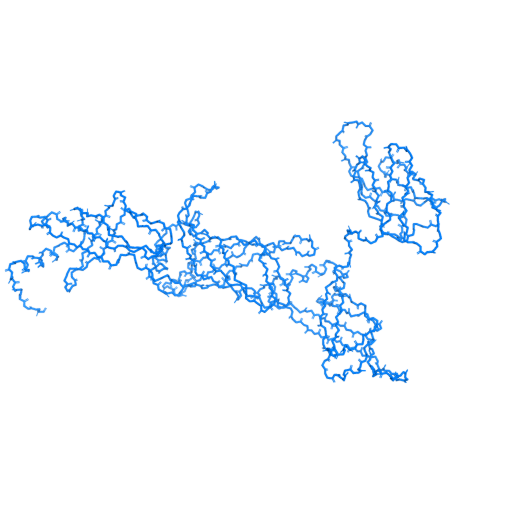C 1
ATOM 2701 O O . GLU A 1 338 ? -14.624 -8.119 2.958 1.00 88.88 338 GLU A O 1
ATOM 2706 N N . PHE A 1 339 ? -12.697 -7.063 3.404 1.00 87.81 339 PHE A N 1
ATOM 2707 C CA . PHE A 1 339 ? -13.124 -5.731 2.998 1.00 87.81 339 PHE A CA 1
ATOM 2708 C C . PHE A 1 339 ? -12.391 -5.326 1.726 1.00 87.81 339 PHE A C 1
ATOM 2710 O O . PHE A 1 339 ? -11.157 -5.356 1.677 1.00 87.81 339 PHE A O 1
ATOM 2717 N N . GLU A 1 340 ? -13.149 -4.889 0.723 1.00 88.75 340 GLU A N 1
ATOM 2718 C CA . GLU A 1 340 ? -12.589 -4.215 -0.445 1.00 88.75 340 GLU A CA 1
ATOM 2719 C C . GLU A 1 340 ? -12.246 -2.767 -0.080 1.00 88.75 340 GLU A C 1
ATOM 2721 O O . GLU A 1 340 ? -13.048 -2.022 0.494 1.00 88.75 340 GLU A O 1
ATOM 2726 N N . LEU A 1 341 ? -11.022 -2.378 -0.413 1.00 90.06 341 LEU A N 1
ATOM 2727 C CA . LEU A 1 341 ? -10.473 -1.052 -0.212 1.00 90.06 341 LEU A CA 1
ATOM 2728 C C . LEU A 1 341 ? -10.043 -0.473 -1.557 1.00 90.06 341 LEU A C 1
ATOM 2730 O O . LEU A 1 341 ? -9.605 -1.184 -2.465 1.00 90.06 341 LEU A O 1
ATOM 2734 N N . LEU A 1 342 ? -10.107 0.848 -1.660 1.00 91.50 342 LEU A N 1
ATOM 2735 C CA . LEU A 1 342 ? -9.552 1.588 -2.782 1.00 91.50 342 LEU A CA 1
ATOM 2736 C C . LEU A 1 342 ? -8.392 2.443 -2.304 1.00 91.50 342 LEU A C 1
ATOM 2738 O O . LEU A 1 342 ? -8.524 3.233 -1.371 1.00 91.50 342 LEU A O 1
ATOM 2742 N N . LEU A 1 343 ? -7.254 2.295 -2.968 1.00 90.06 343 LEU A N 1
ATOM 2743 C CA . LEU A 1 343 ? -6.081 3.117 -2.740 1.00 90.06 343 LEU A CA 1
ATOM 2744 C C . LEU A 1 343 ? -6.036 4.232 -3.784 1.00 90.06 343 LEU A C 1
ATOM 2746 O O . LEU A 1 343 ? -6.295 4.030 -4.977 1.00 90.06 343 LEU A O 1
ATOM 2750 N N . HIS A 1 344 ? -5.679 5.415 -3.312 1.00 90.62 344 HIS A N 1
ATOM 2751 C CA . HIS A 1 344 ? -5.282 6.543 -4.130 1.00 90.62 344 HIS A CA 1
ATOM 2752 C C . HIS A 1 344 ? -3.819 6.838 -3.815 1.00 90.62 344 HIS A C 1
ATOM 2754 O O . HIS A 1 344 ? -3.490 7.347 -2.743 1.00 90.62 344 HIS A O 1
ATOM 2760 N N . VAL A 1 345 ? -2.948 6.454 -4.741 1.00 86.94 345 VAL A N 1
ATOM 2761 C CA . VAL A 1 345 ? -1.506 6.662 -4.637 1.00 86.94 345 VAL A CA 1
ATOM 2762 C C . VAL A 1 345 ? -1.181 7.985 -5.311 1.00 86.94 345 VAL A C 1
ATOM 2764 O O . VAL A 1 345 ? -1.538 8.184 -6.469 1.00 86.94 345 VAL A O 1
ATOM 2767 N N . LYS A 1 346 ? -0.533 8.882 -4.585 1.00 89.19 346 LYS A N 1
ATOM 2768 C CA . LYS A 1 346 ? -0.245 10.255 -4.996 1.00 89.19 346 LYS A CA 1
ATOM 2769 C C . LYS A 1 346 ? 1.172 10.647 -4.608 1.00 89.19 346 LYS A C 1
ATOM 2771 O O . LYS A 1 346 ? 1.851 9.897 -3.902 1.00 89.19 346 LYS A O 1
ATOM 2776 N N . ASP A 1 347 ? 1.603 11.821 -5.054 1.00 89.00 347 ASP A N 1
ATOM 2777 C CA . ASP A 1 347 ? 2.939 12.364 -4.768 1.00 89.00 347 ASP A CA 1
ATOM 2778 C C . ASP A 1 347 ? 4.056 11.373 -5.146 1.00 89.00 347 ASP A C 1
ATOM 2780 O O . ASP A 1 347 ? 5.070 11.244 -4.456 1.00 89.00 347 ASP A O 1
ATOM 2784 N N . ILE A 1 348 ? 3.838 10.604 -6.217 1.00 84.12 348 ILE A N 1
ATOM 2785 C CA . ILE A 1 348 ? 4.752 9.541 -6.619 1.00 84.12 348 ILE A CA 1
ATOM 2786 C C . ILE A 1 348 ? 5.996 10.194 -7.210 1.00 84.12 348 ILE A C 1
ATOM 2788 O O . ILE A 1 348 ? 5.924 10.928 -8.194 1.00 84.12 348 ILE A O 1
ATOM 2792 N N . THR A 1 349 ? 7.146 9.901 -6.622 1.00 84.50 349 THR A N 1
ATOM 2793 C CA . THR A 1 349 ? 8.446 10.405 -7.048 1.00 84.50 349 THR A CA 1
ATOM 2794 C C . THR A 1 349 ? 9.400 9.247 -7.270 1.00 84.50 349 THR A C 1
ATOM 2796 O O . THR A 1 349 ? 9.468 8.315 -6.472 1.00 84.50 349 THR A O 1
ATOM 2799 N N . THR A 1 350 ? 10.144 9.284 -8.366 1.00 79.75 350 THR A N 1
ATOM 2800 C CA . THR A 1 350 ? 11.163 8.281 -8.687 1.00 79.75 350 THR A CA 1
ATOM 2801 C C . THR A 1 350 ? 12.433 8.975 -9.150 1.00 79.75 350 THR A C 1
ATOM 2803 O O . THR A 1 350 ? 12.369 10.075 -9.697 1.00 79.75 350 THR A O 1
ATOM 2806 N N . ASN A 1 351 ? 13.589 8.359 -8.910 1.00 71.44 351 ASN A N 1
ATOM 2807 C CA . ASN A 1 351 ? 14.841 8.824 -9.486 1.00 71.44 351 ASN A CA 1
ATOM 2808 C C . ASN A 1 351 ? 15.131 7.998 -10.737 1.00 71.44 351 ASN A C 1
ATOM 2810 O O . ASN A 1 351 ? 15.430 6.809 -10.641 1.00 71.44 351 ASN A O 1
ATOM 2814 N N . ILE A 1 352 ? 15.035 8.635 -11.896 1.00 63.25 352 ILE A N 1
ATOM 2815 C CA . ILE A 1 352 ? 15.419 8.032 -13.165 1.00 63.25 352 ILE A CA 1
ATOM 2816 C C . ILE A 1 352 ? 16.719 8.701 -13.579 1.00 63.25 352 ILE A C 1
ATOM 2818 O O . ILE A 1 352 ? 16.750 9.903 -13.853 1.00 63.25 352 ILE A O 1
ATOM 2822 N N . CYS A 1 353 ? 17.799 7.916 -13.593 1.00 58.47 353 CYS A N 1
ATOM 2823 C CA . CYS A 1 353 ? 19.100 8.341 -14.105 1.00 58.47 353 CYS A CA 1
ATOM 2824 C C . CYS A 1 353 ? 19.624 9.648 -13.466 1.00 58.47 353 CYS A C 1
ATOM 2826 O O . CYS A 1 353 ? 20.164 10.520 -14.139 1.00 58.47 353 CYS A O 1
ATOM 2828 N N . GLY A 1 354 ? 19.448 9.805 -12.151 1.00 60.69 354 GLY A N 1
ATOM 2829 C CA . GLY A 1 354 ? 19.884 10.982 -11.393 1.00 60.69 354 GLY A CA 1
ATOM 2830 C C . GLY A 1 354 ? 18.836 12.091 -11.281 1.00 60.69 354 GLY A C 1
ATOM 2831 O O . GLY A 1 354 ? 19.011 12.998 -10.469 1.00 60.69 354 GLY A O 1
ATOM 2832 N N . HIS A 1 355 ? 17.723 12.005 -12.012 1.00 59.72 355 HIS A N 1
ATOM 2833 C CA . HIS A 1 355 ? 16.671 13.017 -12.004 1.00 59.72 355 HIS A CA 1
ATOM 2834 C C . HIS A 1 355 ? 15.442 12.555 -11.226 1.00 59.72 355 HIS A C 1
ATOM 2836 O O . HIS A 1 355 ? 14.879 11.496 -11.499 1.00 59.72 355 HIS A O 1
ATOM 2842 N N . THR A 1 356 ? 14.989 13.381 -10.282 1.00 77.44 356 THR A N 1
ATOM 2843 C CA . THR A 1 356 ? 13.714 13.164 -9.592 1.00 77.44 356 THR A CA 1
ATOM 2844 C C . THR A 1 356 ? 12.562 13.532 -10.519 1.00 77.44 356 THR A C 1
ATOM 2846 O O . THR A 1 356 ? 12.421 14.686 -10.919 1.00 77.44 356 THR A O 1
ATOM 2849 N N . ILE A 1 357 ? 11.727 12.551 -10.842 1.00 71.69 357 ILE A N 1
ATOM 2850 C CA . ILE A 1 357 ? 10.549 12.700 -11.692 1.00 71.69 357 ILE A CA 1
ATOM 2851 C C . ILE A 1 357 ? 9.302 12.508 -10.833 1.00 71.69 357 ILE A C 1
ATOM 2853 O O . ILE A 1 357 ? 9.199 11.530 -10.092 1.00 71.69 357 ILE A O 1
ATOM 2857 N N . VAL A 1 358 ? 8.358 13.446 -10.950 1.00 79.94 358 VAL A N 1
ATOM 2858 C CA . VAL A 1 358 ? 7.020 13.340 -10.358 1.00 79.94 358 VAL A CA 1
ATOM 2859 C C . VAL A 1 358 ? 6.103 12.642 -11.356 1.00 79.94 358 VAL A C 1
ATOM 2861 O O . VAL A 1 358 ? 6.020 13.037 -12.520 1.00 79.94 358 VAL A O 1
ATOM 2864 N N . LEU A 1 359 ? 5.426 11.597 -10.902 1.00 73.25 359 LEU A N 1
ATOM 2865 C CA . LEU A 1 359 ? 4.531 10.774 -11.704 1.00 73.25 359 LEU A CA 1
ATOM 2866 C C . LEU A 1 359 ? 3.066 11.103 -11.390 1.00 73.25 359 LEU A C 1
ATOM 2868 O O . LEU A 1 359 ? 2.768 11.590 -10.299 1.00 73.25 359 LEU A O 1
ATOM 2872 N N . PRO A 1 360 ? 2.141 10.858 -12.336 1.00 75.94 360 PRO A N 1
ATOM 2873 C CA . PRO A 1 360 ? 0.726 11.104 -12.100 1.00 75.94 360 PRO A CA 1
ATOM 2874 C C . PRO A 1 360 ? 0.157 10.162 -11.037 1.00 75.94 360 PRO A C 1
ATOM 2876 O O . PRO A 1 360 ? 0.553 8.999 -10.937 1.00 75.94 360 PRO A O 1
ATOM 2879 N N . ASP A 1 361 ? -0.837 10.655 -10.303 1.00 83.56 361 ASP A N 1
ATOM 2880 C CA . ASP A 1 361 ? -1.534 9.883 -9.279 1.00 83.56 361 ASP A CA 1
ATOM 2881 C C . ASP A 1 361 ? -2.196 8.620 -9.858 1.00 83.56 361 ASP A C 1
ATOM 2883 O O . ASP A 1 361 ? -2.855 8.644 -10.904 1.00 83.56 361 ASP A O 1
ATOM 2887 N N . LEU A 1 362 ? -2.108 7.512 -9.122 1.00 79.81 362 LEU A N 1
ATOM 2888 C CA . LEU A 1 362 ? -2.862 6.297 -9.411 1.00 79.81 362 LEU A CA 1
ATOM 2889 C C . LEU A 1 362 ? -4.135 6.262 -8.570 1.00 79.81 362 LEU A C 1
ATOM 2891 O O . LEU A 1 362 ? -4.105 6.100 -7.349 1.00 79.81 362 LEU A O 1
ATOM 2895 N N . ARG A 1 363 ? -5.281 6.365 -9.242 1.00 85.25 363 ARG A N 1
ATOM 2896 C CA . ARG A 1 363 ? -6.606 6.311 -8.615 1.00 85.25 363 ARG A CA 1
ATOM 2897 C C . ARG A 1 363 ? -7.223 4.924 -8.738 1.00 85.25 363 ARG A C 1
ATOM 2899 O O . ARG A 1 363 ? -7.005 4.231 -9.727 1.00 85.25 363 ARG A O 1
ATOM 2906 N N . LYS A 1 364 ? -8.069 4.579 -7.762 1.00 84.00 364 LYS A N 1
ATOM 2907 C CA . LYS A 1 364 ? -8.893 3.357 -7.748 1.00 84.00 364 LYS A CA 1
ATOM 2908 C C . LYS A 1 364 ? -8.071 2.060 -7.819 1.00 84.00 364 LYS A C 1
ATOM 2910 O O . LYS A 1 364 ? -8.499 1.086 -8.435 1.00 84.00 364 LYS A O 1
ATOM 2915 N N . VAL A 1 365 ? -6.899 2.036 -7.185 1.00 84.44 365 VAL A N 1
ATOM 2916 C CA . VAL A 1 365 ? -6.121 0.799 -7.033 1.00 84.44 365 VAL A CA 1
ATOM 2917 C C . VAL A 1 365 ? -6.865 -0.101 -6.053 1.00 84.44 365 VAL A C 1
ATOM 2919 O O . VAL A 1 365 ? -7.122 0.304 -4.921 1.00 84.44 365 VAL A O 1
ATOM 2922 N N . LYS A 1 366 ? -7.252 -1.299 -6.490 1.00 85.19 366 LYS A N 1
ATOM 2923 C CA . LYS A 1 366 ? -7.975 -2.242 -5.635 1.00 85.19 366 LYS A CA 1
ATOM 2924 C C . LYS A 1 366 ? -7.017 -2.875 -4.638 1.00 85.19 366 LYS A C 1
ATOM 2926 O O . LYS A 1 366 ? -5.961 -3.367 -5.024 1.00 85.19 366 LYS A O 1
ATOM 2931 N N . ALA A 1 367 ? -7.419 -2.894 -3.379 1.00 85.38 367 ALA A N 1
ATOM 2932 C CA . ALA A 1 367 ? -6.768 -3.651 -2.327 1.00 85.38 367 ALA A CA 1
ATOM 2933 C C . ALA A 1 367 ? -7.833 -4.384 -1.518 1.00 85.38 367 ALA A C 1
ATOM 2935 O O . ALA A 1 367 ? -8.988 -3.967 -1.468 1.00 85.38 367 ALA A O 1
ATOM 2936 N N . THR A 1 368 ? -7.446 -5.465 -0.860 1.00 84.56 368 THR A N 1
ATOM 2937 C CA . THR A 1 368 ? -8.304 -6.113 0.127 1.00 84.56 368 THR A CA 1
ATOM 2938 C C . THR A 1 368 ? -7.591 -6.180 1.462 1.00 84.56 368 THR A C 1
ATOM 2940 O O . THR A 1 368 ? -6.360 -6.137 1.530 1.00 84.56 368 THR A O 1
ATOM 2943 N N . THR A 1 369 ? -8.381 -6.218 2.530 1.00 86.75 369 THR A N 1
ATOM 2944 C CA . THR A 1 369 ? -7.901 -6.481 3.883 1.00 86.75 369 THR A CA 1
ATOM 2945 C C . THR A 1 369 ? -8.894 -7.374 4.609 1.00 86.75 369 THR A C 1
ATOM 2947 O O . THR A 1 369 ? -10.078 -7.375 4.282 1.00 86.75 369 THR A O 1
ATOM 2950 N N . ARG A 1 370 ? -8.441 -8.125 5.612 1.00 88.19 370 ARG A N 1
ATOM 2951 C CA . ARG A 1 370 ? -9.308 -9.008 6.397 1.00 88.19 370 ARG A CA 1
ATOM 2952 C C . ARG A 1 370 ? -9.495 -8.465 7.805 1.00 88.19 370 ARG A C 1
ATOM 2954 O O . ARG A 1 370 ? -8.550 -7.958 8.410 1.00 88.19 370 ARG A O 1
ATOM 2961 N N . GLY A 1 371 ? -10.712 -8.590 8.321 1.00 87.62 371 GLY A N 1
ATOM 2962 C CA . GLY A 1 371 ? -11.035 -8.249 9.696 1.00 87.62 371 GLY A CA 1
ATOM 2963 C C . GLY A 1 371 ? -10.219 -9.057 10.709 1.00 87.62 371 GLY A C 1
ATOM 2964 O O . GLY A 1 371 ? -9.689 -10.135 10.427 1.00 87.62 371 GLY A O 1
ATOM 2965 N N . ARG A 1 372 ? -10.083 -8.502 11.911 1.00 86.19 372 ARG A N 1
ATOM 2966 C CA . ARG A 1 372 ? -9.213 -8.998 12.979 1.00 86.19 372 ARG A CA 1
ATOM 2967 C C . ARG A 1 372 ? -9.821 -10.104 13.826 1.00 86.19 372 ARG A C 1
ATOM 2969 O O . ARG A 1 372 ? -9.060 -10.740 14.554 1.00 86.19 372 ARG A O 1
ATOM 2976 N N . ASN A 1 373 ? -11.134 -10.313 13.752 1.00 88.44 373 ASN A N 1
ATOM 2977 C CA . ASN A 1 373 ? -11.868 -11.303 14.540 1.00 88.44 373 ASN A CA 1
ATOM 2978 C C . ASN A 1 373 ? -11.523 -11.264 16.039 1.00 88.44 373 ASN A C 1
ATOM 2980 O O . ASN A 1 373 ? -11.232 -12.286 16.661 1.00 88.44 373 ASN A O 1
ATOM 2984 N N . SER A 1 374 ? -11.487 -10.060 16.610 1.00 86.25 374 SER A N 1
ATOM 2985 C CA . SER A 1 374 ? -11.138 -9.838 18.010 1.00 86.25 374 SER A CA 1
ATOM 2986 C C . SER A 1 374 ? -12.338 -9.245 18.759 1.00 86.25 374 SER A C 1
ATOM 2988 O O . SER A 1 374 ? -12.516 -8.022 18.790 1.00 86.25 374 SER A O 1
ATOM 2990 N N . PRO A 1 375 ? -13.232 -10.089 19.313 1.00 80.81 375 PRO A N 1
ATOM 2991 C CA . PRO A 1 375 ? -14.427 -9.619 20.001 1.00 80.81 375 PRO A CA 1
ATOM 2992 C C . PRO A 1 375 ? -14.069 -8.840 21.273 1.00 80.81 375 PRO A C 1
ATOM 2994 O O . PRO A 1 375 ? -13.254 -9.272 22.082 1.00 80.81 375 PRO A O 1
ATOM 2997 N N . PHE A 1 376 ? -14.729 -7.696 21.464 1.00 82.50 376 PHE A N 1
ATOM 2998 C CA . PHE A 1 376 ? -14.421 -6.738 22.529 1.00 82.50 376 PHE A CA 1
ATOM 2999 C C . PHE A 1 376 ? -14.921 -7.183 23.909 1.00 82.50 376 PHE A C 1
ATOM 3001 O O . PHE A 1 376 ? -14.154 -7.353 24.851 1.00 82.50 376 PHE A O 1
ATOM 3008 N N . VAL A 1 377 ? -16.235 -7.383 24.044 1.00 82.94 377 VAL A N 1
ATOM 3009 C CA . VAL A 1 377 ? -16.867 -7.865 25.279 1.00 82.94 377 VAL A CA 1
ATOM 3010 C C . VAL A 1 377 ? -17.104 -9.356 25.123 1.00 82.94 377 VAL A C 1
ATOM 3012 O O . VAL A 1 377 ? -17.919 -9.766 24.300 1.00 82.94 377 VAL A O 1
ATOM 3015 N N . THR A 1 378 ? -16.410 -10.168 25.916 1.00 79.69 378 THR A N 1
ATOM 3016 C CA . THR A 1 378 ? -16.537 -11.630 25.846 1.00 79.69 378 THR A CA 1
ATOM 3017 C C . THR A 1 378 ? -17.643 -12.136 26.761 1.00 79.69 378 THR A C 1
ATOM 3019 O O . THR A 1 378 ? -18.350 -13.083 26.415 1.00 79.69 378 THR A O 1
ATOM 3022 N N . ARG A 1 379 ? -17.823 -11.502 27.929 1.00 81.56 379 ARG A N 1
ATOM 3023 C CA . ARG A 1 379 ? -18.885 -11.831 28.890 1.00 81.56 379 ARG A CA 1
ATOM 3024 C C . ARG A 1 379 ? -19.393 -10.591 29.616 1.00 81.56 379 ARG A C 1
ATOM 3026 O O . ARG A 1 379 ? -18.652 -9.643 29.864 1.00 81.56 379 ARG A O 1
ATOM 3033 N N . SER A 1 380 ? -20.664 -10.634 30.008 1.00 78.75 380 SER A N 1
ATOM 3034 C CA . SER A 1 380 ? -21.272 -9.668 30.926 1.00 78.75 380 SER A CA 1
ATOM 3035 C C . SER A 1 380 ? -21.847 -10.414 32.125 1.00 78.75 380 SER A C 1
ATOM 3037 O O . SER A 1 380 ? -22.536 -11.420 31.961 1.00 78.75 380 SER A O 1
ATOM 3039 N N . HIS A 1 381 ? -21.546 -9.936 33.329 1.00 80.69 381 HIS A N 1
ATOM 3040 C CA . HIS A 1 381 ? -22.073 -10.483 34.575 1.00 80.69 381 HIS A CA 1
ATOM 3041 C C . HIS A 1 381 ? -23.005 -9.451 35.184 1.00 80.69 381 HIS A C 1
ATOM 3043 O O . HIS A 1 381 ? -22.579 -8.364 35.577 1.00 80.69 381 HIS A O 1
ATOM 3049 N N . VAL A 1 382 ? -24.290 -9.786 35.239 1.00 74.88 382 VAL A N 1
ATOM 3050 C CA . VAL A 1 382 ? -25.321 -8.916 35.802 1.00 74.88 382 VAL A CA 1
ATOM 3051 C C . VAL A 1 382 ? -25.659 -9.408 37.201 1.00 74.88 382 VAL A C 1
ATOM 3053 O O . VAL A 1 382 ? -26.139 -10.524 37.390 1.00 74.88 382 VAL A O 1
ATOM 3056 N N . TYR A 1 383 ? -25.434 -8.549 38.183 1.00 75.56 383 TYR A N 1
ATOM 3057 C CA . TYR A 1 383 ? -25.750 -8.777 39.579 1.00 75.56 383 TYR A CA 1
ATOM 3058 C C . TYR A 1 383 ? -27.012 -8.010 39.941 1.00 75.56 383 TYR A C 1
ATOM 3060 O O . TYR A 1 383 ? -27.088 -6.777 39.870 1.00 75.56 383 TYR A O 1
ATOM 3068 N N . LEU A 1 384 ? -28.009 -8.767 40.372 1.00 64.25 384 LEU A N 1
ATOM 3069 C CA . LEU A 1 384 ? -29.228 -8.217 40.928 1.00 64.25 384 LEU A CA 1
ATOM 3070 C C . LEU A 1 384 ? -29.019 -8.099 42.432 1.00 64.25 384 LEU A C 1
ATOM 3072 O O . LEU A 1 384 ? -29.001 -9.102 43.144 1.00 64.25 384 LEU A O 1
ATOM 3076 N N . ARG A 1 385 ? -28.838 -6.870 42.924 1.00 56.19 385 ARG A N 1
ATOM 3077 C CA . ARG A 1 385 ? -29.052 -6.606 44.351 1.00 56.19 385 ARG A CA 1
ATOM 3078 C C . ARG A 1 385 ? -30.518 -6.905 44.685 1.00 56.19 385 ARG A C 1
ATOM 3080 O O . ARG A 1 385 ? -31.356 -6.930 43.782 1.00 56.19 385 ARG A O 1
ATOM 3087 N N . ALA A 1 386 ? -30.790 -7.190 45.961 1.00 55.34 386 ALA A N 1
ATOM 3088 C CA . ALA A 1 386 ? -32.099 -7.591 46.480 1.00 55.34 386 ALA A CA 1
ATOM 3089 C C . ALA A 1 386 ? -33.272 -6.823 45.829 1.00 55.34 386 ALA A C 1
ATOM 3091 O O . ALA A 1 386 ? -33.115 -5.674 45.415 1.00 55.34 386 ALA A O 1
ATOM 3092 N N . ALA A 1 387 ? -34.449 -7.460 45.770 1.00 54.78 387 ALA A N 1
ATOM 3093 C CA . ALA A 1 387 ? -35.639 -7.065 44.999 1.00 54.78 387 ALA A CA 1
ATOM 3094 C C . ALA A 1 387 ? -35.952 -5.549 44.859 1.00 54.78 387 ALA A C 1
ATOM 3096 O O . ALA A 1 387 ? -36.398 -5.163 43.773 1.00 54.78 387 ALA A O 1
ATOM 3097 N N . PRO A 1 388 ? -35.692 -4.660 45.847 1.00 53.78 388 PRO A N 1
ATOM 3098 C CA . PRO A 1 388 ? -35.890 -3.223 45.664 1.00 53.78 388 PRO A CA 1
ATOM 3099 C C . PRO A 1 388 ? -35.035 -2.581 44.559 1.00 53.78 388 PRO A C 1
ATOM 3101 O O . PRO A 1 388 ? -35.492 -1.645 43.916 1.00 53.78 388 PRO A O 1
ATOM 3104 N N . SER A 1 389 ? -33.814 -3.058 44.290 1.00 51.91 389 SER A N 1
ATOM 3105 C CA . SER A 1 389 ? -32.903 -2.416 43.321 1.00 51.91 389 SER A CA 1
ATOM 3106 C C . SER A 1 389 ? -33.406 -2.507 41.879 1.00 51.91 389 SER A C 1
ATOM 3108 O O . SER A 1 389 ? -33.227 -1.573 41.096 1.00 51.91 389 SER A O 1
ATOM 3110 N N . PHE A 1 390 ? -34.109 -3.596 41.547 1.00 56.53 390 PHE A N 1
ATOM 3111 C CA . PHE A 1 390 ? -34.718 -3.751 40.232 1.00 56.53 390 PHE A CA 1
ATOM 3112 C C . PHE A 1 390 ? -35.814 -2.704 40.022 1.00 56.53 390 PHE A C 1
ATOM 3114 O O . PHE A 1 390 ? -35.849 -2.122 38.947 1.00 56.53 390 PHE A O 1
ATOM 3121 N N . LEU A 1 391 ? -36.611 -2.367 41.050 1.00 60.47 391 LEU A N 1
ATOM 3122 C CA . LEU A 1 391 ? -37.660 -1.333 40.971 1.00 60.47 391 LEU A CA 1
ATOM 3123 C C . LEU A 1 391 ? -37.118 0.037 40.519 1.00 60.47 391 LEU A C 1
ATOM 3125 O O . LEU A 1 391 ? -37.842 0.797 39.875 1.00 60.47 391 LEU A O 1
ATOM 3129 N N . PHE A 1 392 ? -35.837 0.322 40.775 1.00 58.56 392 PHE A N 1
ATOM 3130 C CA . PHE A 1 392 ? -35.171 1.572 40.398 1.00 58.56 392 PHE A CA 1
ATOM 3131 C C . PHE A 1 392 ? -34.498 1.548 39.012 1.00 58.56 392 PHE A C 1
ATOM 3133 O O . PHE A 1 392 ? -33.775 2.484 38.673 1.00 58.56 392 PHE A O 1
ATOM 3140 N N . LYS A 1 393 ? -34.729 0.514 38.181 1.00 68.06 393 LYS A N 1
ATOM 3141 C CA . LYS A 1 393 ? -34.093 0.335 36.850 1.00 68.06 393 LYS A CA 1
ATOM 3142 C C . LYS A 1 393 ? -32.558 0.326 36.888 1.00 68.06 393 LYS A C 1
ATOM 3144 O O . LYS A 1 393 ? -31.911 0.630 35.880 1.00 68.06 393 LYS A O 1
ATOM 3149 N N . GLN A 1 394 ? -31.985 -0.008 38.040 1.00 69.88 394 GLN A N 1
ATOM 3150 C CA . GLN A 1 394 ? -30.548 -0.054 38.262 1.00 69.88 394 GLN A CA 1
ATOM 3151 C C . GLN A 1 394 ? -30.120 -1.493 38.505 1.00 69.88 394 GLN A C 1
ATOM 3153 O O . GLN A 1 394 ? -30.731 -2.231 39.277 1.00 69.88 394 GLN A O 1
ATOM 3158 N N . THR A 1 395 ? -29.057 -1.892 37.821 1.00 74.75 395 THR A N 1
ATOM 3159 C CA . THR A 1 395 ? -28.415 -3.192 38.020 1.00 74.75 395 THR A CA 1
ATOM 3160 C C . THR A 1 395 ? -26.933 -2.976 38.240 1.00 74.75 395 THR A C 1
ATOM 3162 O O . THR A 1 395 ? -26.384 -1.954 37.821 1.00 74.75 395 THR A O 1
ATOM 3165 N N . SER A 1 396 ? -26.290 -3.913 38.931 1.00 83.19 396 SER A N 1
ATOM 3166 C CA . SER A 1 396 ? -24.842 -3.883 39.056 1.00 83.19 396 SER A CA 1
ATOM 3167 C C . SER A 1 396 ? -24.228 -4.800 38.006 1.00 83.19 396 SER A C 1
ATOM 3169 O O . SER A 1 396 ? -24.662 -5.939 37.879 1.00 83.19 396 SER A O 1
ATOM 3171 N N . VAL A 1 397 ? -23.269 -4.315 37.217 1.00 84.88 397 VAL A N 1
ATOM 3172 C CA . VAL A 1 397 ? -22.724 -5.075 36.077 1.00 84.88 397 VAL A CA 1
ATOM 3173 C C . VAL A 1 397 ? -21.200 -5.048 36.090 1.00 84.88 397 VAL A C 1
ATOM 3175 O O . VAL A 1 397 ? -20.601 -4.013 36.391 1.00 84.88 397 VAL A O 1
ATOM 3178 N N . THR A 1 398 ? -20.581 -6.175 35.743 1.00 88.81 398 THR A N 1
ATOM 3179 C CA . THR A 1 398 ? -19.174 -6.244 35.325 1.00 88.81 398 THR A CA 1
ATOM 3180 C C . THR A 1 398 ? -19.073 -6.828 33.920 1.00 88.81 398 THR A C 1
ATOM 3182 O O . THR A 1 398 ? -19.906 -7.632 33.499 1.00 88.81 398 THR A O 1
ATOM 3185 N N . PHE A 1 399 ? -18.047 -6.419 33.182 1.00 88.81 399 PHE A N 1
ATOM 3186 C CA . PHE A 1 399 ? -17.759 -6.904 31.837 1.00 88.81 399 PHE A CA 1
ATOM 3187 C C . PHE A 1 399 ? -16.384 -7.557 31.818 1.00 88.81 399 PHE A C 1
ATOM 3189 O O . PHE A 1 399 ? -15.423 -6.972 32.314 1.00 88.81 399 PHE A O 1
ATOM 3196 N N . ASP A 1 400 ? -16.282 -8.743 31.230 1.00 90.56 400 ASP A N 1
ATOM 3197 C CA . ASP A 1 400 ? -14.992 -9.305 30.846 1.00 90.56 400 ASP A CA 1
ATOM 3198 C C . ASP A 1 400 ? -14.684 -8.777 29.440 1.00 90.56 400 ASP A C 1
ATOM 3200 O O . ASP A 1 400 ? -15.416 -9.053 28.482 1.00 90.56 400 ASP A O 1
ATOM 3204 N N . VAL A 1 401 ? -13.643 -7.951 29.334 1.00 91.19 401 VAL A N 1
ATOM 3205 C CA . VAL A 1 401 ? -13.270 -7.271 28.090 1.00 91.19 401 VAL A CA 1
ATOM 3206 C C . VAL A 1 401 ? -11.920 -7.783 27.616 1.00 91.19 401 VAL A C 1
ATOM 3208 O O . VAL A 1 401 ? -10.982 -7.844 28.409 1.00 91.19 401 VAL A O 1
ATOM 3211 N N . ALA A 1 402 ? -11.835 -8.136 26.336 1.00 91.94 402 ALA A N 1
ATOM 3212 C CA . ALA A 1 402 ? -10.597 -8.462 25.643 1.00 91.94 402 ALA A CA 1
ATOM 3213 C C . ALA A 1 402 ? -10.167 -7.274 24.773 1.00 91.94 402 ALA A C 1
ATOM 3215 O O . ALA A 1 402 ? -10.995 -6.661 24.096 1.00 91.94 402 ALA A O 1
ATOM 3216 N N . ASN A 1 403 ? -8.881 -6.933 24.796 1.00 91.06 403 ASN A N 1
ATOM 3217 C CA . ASN A 1 403 ? -8.351 -5.839 23.994 1.00 91.06 403 ASN A CA 1
ATOM 3218 C C . ASN A 1 403 ? -8.269 -6.250 22.507 1.00 91.06 403 ASN A C 1
ATOM 3220 O O . ASN A 1 403 ? -7.545 -7.198 22.188 1.00 91.06 403 ASN A O 1
ATOM 3224 N N . PRO A 1 404 ? -8.976 -5.575 21.577 1.00 89.06 404 PRO A N 1
ATOM 3225 C CA . PRO A 1 404 ? -8.920 -5.887 20.152 1.00 89.06 404 PRO A CA 1
ATOM 3226 C C . PRO A 1 404 ? -7.693 -5.307 19.433 1.00 89.06 404 PRO A C 1
ATOM 3228 O O . PRO A 1 404 ? -7.459 -5.658 18.277 1.00 89.06 404 PRO A O 1
ATOM 3231 N N . VAL A 1 405 ? -6.942 -4.413 20.081 1.00 90.44 405 VAL A N 1
ATOM 3232 C CA . VAL A 1 405 ? -5.812 -3.673 19.501 1.00 90.44 405 VAL A CA 1
ATOM 3233 C C . VAL A 1 405 ? -4.527 -3.934 20.288 1.00 90.44 405 VAL A C 1
ATOM 3235 O O . VAL A 1 405 ? -4.577 -4.418 21.416 1.00 90.44 405 VAL A O 1
ATOM 3238 N N . ASP A 1 406 ? -3.372 -3.611 19.705 1.00 90.88 406 ASP A N 1
ATOM 3239 C CA . ASP A 1 406 ? -2.070 -3.842 20.351 1.00 90.88 406 ASP A CA 1
ATOM 3240 C C . ASP A 1 406 ? -1.686 -2.722 21.329 1.00 90.88 406 ASP A C 1
ATOM 3242 O O . ASP A 1 406 ? -0.828 -2.906 22.192 1.00 90.88 406 ASP A O 1
ATOM 3246 N N . GLY A 1 407 ? -2.354 -1.571 21.235 1.00 90.25 407 GLY A N 1
ATOM 3247 C CA . GLY A 1 407 ? -2.226 -0.477 22.192 1.00 90.25 407 GLY A CA 1
ATOM 3248 C C . GLY A 1 407 ? -3.076 -0.650 23.455 1.00 90.25 407 GLY A C 1
ATOM 3249 O O . GLY A 1 407 ? -4.049 -1.405 23.454 1.00 90.25 407 GLY A O 1
ATOM 3250 N N . PRO A 1 408 ? -2.785 0.098 24.535 1.00 91.75 408 PRO A N 1
ATOM 3251 C CA . PRO A 1 408 ? -3.698 0.226 25.666 1.00 91.75 408 PRO A CA 1
ATOM 3252 C C . PRO A 1 408 ? -5.045 0.810 25.231 1.00 91.75 408 PRO A C 1
ATOM 3254 O O . PRO A 1 408 ? -5.104 1.785 24.480 1.00 91.75 408 PRO A O 1
ATOM 3257 N N . LEU A 1 409 ? -6.129 0.251 25.756 1.00 91.00 409 LEU A N 1
ATOM 3258 C CA . LEU A 1 409 ? -7.489 0.628 25.397 1.00 91.00 409 LEU A CA 1
ATOM 3259 C C . LEU A 1 409 ? -8.230 1.164 26.619 1.00 91.00 409 LEU A C 1
ATOM 3261 O O . LEU A 1 409 ? -8.543 0.411 27.540 1.00 91.00 409 LEU A O 1
ATOM 3265 N N . THR A 1 410 ? -8.563 2.453 26.610 1.00 91.75 410 THR A N 1
ATOM 3266 C CA . THR A 1 410 ? -9.372 3.077 27.666 1.00 91.75 410 THR A CA 1
ATOM 3267 C C . THR A 1 410 ? -10.832 3.170 27.243 1.00 91.75 410 THR A C 1
ATOM 3269 O O . THR A 1 410 ? -11.170 3.781 26.234 1.00 91.75 410 THR A O 1
ATOM 3272 N N . ILE A 1 411 ? -11.709 2.579 28.046 1.00 89.62 411 ILE A N 1
ATOM 3273 C CA . ILE A 1 411 ? -13.144 2.488 27.800 1.00 89.62 411 ILE A CA 1
ATOM 3274 C C . ILE A 1 411 ? -13.857 3.514 28.671 1.00 89.62 411 ILE A C 1
ATOM 3276 O O . ILE A 1 411 ? -13.789 3.464 29.899 1.00 89.62 411 ILE A O 1
ATOM 3280 N N . LEU A 1 412 ? -14.571 4.434 28.023 1.00 89.44 412 LEU A N 1
ATOM 3281 C CA . LEU A 1 412 ? -15.339 5.490 28.691 1.00 89.44 412 LEU A CA 1
ATOM 3282 C C . LEU A 1 412 ? -16.777 5.055 28.987 1.00 89.44 412 LEU A C 1
ATOM 3284 O O . LEU A 1 412 ? -17.355 5.404 30.015 1.00 89.44 412 LEU A O 1
ATOM 3288 N N . SER A 1 413 ? -17.367 4.264 28.095 1.00 86.88 413 SER A N 1
ATOM 3289 C CA . SER A 1 413 ? -18.728 3.759 28.237 1.00 86.88 413 SER A CA 1
ATOM 3290 C C . SER A 1 413 ? -18.926 2.473 27.452 1.00 86.88 413 SER A C 1
ATOM 3292 O O . SER A 1 413 ? -18.287 2.269 26.423 1.00 86.88 413 SER A O 1
ATOM 3294 N N . ILE A 1 414 ? -19.847 1.636 27.922 1.00 84.50 414 ILE A N 1
ATOM 3295 C CA . ILE A 1 414 ? -20.325 0.456 27.202 1.00 84.50 414 ILE A CA 1
ATOM 3296 C C . ILE A 1 414 ? -21.835 0.585 27.041 1.00 84.50 414 ILE A C 1
ATOM 3298 O O . ILE A 1 414 ? -22.564 0.789 28.017 1.00 84.50 414 ILE A O 1
ATOM 3302 N N . GLU A 1 415 ? -22.284 0.431 25.802 1.00 83.06 415 GLU A N 1
ATOM 3303 C CA . GLU A 1 415 ? -23.678 0.202 25.447 1.00 83.06 415 GLU A CA 1
ATOM 3304 C C . GLU A 1 415 ? -23.793 -1.230 24.940 1.00 83.06 415 GLU A C 1
ATOM 3306 O O . GLU A 1 415 ? -23.077 -1.633 24.026 1.00 83.06 415 GLU A O 1
ATOM 3311 N N . SER A 1 416 ? -24.629 -2.031 25.594 1.00 77.88 416 SER A N 1
ATOM 3312 C CA . SER A 1 416 ? -24.736 -3.457 25.307 1.00 77.88 416 SER A CA 1
ATOM 3313 C C . SER A 1 416 ? -26.190 -3.890 25.245 1.00 77.88 416 SER A C 1
ATOM 3315 O O . SER A 1 416 ? -27.021 -3.487 26.063 1.00 77.88 416 SER A O 1
ATOM 3317 N N . LEU A 1 417 ? -26.488 -4.741 24.268 1.00 76.38 417 LEU A N 1
ATOM 3318 C CA . LEU A 1 417 ? -27.721 -5.504 24.214 1.00 76.38 417 LEU A CA 1
ATOM 3319 C C . LEU A 1 417 ? -27.461 -6.858 24.875 1.00 76.38 417 LEU A C 1
ATOM 3321 O O . LEU A 1 417 ? -26.794 -7.717 24.306 1.00 76.38 417 LEU A O 1
ATOM 3325 N N . SER A 1 418 ? -27.970 -7.043 26.086 1.00 71.06 418 SER A N 1
ATOM 3326 C CA . SER A 1 418 ? -27.791 -8.277 26.853 1.00 71.06 418 SER A CA 1
ATOM 3327 C C . SER A 1 418 ? -29.091 -9.069 26.894 1.00 71.06 418 SER A C 1
ATOM 3329 O O . SER A 1 418 ? -30.172 -8.491 26.994 1.00 71.06 418 SER A O 1
ATOM 3331 N N . SER A 1 419 ? -29.011 -10.395 26.838 1.00 67.88 419 SER A N 1
ATOM 3332 C CA . SER A 1 419 ? -30.169 -11.275 27.000 1.00 67.88 419 SER A CA 1
ATOM 3333 C C . SER A 1 419 ? -30.272 -11.797 28.432 1.00 67.88 419 SER A C 1
ATOM 3335 O O . SER A 1 419 ? -29.287 -12.265 28.999 1.00 67.88 419 SER A O 1
ATOM 3337 N N . ILE A 1 420 ? -31.474 -11.767 29.002 1.00 67.88 420 ILE A N 1
ATOM 3338 C CA . ILE A 1 420 ? -31.809 -12.423 30.268 1.00 67.88 420 ILE A CA 1
ATOM 3339 C C . ILE A 1 420 ? -32.690 -13.639 29.951 1.00 67.88 420 ILE A C 1
ATOM 3341 O O . ILE A 1 420 ? -33.807 -13.476 29.458 1.00 67.88 420 ILE A O 1
ATOM 3345 N N . GLY A 1 421 ? -32.199 -14.849 30.241 1.00 66.38 421 GLY A N 1
ATOM 3346 C CA . GLY A 1 421 ? -32.905 -16.104 29.938 1.00 66.38 421 GLY A CA 1
ATOM 3347 C C . GLY A 1 421 ? -33.122 -16.326 28.434 1.00 66.38 421 GLY A C 1
ATOM 3348 O O . GLY A 1 421 ? -32.310 -15.886 27.622 1.00 66.38 421 GLY A O 1
ATOM 3349 N N . ASP A 1 422 ? -34.243 -16.956 28.071 1.00 62.69 422 ASP A N 1
ATOM 3350 C CA . ASP A 1 422 ? -34.551 -17.428 26.706 1.00 62.69 422 ASP A CA 1
ATOM 3351 C C . ASP A 1 422 ? -35.020 -16.316 25.740 1.00 62.69 422 ASP A C 1
ATOM 3353 O O . ASP A 1 422 ? -35.969 -16.487 24.979 1.00 62.69 422 ASP A O 1
ATOM 3357 N N . GLY A 1 423 ? -34.375 -15.144 25.764 1.00 66.31 423 GLY A N 1
ATOM 3358 C CA . GLY A 1 423 ? -34.552 -14.126 24.716 1.00 66.31 423 GLY A CA 1
ATOM 3359 C C . GLY A 1 423 ? -35.093 -12.766 25.158 1.00 66.31 423 GLY A C 1
ATOM 3360 O O . GLY A 1 423 ? -35.454 -11.946 24.312 1.00 66.31 423 GLY A O 1
ATOM 3361 N N . ILE A 1 424 ? -35.132 -12.455 26.460 1.00 71.19 424 ILE A N 1
ATOM 3362 C CA . ILE A 1 424 ? -35.456 -11.088 26.895 1.00 71.19 424 ILE A CA 1
ATOM 3363 C C . ILE A 1 424 ? -34.237 -10.202 26.694 1.00 71.19 424 ILE A C 1
ATOM 3365 O O . ILE A 1 424 ? -33.296 -10.236 27.481 1.00 71.19 424 ILE A O 1
ATOM 3369 N N . GLN A 1 425 ? -34.277 -9.376 25.655 1.00 76.94 425 GLN A N 1
ATOM 3370 C CA . GLN A 1 425 ? -33.231 -8.400 25.388 1.00 76.94 425 GLN A CA 1
ATOM 3371 C C . GLN A 1 425 ? -33.397 -7.149 26.255 1.00 76.94 425 GLN A C 1
ATOM 3373 O O . GLN A 1 425 ? -34.477 -6.555 26.346 1.00 76.94 425 GLN A O 1
ATOM 3378 N N . VAL A 1 426 ? -32.299 -6.739 26.876 1.00 71.12 426 VAL A N 1
ATOM 3379 C CA . VAL A 1 426 ? -32.181 -5.576 27.745 1.00 71.12 426 VAL A CA 1
ATOM 3380 C C . VAL A 1 426 ? -31.055 -4.704 27.218 1.00 71.12 426 VAL A C 1
ATOM 3382 O O . VAL A 1 426 ? -29.942 -5.175 27.007 1.00 71.12 426 VAL A O 1
ATOM 3385 N N . HIS A 1 427 ? -31.350 -3.424 27.002 1.00 79.75 427 HIS A N 1
ATOM 3386 C CA . HIS A 1 427 ? -30.332 -2.460 26.602 1.00 79.75 427 HIS A CA 1
ATOM 3387 C C . HIS A 1 427 ? -29.721 -1.825 27.849 1.00 79.75 427 HIS A C 1
ATOM 3389 O O . HIS A 1 427 ? -30.424 -1.132 28.594 1.00 79.75 427 HIS A O 1
ATOM 3395 N N . LEU A 1 428 ? -28.436 -2.079 28.072 1.00 77.62 428 LEU A N 1
ATOM 3396 C CA . LEU A 1 428 ? -27.655 -1.565 29.187 1.00 77.62 428 LEU A CA 1
ATOM 3397 C C . LEU A 1 428 ? -26.750 -0.441 28.699 1.00 77.62 428 LEU A C 1
ATOM 3399 O O . LEU A 1 428 ? -26.021 -0.608 27.726 1.00 77.62 428 LEU A O 1
ATOM 3403 N N . GLN A 1 429 ? -26.763 0.680 29.416 1.00 82.69 429 GLN A N 1
ATOM 3404 C CA . GLN A 1 429 ? -25.813 1.768 29.214 1.00 82.69 429 GLN A CA 1
ATOM 3405 C C . GLN A 1 429 ? -25.038 2.001 30.508 1.00 82.69 429 GLN A C 1
ATOM 3407 O O . GLN A 1 429 ? -25.621 2.244 31.572 1.00 82.69 429 GLN A O 1
ATOM 3412 N N . CYS A 1 430 ? -23.715 1.928 30.402 1.00 83.44 430 CYS A N 1
ATOM 3413 C CA . CYS A 1 430 ? -22.787 2.063 31.515 1.00 83.44 430 CYS A CA 1
ATOM 3414 C C . CYS A 1 430 ? -21.709 3.096 31.181 1.00 83.44 430 CYS A C 1
ATOM 3416 O O . CYS A 1 430 ? -21.218 3.137 30.055 1.00 83.44 430 CYS A O 1
ATOM 3418 N N . ARG A 1 431 ? -21.311 3.904 32.166 1.00 85.31 431 ARG A N 1
ATOM 3419 C CA . ARG A 1 431 ? -20.188 4.845 32.058 1.00 85.31 431 ARG A CA 1
ATOM 3420 C C . ARG A 1 431 ? -19.116 4.481 33.077 1.00 85.31 431 ARG A C 1
ATOM 3422 O O . ARG A 1 431 ? -19.447 4.118 34.205 1.00 85.31 431 ARG A O 1
ATOM 3429 N N . PHE A 1 432 ? -17.860 4.602 32.677 1.00 84.44 432 PHE A N 1
ATOM 3430 C CA . PHE A 1 432 ? -16.687 4.403 33.518 1.00 84.44 432 PHE A CA 1
ATOM 3431 C C . PHE A 1 432 ? -16.054 5.757 33.838 1.00 84.44 432 PHE A C 1
ATOM 3433 O O . PHE A 1 432 ? -16.067 6.658 33.005 1.00 84.44 432 PHE A O 1
ATOM 3440 N N . GLY A 1 433 ? -15.482 5.895 35.037 1.00 79.12 433 GLY A N 1
ATOM 3441 C CA . GLY A 1 433 ? -14.581 7.017 35.325 1.00 79.12 433 GLY A CA 1
ATOM 3442 C C . GLY A 1 433 ? -13.267 6.863 34.553 1.00 79.12 433 GLY A C 1
ATOM 3443 O O . GLY A 1 433 ? -12.843 7.770 33.850 1.00 79.12 433 GLY A O 1
ATOM 3444 N N . SER A 1 434 ? -12.664 5.676 34.641 1.00 83.31 434 SER A N 1
ATOM 3445 C CA . SER A 1 434 ? -11.571 5.213 33.785 1.00 83.31 434 SER A CA 1
ATOM 3446 C C . SER A 1 434 ? -11.503 3.689 33.874 1.00 83.31 434 SER A C 1
ATOM 3448 O O . SER A 1 434 ? -11.521 3.129 34.973 1.00 83.31 434 SER A O 1
ATOM 3450 N N . PHE A 1 435 ? -11.471 3.004 32.734 1.00 91.31 435 PHE A N 1
ATOM 3451 C CA . PHE A 1 435 ? -11.252 1.563 32.673 1.00 91.31 435 PHE A CA 1
ATOM 3452 C C . PHE A 1 435 ? -10.339 1.247 31.493 1.00 91.31 435 PHE A C 1
ATOM 3454 O O . PHE A 1 435 ? -10.766 1.301 30.344 1.00 91.31 435 PHE A O 1
ATOM 3461 N N . THR A 1 436 ? -9.078 0.935 31.785 1.00 92.81 436 THR A N 1
ATOM 3462 C CA . THR A 1 436 ? -8.077 0.636 30.759 1.00 92.81 436 THR A CA 1
ATOM 3463 C C . THR A 1 436 ? -7.784 -0.855 30.719 1.00 92.81 436 THR A C 1
ATOM 3465 O O . THR A 1 436 ? -7.378 -1.439 31.727 1.00 92.81 436 THR A O 1
ATOM 3468 N N . VAL A 1 437 ? -7.961 -1.472 29.558 1.00 92.31 437 VAL A N 1
ATOM 3469 C CA . VAL A 1 437 ? -7.467 -2.819 29.271 1.00 92.31 437 VAL A CA 1
ATOM 3470 C C . VAL A 1 437 ? -6.043 -2.668 28.725 1.00 92.31 437 VAL A C 1
ATOM 3472 O O . VAL A 1 437 ? -5.840 -1.870 27.804 1.00 92.31 437 VAL A O 1
ATOM 3475 N N . PRO A 1 438 ? -5.036 -3.336 29.318 1.00 91.94 438 PRO A N 1
ATOM 3476 C CA . PRO A 1 438 ? -3.673 -3.262 28.805 1.00 91.94 438 PRO A CA 1
ATOM 3477 C C . PRO A 1 438 ? -3.593 -3.853 27.391 1.00 91.94 438 PRO A C 1
ATOM 3479 O O . PRO A 1 438 ? -4.444 -4.646 26.991 1.00 91.94 438 PRO A O 1
ATOM 3482 N N . GLY A 1 439 ? -2.590 -3.426 26.626 1.00 87.81 439 GLY A N 1
ATOM 3483 C CA . GLY A 1 439 ? -2.134 -4.163 25.445 1.00 87.81 439 GLY A CA 1
ATOM 3484 C C . GLY A 1 439 ? -1.114 -5.240 25.845 1.00 87.81 439 GLY A C 1
ATOM 3485 O O . GLY A 1 439 ? -0.632 -5.209 26.983 1.00 87.81 439 GLY A O 1
ATOM 3486 N N . PRO A 1 440 ? -0.736 -6.149 24.932 1.00 91.12 440 PRO A N 1
ATOM 3487 C CA . PRO A 1 440 ? -1.139 -6.207 23.523 1.00 91.12 440 PRO A CA 1
ATOM 3488 C C . PRO A 1 440 ? -2.535 -6.822 23.314 1.00 91.12 440 PRO A C 1
ATOM 3490 O O . PRO A 1 440 ? -3.261 -7.112 24.268 1.00 91.12 440 PRO A O 1
ATOM 3493 N N . ARG A 1 441 ? -2.938 -7.006 22.052 1.00 88.50 441 ARG A N 1
ATOM 3494 C CA . ARG A 1 441 ? -4.215 -7.629 21.696 1.00 88.50 441 ARG A CA 1
ATOM 3495 C C . ARG A 1 441 ? -4.391 -8.982 22.384 1.00 88.50 441 ARG A C 1
ATOM 3497 O O . ARG A 1 441 ? -3.463 -9.781 22.465 1.00 88.50 441 ARG A O 1
ATOM 3504 N N . GLY A 1 442 ? -5.625 -9.263 22.795 1.00 86.50 442 GLY A N 1
ATOM 3505 C CA . GLY A 1 442 ? -6.009 -10.507 23.461 1.00 86.50 442 GLY A CA 1
ATOM 3506 C C . GLY A 1 442 ? -5.877 -10.456 24.980 1.00 86.50 442 GLY A C 1
ATOM 3507 O O . GLY A 1 442 ? -6.472 -11.295 25.654 1.00 86.50 442 GLY A O 1
ATOM 3508 N N . GLU A 1 443 ? -5.191 -9.448 25.527 1.00 91.44 443 GLU A N 1
ATOM 3509 C CA . GLU A 1 443 ? -5.200 -9.190 26.963 1.00 91.44 443 GLU A CA 1
ATOM 3510 C C . GLU A 1 443 ? -6.625 -8.963 27.458 1.00 91.44 443 GLU A C 1
ATOM 3512 O O . GLU A 1 443 ? -7.420 -8.242 26.844 1.00 91.44 443 GLU A O 1
ATOM 3517 N N . THR A 1 444 ? -6.956 -9.595 28.581 1.00 90.94 444 THR A N 1
ATOM 3518 C CA . THR A 1 444 ? -8.299 -9.524 29.153 1.00 90.94 444 THR A CA 1
ATOM 3519 C C . THR A 1 444 ? -8.280 -8.815 30.490 1.00 90.94 444 THR A C 1
ATOM 3521 O O . THR A 1 444 ? -7.388 -8.998 31.317 1.00 90.94 444 THR A O 1
ATOM 3524 N N . ARG A 1 445 ? -9.300 -7.997 30.734 1.00 93.06 445 ARG A N 1
ATOM 3525 C CA . ARG A 1 445 ? -9.501 -7.368 32.034 1.00 93.06 445 ARG A CA 1
ATOM 3526 C C . ARG A 1 445 ? -10.977 -7.353 32.374 1.00 93.06 445 ARG A C 1
ATOM 3528 O O . ARG A 1 445 ? -11.823 -6.985 31.559 1.00 93.06 445 ARG A O 1
ATOM 3535 N N . ARG A 1 446 ? -11.282 -7.716 33.616 1.00 91.75 446 ARG A N 1
ATOM 3536 C CA . ARG A 1 446 ? -12.614 -7.519 34.177 1.00 91.75 446 ARG A CA 1
ATOM 3537 C C . ARG A 1 446 ? -12.799 -6.052 34.544 1.00 91.75 446 ARG A C 1
ATOM 3539 O O . ARG A 1 446 ? -11.952 -5.461 35.217 1.00 91.75 446 ARG A O 1
ATOM 3546 N N . SER A 1 447 ? -13.912 -5.475 34.113 1.00 90.31 447 SER A N 1
ATOM 3547 C CA . SER A 1 447 ? -14.288 -4.113 34.464 1.00 90.31 447 SER A CA 1
ATOM 3548 C C . SER A 1 447 ? -14.538 -3.987 35.970 1.00 90.31 447 SER A C 1
ATOM 3550 O O . SER A 1 447 ? -14.984 -4.949 36.605 1.00 90.31 447 SER A O 1
ATOM 3552 N N . PRO A 1 448 ? -14.330 -2.796 36.560 1.00 88.75 448 PRO A N 1
ATOM 3553 C CA . PRO A 1 448 ? -14.835 -2.531 37.899 1.00 88.75 448 PRO A CA 1
ATOM 3554 C C . PRO A 1 448 ? -16.358 -2.723 37.935 1.00 88.75 448 PRO A C 1
ATOM 3556 O O . PRO A 1 448 ? -17.041 -2.606 36.912 1.00 88.75 448 PRO A O 1
ATOM 3559 N N . MET A 1 449 ? -16.880 -3.026 39.123 1.00 87.06 449 MET A N 1
ATOM 3560 C CA . MET A 1 449 ? -18.316 -3.165 39.352 1.00 87.06 449 MET A CA 1
ATOM 3561 C C . MET A 1 449 ? -19.019 -1.824 39.148 1.00 87.06 449 MET A C 1
ATOM 3563 O O . MET A 1 449 ? -18.705 -0.839 39.814 1.00 87.06 449 MET A O 1
ATOM 3567 N N . ILE A 1 450 ? -19.998 -1.800 38.248 1.00 84.94 450 ILE A N 1
ATOM 3568 C CA . ILE A 1 450 ? -20.776 -0.604 37.929 1.00 84.94 450 ILE A CA 1
ATOM 3569 C C . ILE A 1 450 ? -22.095 -0.696 38.678 1.00 84.94 450 ILE A C 1
ATOM 3571 O O . ILE A 1 450 ? -23.004 -1.385 38.233 1.00 84.94 450 ILE A O 1
ATOM 3575 N N . SER A 1 451 ? -22.212 -0.009 39.811 1.00 77.25 451 SER A N 1
ATOM 3576 C CA . SER A 1 451 ? -23.364 -0.122 40.720 1.00 77.25 451 SER A CA 1
ATOM 3577 C C . SER A 1 451 ? -24.694 0.351 40.119 1.00 77.25 451 SER A C 1
ATOM 3579 O O . SER A 1 451 ? -25.746 -0.118 40.544 1.00 77.25 451 SER A O 1
ATOM 3581 N N . ASN A 1 452 ? -24.637 1.270 39.146 1.00 73.00 452 ASN A N 1
ATOM 3582 C CA . ASN A 1 452 ? -25.779 2.032 38.629 1.00 73.00 452 ASN A CA 1
ATOM 3583 C C . ASN A 1 452 ? -25.938 1.882 37.104 1.00 73.00 452 ASN A C 1
ATOM 3585 O O . ASN A 1 452 ? -26.185 2.870 36.405 1.00 73.00 452 ASN A O 1
ATOM 3589 N N . ALA A 1 453 ? -25.767 0.671 36.564 1.00 77.56 453 ALA A N 1
ATOM 3590 C CA . ALA A 1 453 ? -26.022 0.419 35.147 1.00 77.56 453 ALA A CA 1
ATOM 3591 C C . ALA A 1 453 ? -27.507 0.664 34.841 1.00 77.56 453 ALA A C 1
ATOM 3593 O O . ALA A 1 453 ? -28.388 0.066 35.471 1.00 77.56 453 ALA A O 1
ATOM 3594 N N . LYS A 1 454 ? -27.788 1.566 33.893 1.00 79.81 454 LYS A N 1
ATOM 3595 C CA . LYS A 1 454 ? -29.160 1.945 33.537 1.00 79.81 454 LYS A CA 1
ATOM 3596 C C . LYS A 1 454 ? -29.721 0.970 32.513 1.00 79.81 454 LYS A C 1
ATOM 3598 O O . LYS A 1 454 ? -29.139 0.784 31.444 1.00 79.81 454 LYS A O 1
ATOM 3603 N N . ILE A 1 455 ? -30.897 0.421 32.811 1.00 76.69 455 ILE A N 1
ATOM 3604 C CA . ILE A 1 455 ? -31.690 -0.312 31.825 1.00 76.69 455 ILE A CA 1
ATOM 3605 C C . ILE A 1 455 ? -32.479 0.695 30.984 1.00 76.69 455 ILE A C 1
ATOM 3607 O O . ILE A 1 455 ? -33.464 1.276 31.445 1.00 76.69 455 ILE A O 1
ATOM 3611 N N . VAL A 1 456 ? -32.057 0.888 29.737 1.00 77.81 456 VAL A N 1
ATOM 3612 C CA . VAL A 1 456 ? -32.655 1.864 28.813 1.00 77.81 456 VAL A CA 1
ATOM 3613 C C . VAL A 1 456 ? -33.880 1.278 28.101 1.00 77.81 456 VAL A C 1
ATOM 3615 O O . VAL A 1 456 ? -34.876 1.970 27.900 1.00 77.81 456 VAL A O 1
ATOM 3618 N N . LYS A 1 457 ? -33.843 -0.014 27.745 1.00 77.12 457 LYS A N 1
ATOM 3619 C CA . LYS A 1 457 ? -34.943 -0.741 27.080 1.00 77.12 457 LYS A CA 1
ATOM 3620 C C . LYS A 1 457 ? -35.068 -2.159 27.638 1.00 77.12 457 LYS A C 1
ATOM 3622 O O . LYS A 1 457 ? -34.091 -2.723 28.116 1.00 77.12 457 LYS A O 1
ATOM 3627 N N . GLY A 1 458 ? -36.272 -2.735 27.578 1.00 69.44 458 GLY A N 1
ATOM 3628 C CA . GLY A 1 458 ? -36.531 -4.121 28.006 1.00 69.44 458 GLY A CA 1
ATOM 3629 C C . GLY A 1 458 ? -36.826 -4.305 29.501 1.00 69.44 458 GLY A C 1
ATOM 3630 O O . GLY A 1 458 ? -37.151 -5.413 29.921 1.00 69.44 458 GLY A O 1
ATOM 3631 N N . TYR A 1 459 ? -36.806 -3.222 30.287 1.00 76.44 459 TYR A N 1
ATOM 3632 C CA . TYR A 1 459 ? -37.000 -3.243 31.741 1.00 76.44 459 TYR A CA 1
ATOM 3633 C C . TYR A 1 459 ? -38.238 -4.027 32.198 1.00 76.44 459 TYR A C 1
ATOM 3635 O O . TYR A 1 459 ? -38.127 -4.941 33.006 1.00 76.44 459 TYR A O 1
ATOM 3643 N N . TRP A 1 460 ? -39.419 -3.711 31.658 1.00 76.94 460 TRP A N 1
ATOM 3644 C CA . TRP A 1 460 ? -40.670 -4.348 32.084 1.00 76.94 460 TRP A CA 1
ATOM 3645 C C . TRP A 1 460 ? -40.724 -5.843 31.763 1.00 76.94 460 TRP A C 1
ATOM 3647 O O . TRP A 1 460 ? -41.270 -6.620 32.546 1.00 76.94 460 TRP A O 1
ATOM 3657 N N . LYS A 1 461 ? -40.138 -6.256 30.632 1.00 77.62 461 LYS A N 1
ATOM 3658 C CA . LYS A 1 461 ? -40.030 -7.674 30.265 1.00 77.62 461 LYS A CA 1
ATOM 3659 C C . LYS A 1 461 ? -39.093 -8.396 31.236 1.00 77.62 461 LYS A C 1
ATOM 3661 O O . LYS A 1 461 ? -39.472 -9.432 31.776 1.00 77.62 461 LYS A O 1
ATOM 3666 N N . ALA A 1 462 ? -37.932 -7.804 31.520 1.00 70.88 462 ALA A N 1
ATOM 3667 C CA . ALA A 1 462 ? -36.962 -8.339 32.471 1.00 70.88 462 ALA A CA 1
ATOM 3668 C C . ALA A 1 462 ? -37.532 -8.438 33.897 1.00 70.88 462 ALA A C 1
ATOM 3670 O O . ALA A 1 462 ? -37.416 -9.482 34.532 1.00 70.88 462 ALA A O 1
ATOM 3671 N N . LEU A 1 463 ? -38.227 -7.399 34.374 1.00 74.38 463 LEU A N 1
ATOM 3672 C CA . LEU A 1 463 ? -38.853 -7.381 35.697 1.00 74.38 463 LEU A CA 1
ATOM 3673 C C . LEU A 1 463 ? -39.918 -8.479 35.833 1.00 74.38 463 LEU A C 1
ATOM 3675 O O . LEU A 1 463 ? -39.904 -9.226 36.808 1.00 74.38 463 LEU A O 1
ATOM 3679 N N . ARG A 1 464 ? -40.812 -8.629 34.842 1.00 76.44 464 ARG A N 1
ATOM 3680 C CA . ARG A 1 464 ? -41.822 -9.706 34.842 1.00 76.44 464 ARG A CA 1
ATOM 3681 C C . ARG A 1 464 ? -41.185 -11.090 34.912 1.00 76.44 464 ARG A C 1
ATOM 3683 O O . ARG A 1 464 ? -41.698 -11.958 35.611 1.00 76.44 464 ARG A O 1
ATOM 3690 N N . PHE A 1 465 ? -40.083 -11.298 34.198 1.00 74.69 465 PHE A N 1
ATOM 3691 C CA . PHE A 1 465 ? -39.357 -12.564 34.220 1.00 74.69 465 PHE A CA 1
ATOM 3692 C C . PHE A 1 465 ? -38.732 -12.856 35.587 1.00 74.69 465 PHE A C 1
ATOM 3694 O O . PHE A 1 465 ? -38.915 -13.951 36.117 1.00 74.69 465 PHE A O 1
ATOM 3701 N N . VAL A 1 466 ? -38.059 -11.873 36.190 1.00 72.62 466 VAL A N 1
ATOM 3702 C CA . VAL A 1 466 ? -37.449 -12.017 37.521 1.00 72.62 466 VAL A CA 1
ATOM 3703 C C . VAL A 1 466 ? -38.512 -12.297 38.587 1.00 72.62 466 VAL A C 1
ATOM 3705 O O . VAL A 1 466 ? -38.337 -13.218 39.380 1.00 72.62 466 VAL A O 1
ATOM 3708 N N . ILE A 1 467 ? -39.645 -11.584 38.560 1.00 74.75 467 ILE A N 1
ATOM 3709 C CA . ILE A 1 467 ? -40.785 -11.840 39.459 1.00 74.75 467 ILE A CA 1
ATOM 3710 C C . ILE A 1 467 ? -41.319 -13.265 39.258 1.00 74.75 467 ILE A C 1
ATOM 3712 O O . ILE A 1 467 ? -41.483 -13.996 40.232 1.00 74.75 467 ILE A O 1
ATOM 3716 N N . ARG A 1 468 ? -41.533 -13.708 38.011 1.00 75.94 468 ARG A N 1
ATOM 3717 C CA . ARG A 1 468 ? -41.990 -15.083 37.737 1.00 75.94 468 ARG A CA 1
ATOM 3718 C C . ARG A 1 468 ? -41.048 -16.136 38.317 1.00 75.94 468 ARG A C 1
ATOM 3720 O O . ARG A 1 468 ? -41.524 -17.093 38.920 1.00 75.94 468 ARG A O 1
ATOM 3727 N N . ARG A 1 469 ? -39.731 -15.951 38.168 1.00 73.62 469 ARG A N 1
ATOM 3728 C CA . ARG A 1 469 ? -38.730 -16.883 38.708 1.00 73.62 469 ARG A CA 1
ATOM 3729 C C . ARG A 1 469 ? -38.665 -16.876 40.234 1.00 73.62 469 ARG A C 1
ATOM 3731 O O . ARG A 1 469 ? -38.597 -17.949 40.817 1.00 73.62 469 ARG A O 1
ATOM 3738 N N . LEU A 1 470 ? -38.679 -15.703 40.867 1.00 71.62 470 LEU A N 1
ATOM 3739 C CA . LEU A 1 470 ? -38.572 -15.581 42.327 1.00 71.62 470 LEU A CA 1
ATOM 3740 C C . LEU A 1 470 ? -39.792 -16.151 43.054 1.00 71.62 470 LEU A C 1
ATOM 3742 O O . LEU A 1 470 ? -39.642 -16.769 44.101 1.00 71.62 470 LEU A O 1
ATOM 3746 N N . PHE A 1 471 ? -40.985 -15.966 42.492 1.00 76.06 471 PHE A N 1
ATOM 3747 C CA . PHE A 1 471 ? -42.234 -16.414 43.110 1.00 76.06 471 PHE A CA 1
ATOM 3748 C C . PHE A 1 471 ? -42.731 -17.764 42.576 1.00 76.06 471 PHE A C 1
ATOM 3750 O O . PHE A 1 471 ? -43.849 -18.162 42.886 1.00 76.06 471 PHE A O 1
ATOM 3757 N N . GLY A 1 472 ? -41.940 -18.463 41.750 1.00 66.12 472 GLY A N 1
ATOM 3758 C CA . GLY A 1 472 ? -42.332 -19.755 41.175 1.00 66.12 472 GLY A CA 1
ATOM 3759 C C . GLY A 1 472 ? -43.634 -19.705 40.363 1.00 66.12 472 GLY A C 1
ATOM 3760 O O . GLY A 1 472 ? -44.293 -20.729 40.184 1.00 66.12 472 GLY A O 1
ATOM 3761 N N . LEU A 1 473 ? -44.029 -18.522 39.881 1.00 57.56 473 LEU A N 1
ATOM 3762 C CA . LEU A 1 473 ? -45.281 -18.316 39.162 1.00 57.56 473 LEU A CA 1
ATOM 3763 C C . LEU A 1 473 ? -45.154 -18.938 37.767 1.00 57.56 473 LEU A C 1
ATOM 3765 O O . LEU A 1 473 ? -44.630 -18.315 36.838 1.00 57.56 473 LEU A O 1
ATOM 3769 N N . LYS A 1 474 ? -45.648 -20.174 37.615 1.00 46.88 474 LYS A N 1
ATOM 3770 C CA . LYS A 1 474 ? -45.914 -20.778 36.304 1.00 46.88 474 LYS A CA 1
ATOM 3771 C C . LYS A 1 474 ? -46.904 -19.874 35.566 1.00 46.88 474 LYS A C 1
ATOM 3773 O O . LYS A 1 474 ? -48.058 -19.751 35.963 1.00 46.88 474 LYS A O 1
ATOM 3778 N N . GLY A 1 475 ? -46.437 -19.192 34.522 1.00 50.28 475 GLY A N 1
ATOM 3779 C CA . GLY A 1 475 ? -47.330 -18.488 33.604 1.00 50.28 475 GLY A CA 1
ATOM 3780 C C . GLY A 1 475 ? -48.167 -19.488 32.795 1.00 50.28 475 GLY A C 1
ATOM 3781 O O . GLY A 1 475 ? -47.719 -20.623 32.616 1.00 50.28 475 GLY A O 1
ATOM 3782 N N . PRO A 1 476 ? -49.350 -19.084 32.298 1.00 45.59 476 PRO A N 1
ATOM 3783 C CA . PRO A 1 476 ? -50.117 -19.905 31.368 1.00 45.59 476 PRO A CA 1
ATOM 3784 C C . PRO A 1 476 ? -49.256 -20.188 30.132 1.00 45.59 476 PRO A C 1
ATOM 3786 O O . PRO A 1 476 ? -48.487 -19.321 29.701 1.00 45.59 476 PRO A O 1
ATOM 3789 N N . GLY A 1 477 ? -49.337 -21.419 29.624 1.00 34.66 477 GLY A N 1
ATOM 3790 C CA . GLY A 1 477 ? -48.607 -21.855 28.437 1.00 34.66 477 GLY A CA 1
ATOM 3791 C C . GLY A 1 477 ? -48.875 -20.953 27.224 1.00 34.66 477 GLY A C 1
ATOM 3792 O O . GLY A 1 477 ? -49.858 -20.209 27.223 1.00 34.66 477 GLY A O 1
ATOM 3793 N N . PRO A 1 478 ? -47.983 -20.980 26.220 1.00 36.88 478 PRO A N 1
ATOM 3794 C CA . PRO A 1 478 ? -48.125 -20.161 25.023 1.00 36.88 478 PRO A CA 1
ATOM 3795 C C . PRO A 1 478 ? -49.467 -20.453 24.338 1.00 36.88 478 PRO A C 1
ATOM 3797 O O . PRO A 1 478 ? -49.814 -21.617 24.141 1.00 36.88 478 PRO A O 1
ATOM 3800 N N . VAL A 1 479 ? -50.196 -19.385 24.007 1.00 33.38 479 VAL A N 1
ATOM 3801 C CA . VAL A 1 479 ? -51.272 -19.378 23.006 1.00 33.38 479 VAL A CA 1
ATOM 3802 C C . VAL A 1 479 ? -50.707 -18.741 21.752 1.00 33.38 479 VAL A C 1
ATOM 3804 O O . VAL A 1 479 ? -50.029 -17.695 21.913 1.00 33.38 479 VAL A O 1
#

Radius of gyration: 37.85 Å; chains: 1; bounding box: 107×70×94 Å

pLDDT: mean 72.87, std 17.26, range [32.09, 94.06]

Foldseek 3Di:
DFDDQFWKFKDWPVFGAGFTDRGDDQWAWTWGWDDDPDPDDDTDTATWTWHDDPPNWTWTAGPVVRDTDTFDDDDDDDPDDPDFGWRWDPDNGIITITGDDDDDDDDLQQFDKDKDADPPDDLQKKKAAPDWWFKDFPHDTFWTFDDGIDRQDPVGGRIDTTRIGTDDPVVVVVQLQCLAPDQWGKMKTKGWQMFMDGPPCPPDPGDGDIDIDIDIFGHNVQQLAFKAKEDWFFAAKDQDPVQRHIFTKTKIKMKTAHQGQDKFWKKWKKWKWFWADDPDPVDHTDTFTFKIWTGHGDIYHHPDIDIDITTMGGCHPPRDDDPVVVVVVVCQLAHFDKTKMWMWIAQMWTQDPNDIDHHHIDGRRIYIYTGQNADFFPDKDWADDPPVCLVVQFIKIKTKTWASHQAKDKDQKDWDFDDDPPRQTWTWIAGDPIDIQHDDGGGIDMGPIGGGTGGPDSSVVVSVVVVCVVVVPDDPDDD

Secondary structure (DSSP, 8-state):
-PPPS--EEEEETTTT---B--TT-TTPEEEEEPPPSSSSS-PPEEEEEEEEETTTEEEEE-TTT--EE---------TTS----EE--SSTT-EEEEE-SS--S--TT-PEE--EE-TT--TTEEEEESS-EEEEETTEEEEEE----EEPPSSSTTEE--EEEES-HHHHHHHHHHHHH-SEEEEEEEEEEEEEEETT-TT--PPEEEEEEEEEEE-GGGGGGSEEEEEEEEEEEEE-TTT--EEEEEEEEEEEE---SS-EEEEEEEEEEEEE--SSTTSPPEEEEEEEEEEEEEEE-TT-EEEEEEEEEES-TT----HHHHHHHHHHHH---EEEEEEEEEEEEEEETTEEEEE--EEEEEEEEE-----SEEEEEEE--STHHHHTTEEEEEEEEE--SSS-EEEEEEEEEEEETTTEEEEEEEEEEEEEEPSSTT-EEEPPPEEEEEEEESHHHHHHHHHHHHTT--PPPP-

Sequence (479 aa):
MGLPNGVYTITNIHCWNVAYLPSTDDREQVVGKVPSESDATSTVSNAMSLIPSSDDRYVIRDPKSDRCIRPRFSAQSRAGDAVQASYGSSDPFYWKIIQHADGSYLSNEQGFTCEIEFQGFDPRYVFHFQEPILIEYGHDVIAKSYIPRVRSGQDKPNRLYPVLRIEDWLRFQDLARAVMQEADVTVVLRATGFQCFREGDANFSSDTFTFETRSKLKGFDSFRRGVQLNDVVVLGSKIDGATGRPYLDARAVTVFSSLSMVEIKASMSVDVYYVHASLDPSREPDHYKIGVATIQDLYLTPDRKVRENLEWKFLPPGTELNRDICQFVSKYLTTDEEFELLLHVKDITTNICGHTIVLPDLRKVKATTRGRNSPFVTRSHVYLRAAPSFLFKQTSVTFDVANPVDGPLTILSIESLSSIGDGIQVHLQCRFGSFTVPGPRGETRRSPMISNAKIVKGYWKALRFVIRRLFGLKGPGPV